Protein AF-A0A367XX81-F1 (afdb_monomer_lite)

Radius of gyration: 29.44 Å; chains: 1; bounding box: 67×64×71 Å

pLDDT: mean 82.38, std 16.36, range [27.97, 98.88]

Sequence (542 aa):
MKGTASSFSMQTILGTKLGDSFDELFPDITSLSINEPLKVTDLKLLPRQLRKLDCRFQLIRELTMLQLPQRLEDLSIAIGRASFEVPTVIISHLSRIRKLDLRTKDHNTCTKWSLPLGTRVLHVAHYDMIGTQKLFIVCPELIELKIHDHKGPFKDFVARALGIPKTLRRLQLPSVMLAFGPKSSRAELKFSYIKLLQVSKLTELSFTSNIYDARRMALAFVPGNFNHLHTLSIVDVKNVVIFGDYPSGLRKLVYRKINIPLPDVSDLQYLTEVELDLLKSIDEYTGRFSRSLRKLTISGCGFKKVNIDAPELDSLTLSGNNFRVLNEETFVIPSSSNSLKELNLSFNRITTIGTLPKNLKVLNIARNQLGRSDQVIHFPTSLTRLDVSWNELTNSWLEKQNLAQYTTLSDLSIAHNKLPTLNLDLLPSSVVLLALSFNETSSFIGTFKRFEKLQSLDLACNRLHGYFLSLGDSCGEFFGSDIAVLDIYLSRLTSDDAEVLSEHLRKLPRFLDLDAGSDVLPNLEDLPVFRPKKAKTATYRR

Foldseek 3Di:
DQDADQEDECVVVPDDLLDQCPCVSDVNHAEYEYPDADELVSQVSDDLNYQYYHHEHEADEEAEERPHRLNHQEYAYEYFHDDPDAHEYEDQSSQNHAYYHYHYPDPPGEHAYQAHQNHAHYHYQELCNPPQDECCVRHQNHAEYAYNDYDDAQPCPQVGYYPDHLNYAYYEDEQNNQFDDPPDDPVNVVSSVVSQQSNVRHAEYEYEYDLPDPTAGEAEDDPSGCLNHQEYYYENAAHYHYHDDDRLNHQEYYYENYADPDDQAANNQNHAYYAAYLYADDQEEEHHHHQNHAYYAHALRAYQAYAYEHLQHQEYHHEHHAHAEADCGRYHYDPSNLNHAYYHHDNYAYQYYDDDRQQHQEYHHAQYAVQVDLDADDDHLNYQEYAHANHQHEQSSLVRNLQQSNQNHAHYHHEHYAYQEEECNSHHLNHQAYHHHNRQHQEYHDAQQSNQNHAEYEHAHHQPECHQVVCCVPPVAHHHLNHAYYEHANRNYDLSSLQSVQVRLVPRPRHAAYEYEPRNCPRNVPPPRYDYDDPDPDPPPD

Organism: NCBI:txid5486

InterPro domains:
  IPR001611 Leucine-rich repeat [PF13516] (337-354)
  IPR001611 Leucine-rich repeat [PF13516] (381-395)
  IPR001611 Leucine-rich repeat [PS51450] (339-360)
  IPR032675 Leucine-rich repeat domain superfamily [G3DSA:3.80.10.10] (16-331)
  IPR032675 Leucine-rich repeat domain superfamily [G3DSA:3.80.10.10] (332-535)
  IPR046956 Receptor-like protein 23-like [PTHR48063] (196-514)

Structure (mmCIF, N/CA/C/O backbone):
data_AF-A0A367XX81-F1
#
_entry.id   AF-A0A367XX81-F1
#
loop_
_atom_site.group_PDB
_atom_site.id
_atom_site.type_symbol
_atom_site.label_atom_id
_atom_site.label_alt_id
_atom_site.label_comp_id
_atom_site.label_asym_id
_atom_site.label_entity_id
_atom_site.label_seq_id
_atom_site.pdbx_PDB_ins_code
_atom_site.Cartn_x
_atom_site.Cartn_y
_atom_site.Cartn_z
_atom_site.occupancy
_atom_site.B_iso_or_equiv
_atom_site.auth_seq_id
_atom_site.auth_comp_id
_atom_site.auth_asym_id
_atom_site.auth_atom_id
_atom_site.pdbx_PDB_model_num
ATOM 1 N N . MET A 1 1 ? -13.254 -38.898 -15.744 1.00 36.75 1 MET A N 1
ATOM 2 C CA . MET A 1 1 ? -13.264 -37.508 -15.240 1.00 36.75 1 MET A CA 1
ATOM 3 C C . MET A 1 1 ? -13.197 -36.571 -16.442 1.00 36.75 1 MET A C 1
ATOM 5 O O . MET A 1 1 ? -12.119 -36.412 -16.988 1.00 36.75 1 MET A O 1
ATOM 9 N N . LYS A 1 2 ? -14.329 -36.027 -16.912 1.00 41.25 2 LYS A N 1
ATOM 10 C CA . LYS A 1 2 ? -14.333 -34.914 -17.879 1.00 41.25 2 LYS A CA 1
ATOM 11 C C . LYS A 1 2 ? -14.270 -33.627 -17.064 1.00 41.25 2 LYS A C 1
ATOM 13 O O . LYS A 1 2 ? -15.219 -33.330 -16.343 1.00 41.25 2 LYS A O 1
ATOM 18 N N . GLY A 1 3 ? -13.134 -32.938 -17.080 1.00 46.62 3 GLY A N 1
ATOM 19 C CA . GLY A 1 3 ? -12.975 -31.687 -16.342 1.00 46.62 3 GLY A CA 1
ATOM 20 C C . GLY A 1 3 ? -13.491 -30.519 -17.175 1.00 46.62 3 GLY A C 1
ATOM 21 O O . GLY A 1 3 ? -12.990 -30.288 -18.267 1.00 46.62 3 GLY A O 1
ATOM 22 N N . THR A 1 4 ? -14.463 -29.768 -16.660 1.00 49.22 4 THR A N 1
ATOM 23 C CA . THR A 1 4 ? -15.053 -28.583 -17.316 1.00 49.22 4 THR A CA 1
ATOM 24 C C . THR A 1 4 ? -14.271 -27.287 -17.064 1.00 49.22 4 THR A C 1
ATOM 26 O O . THR A 1 4 ? -14.729 -26.205 -17.426 1.00 49.22 4 THR A O 1
ATOM 29 N N . ALA A 1 5 ? -13.106 -27.349 -16.409 1.00 54.16 5 ALA A N 1
ATOM 30 C CA . ALA A 1 5 ? -12.365 -26.140 -16.061 1.00 54.16 5 ALA A CA 1
ATOM 31 C C . ALA A 1 5 ? -11.594 -25.579 -17.269 1.00 54.16 5 ALA A C 1
ATOM 33 O O . ALA A 1 5 ? -10.936 -26.298 -18.014 1.00 54.16 5 ALA A O 1
ATOM 34 N N . SER A 1 6 ? -11.630 -24.260 -17.439 1.00 57.19 6 SER A N 1
ATOM 35 C CA . SER A 1 6 ? -10.971 -23.554 -18.547 1.00 57.19 6 SER A CA 1
ATOM 36 C C . SER A 1 6 ? -9.469 -23.303 -18.324 1.00 57.19 6 SER A C 1
ATOM 38 O O . SER A 1 6 ? -8.773 -22.856 -19.244 1.00 57.19 6 SER A O 1
ATOM 40 N N . SER A 1 7 ? -8.959 -23.602 -17.120 1.00 52.34 7 SER A N 1
ATOM 41 C CA . SER A 1 7 ? -7.571 -23.397 -16.690 1.00 52.34 7 SER A CA 1
ATOM 42 C C . SER A 1 7 ? -7.107 -24.507 -15.742 1.00 52.34 7 SER A C 1
ATOM 44 O O . SER A 1 7 ? -7.792 -24.793 -14.762 1.00 52.34 7 SER A O 1
ATOM 46 N N . PHE A 1 8 ? -5.914 -25.069 -15.974 1.00 62.25 8 PHE A N 1
ATOM 47 C CA . PHE A 1 8 ? -5.318 -26.119 -15.132 1.00 62.25 8 PHE A CA 1
ATOM 48 C C . PHE A 1 8 ? -3.819 -25.887 -14.847 1.00 62.25 8 PHE A C 1
ATOM 50 O O . PHE A 1 8 ? -3.078 -25.383 -15.694 1.00 62.25 8 PHE A O 1
ATOM 57 N N . SER A 1 9 ? -3.364 -26.304 -13.658 1.00 50.47 9 SER A N 1
ATOM 58 C CA . SER A 1 9 ? -1.946 -26.417 -13.272 1.00 50.47 9 SER A CA 1
ATOM 59 C C . SER A 1 9 ? -1.586 -27.896 -13.127 1.00 50.47 9 SER A C 1
ATOM 61 O O . SER A 1 9 ? -2.276 -28.633 -12.422 1.00 50.47 9 SER A O 1
ATOM 63 N N . MET A 1 10 ? -0.511 -28.355 -13.776 1.00 51.97 10 MET A N 1
ATOM 64 C CA . MET A 1 10 ? -0.168 -29.787 -13.837 1.00 51.97 10 MET A CA 1
ATOM 65 C C . MET A 1 10 ? 0.223 -30.419 -12.486 1.00 51.97 10 MET A C 1
ATOM 67 O O . MET A 1 10 ? 0.314 -31.637 -12.400 1.00 51.97 10 MET A O 1
ATOM 71 N N . GLN A 1 11 ? 0.380 -29.639 -11.405 1.00 47.88 11 GLN A N 1
ATOM 72 C CA . GLN A 1 11 ? 0.535 -30.197 -10.048 1.00 47.88 11 GLN A CA 1
ATOM 73 C C . GLN A 1 11 ? -0.683 -31.023 -9.597 1.00 47.88 11 GLN A C 1
ATOM 75 O O . GLN A 1 11 ? -0.550 -31.879 -8.729 1.00 47.88 11 GLN A O 1
ATOM 80 N N . THR A 1 12 ? -1.857 -30.799 -10.193 1.00 43.03 12 THR A N 1
ATOM 81 C CA . THR A 1 12 ? -3.099 -31.524 -9.874 1.00 43.03 12 THR A CA 1
ATOM 82 C C . THR A 1 12 ? -3.270 -32.809 -10.700 1.00 43.03 12 THR A C 1
ATOM 84 O O . THR A 1 12 ? -4.138 -33.618 -10.393 1.00 43.03 12 THR A O 1
ATOM 87 N N . ILE A 1 13 ? -2.432 -33.033 -11.720 1.00 47.47 13 ILE A N 1
ATOM 88 C CA . ILE A 1 13 ? -2.474 -34.202 -12.617 1.00 47.47 13 ILE A CA 1
ATOM 89 C C . ILE A 1 13 ? -1.127 -34.938 -12.520 1.00 47.47 13 ILE A C 1
ATOM 91 O O . ILE A 1 13 ? -0.406 -35.129 -13.495 1.00 47.47 13 ILE A O 1
ATOM 95 N N . LEU A 1 14 ? -0.727 -35.308 -11.303 1.00 34.94 14 LEU A N 1
ATOM 96 C CA . LEU A 1 14 ? 0.449 -36.152 -11.097 1.00 34.94 14 LEU A CA 1
ATOM 97 C C . LEU A 1 14 ? 0.097 -37.600 -11.459 1.00 34.94 14 LEU A C 1
ATOM 99 O O . LEU A 1 14 ? -0.580 -38.286 -10.700 1.00 34.94 14 LEU A O 1
ATOM 103 N N . GLY A 1 15 ? 0.568 -38.064 -12.617 1.00 41.69 15 GLY A N 1
ATOM 104 C CA . GLY A 1 15 ? 0.631 -39.497 -12.929 1.00 41.69 15 GLY A CA 1
ATOM 105 C C . GLY A 1 15 ? 0.485 -39.861 -14.402 1.00 41.69 15 GLY A C 1
ATOM 106 O O . GLY A 1 15 ? 1.058 -40.853 -14.844 1.00 41.69 15 GLY A O 1
ATOM 107 N N . THR A 1 16 ? -0.212 -39.058 -15.201 1.00 44.38 16 THR A N 1
ATOM 108 C CA . THR A 1 16 ? -0.330 -39.322 -16.637 1.00 44.38 16 THR A CA 1
ATOM 109 C C . THR A 1 16 ? 0.747 -38.538 -17.367 1.00 44.38 16 THR A C 1
ATOM 111 O O . THR A 1 16 ? 0.655 -37.317 -17.481 1.00 44.38 16 THR A O 1
ATOM 114 N N . LYS A 1 17 ? 1.769 -39.232 -17.890 1.00 49.16 17 LYS A N 1
ATOM 115 C CA . LYS A 1 17 ? 2.517 -38.729 -19.056 1.00 49.16 17 LYS A CA 1
ATOM 116 C C . LYS A 1 17 ? 1.478 -38.147 -20.018 1.00 49.16 17 LYS A C 1
ATOM 118 O O . LYS A 1 17 ? 0.479 -38.831 -20.233 1.00 49.16 17 LYS A O 1
ATOM 123 N N . LEU A 1 18 ? 1.672 -36.915 -20.505 1.00 52.50 18 LEU A N 1
ATOM 124 C CA . LEU A 1 18 ? 0.848 -36.321 -21.567 1.00 52.50 18 LEU A CA 1
ATOM 125 C C . LEU A 1 18 ? 0.571 -37.437 -22.587 1.00 52.50 18 LEU A C 1
ATOM 127 O O . LEU A 1 18 ? 1.496 -37.959 -23.199 1.00 52.50 18 LEU A O 1
ATOM 131 N N . GLY A 1 19 ? -0.652 -37.947 -22.597 1.00 53.72 19 GLY A N 1
ATOM 132 C CA . GLY A 1 19 ? -1.042 -39.102 -23.394 1.00 53.72 19 GLY A CA 1
ATOM 133 C C . GLY A 1 19 ? -1.935 -38.631 -24.523 1.00 53.72 19 GLY A C 1
ATOM 134 O O . GLY A 1 19 ? -2.485 -37.530 -24.452 1.00 53.72 19 GLY A O 1
ATOM 135 N N . ASP A 1 20 ? -2.124 -39.479 -25.528 1.00 54.75 20 ASP A N 1
ATOM 136 C CA . ASP A 1 20 ? -2.898 -39.154 -26.732 1.00 54.75 20 ASP A CA 1
ATOM 137 C C . ASP A 1 20 ? -4.370 -38.769 -26.439 1.00 54.75 20 ASP A C 1
ATOM 139 O O . ASP A 1 20 ? -5.027 -38.158 -27.274 1.00 54.75 20 ASP A O 1
ATOM 143 N N . SER A 1 21 ? -4.879 -39.052 -25.232 1.00 55.75 21 SER A N 1
ATOM 144 C CA . SER A 1 21 ? -6.266 -38.789 -24.808 1.00 55.75 21 SER A CA 1
ATOM 145 C C . SER A 1 21 ? -6.479 -37.482 -24.021 1.00 55.75 21 SER A C 1
ATOM 147 O O . SER A 1 21 ? -7.564 -37.268 -23.479 1.00 55.75 21 SER A O 1
ATOM 149 N N . PHE A 1 22 ? -5.478 -36.599 -23.893 1.00 63.38 22 PHE A N 1
ATOM 150 C CA . PHE A 1 22 ? -5.622 -35.370 -23.087 1.00 63.38 22 PHE A CA 1
ATOM 151 C C . PHE A 1 22 ? -6.703 -34.419 -23.640 1.00 63.38 22 PHE A C 1
ATOM 153 O O . PHE A 1 22 ? -7.473 -33.844 -22.868 1.00 63.38 22 PHE A O 1
ATOM 160 N N . ASP A 1 23 ? -6.813 -34.318 -24.967 1.00 60.91 23 ASP A N 1
ATOM 161 C CA . ASP A 1 23 ? -7.827 -33.501 -25.650 1.00 60.91 23 ASP A CA 1
ATOM 162 C C . ASP A 1 23 ? -9.260 -34.010 -25.402 1.00 60.91 23 ASP A C 1
ATOM 164 O O . ASP A 1 23 ? -10.201 -33.218 -25.355 1.00 60.91 23 ASP A O 1
ATOM 168 N N . GLU A 1 24 ? -9.435 -35.319 -25.184 1.00 64.62 24 GLU A N 1
ATOM 169 C CA . GLU A 1 24 ? -10.738 -35.931 -24.883 1.00 64.62 24 GLU A CA 1
ATOM 170 C C . GLU A 1 24 ? -11.178 -35.694 -23.431 1.00 64.62 24 GLU A C 1
ATOM 172 O O . GLU A 1 24 ? -12.374 -35.605 -23.134 1.00 64.62 24 GLU A O 1
ATOM 177 N N . LEU A 1 25 ? -10.211 -35.594 -22.513 1.00 63.19 25 LEU A N 1
ATOM 178 C CA . LEU A 1 25 ? -10.456 -35.383 -21.085 1.00 63.19 25 LEU A CA 1
ATOM 179 C C . LEU A 1 25 ? -10.758 -33.915 -20.752 1.00 63.19 25 LEU A C 1
ATOM 181 O O . LEU A 1 25 ? -11.520 -33.651 -19.814 1.00 63.19 25 LEU A O 1
ATOM 185 N N . PHE A 1 26 ? -10.191 -32.980 -21.524 1.00 68.38 26 PHE A N 1
ATOM 186 C CA . PHE A 1 26 ? -10.291 -31.535 -21.296 1.00 68.38 26 PHE A CA 1
ATOM 187 C C . PHE A 1 26 ? -10.525 -30.753 -22.606 1.00 68.38 26 PHE A C 1
ATOM 189 O O . PHE A 1 26 ? -9.670 -29.964 -23.020 1.00 68.38 26 PHE A O 1
ATOM 196 N N . PRO A 1 27 ? -11.687 -30.919 -23.264 1.00 68.75 27 PRO A N 1
ATOM 197 C CA . PRO A 1 27 ? -11.961 -30.302 -24.567 1.00 68.75 27 PRO A CA 1
ATOM 198 C C . PRO A 1 27 ? -11.925 -28.763 -24.530 1.00 68.75 27 PRO A C 1
ATOM 200 O O . PRO A 1 27 ? -11.485 -28.133 -25.492 1.00 68.75 27 PRO A O 1
ATOM 203 N N . ASP A 1 28 ? -12.289 -28.157 -23.397 1.00 78.19 28 ASP A N 1
ATOM 204 C CA . ASP A 1 28 ? -12.431 -26.702 -23.239 1.00 78.19 28 ASP A CA 1
ATOM 205 C C . ASP A 1 28 ? -11.197 -26.010 -22.631 1.00 78.19 28 ASP A C 1
ATOM 207 O O . ASP A 1 28 ? -11.255 -24.839 -22.238 1.00 78.19 28 ASP A O 1
ATOM 211 N N . ILE A 1 29 ? -10.058 -26.705 -22.523 1.00 82.31 29 ILE A N 1
ATOM 212 C CA . ILE A 1 29 ? -8.862 -26.123 -21.906 1.00 82.31 29 ILE A CA 1
ATOM 213 C C . ILE A 1 29 ? -8.294 -24.981 -22.758 1.00 82.31 29 ILE A C 1
ATOM 215 O O . ILE A 1 29 ? -7.938 -25.147 -23.921 1.00 82.31 29 ILE A O 1
ATOM 219 N N . THR A 1 30 ? -8.161 -23.793 -22.166 1.00 85.69 30 THR A N 1
ATOM 220 C CA . THR A 1 30 ? -7.606 -22.616 -22.864 1.00 85.69 30 THR A CA 1
ATOM 221 C C . THR A 1 30 ? -6.318 -22.101 -22.237 1.00 85.69 30 THR A C 1
ATOM 223 O O . THR A 1 30 ? -5.557 -21.397 -22.903 1.00 85.69 30 THR A O 1
ATOM 226 N N . SER A 1 31 ? -6.047 -22.468 -20.985 1.00 87.31 31 SER A N 1
ATOM 227 C CA . SER A 1 31 ? -4.864 -22.063 -20.232 1.00 87.31 31 SER A CA 1
ATOM 228 C C . SER A 1 31 ? -4.241 -23.266 -19.534 1.00 87.31 31 SER A C 1
ATOM 230 O O . SER A 1 31 ? -4.925 -23.984 -18.804 1.00 87.31 31 SER A O 1
ATOM 232 N N . LEU A 1 32 ? -2.940 -23.465 -19.735 1.00 86.06 32 LEU A N 1
ATOM 233 C CA . LEU A 1 32 ? -2.198 -24.583 -19.161 1.00 86.06 32 LEU A CA 1
ATOM 234 C C . LEU A 1 32 ? -0.867 -24.107 -18.572 1.00 86.06 32 LEU A C 1
ATOM 236 O O . LEU A 1 32 ? -0.114 -23.390 -19.229 1.00 86.06 32 LEU A O 1
ATOM 240 N N . SER A 1 33 ? -0.574 -24.520 -17.337 1.00 85.12 33 SER A N 1
ATOM 241 C CA . SER A 1 33 ? 0.719 -24.293 -16.683 1.00 85.12 33 SER A CA 1
ATOM 242 C C . SER A 1 33 ? 1.392 -25.621 -16.347 1.00 85.12 33 SER A C 1
ATOM 244 O O . SER A 1 33 ? 0.815 -26.480 -15.673 1.00 85.12 33 SER A O 1
ATOM 246 N N . ILE A 1 34 ? 2.619 -25.787 -16.836 1.00 82.81 34 ILE A N 1
ATOM 247 C CA . ILE A 1 34 ? 3.431 -26.992 -16.718 1.00 82.81 34 ILE A CA 1
ATOM 248 C C . ILE A 1 34 ? 4.754 -26.637 -16.042 1.00 82.81 34 ILE A C 1
ATOM 250 O O . ILE A 1 34 ? 5.619 -25.978 -16.618 1.00 82.81 34 ILE A O 1
ATOM 254 N N . ASN A 1 35 ? 4.928 -27.121 -14.815 1.00 78.19 35 ASN A N 1
ATOM 255 C CA . ASN A 1 35 ? 6.158 -26.903 -14.054 1.00 78.19 35 ASN A CA 1
ATOM 256 C C . ASN A 1 35 ? 7.265 -2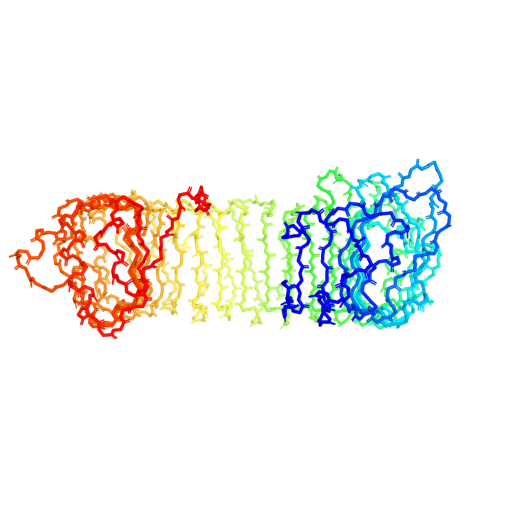7.911 -14.393 1.00 78.19 35 ASN A C 1
ATOM 258 O O . ASN A 1 35 ? 8.444 -27.594 -14.213 1.00 78.19 35 ASN A O 1
ATOM 262 N N . GLU A 1 36 ? 6.895 -29.095 -14.884 1.00 79.44 36 GLU A N 1
ATOM 263 C CA . GLU A 1 36 ? 7.845 -30.142 -15.255 1.00 79.44 36 GLU A CA 1
ATOM 264 C C . GLU A 1 36 ? 8.578 -29.811 -16.569 1.00 79.44 36 GLU A C 1
ATOM 266 O O . GLU A 1 36 ? 7.962 -29.282 -17.497 1.00 79.44 36 GLU A O 1
ATOM 271 N N . PRO A 1 37 ? 9.887 -30.108 -16.692 1.00 80.56 37 PRO A N 1
ATOM 272 C CA . PRO A 1 37 ? 10.646 -29.800 -17.901 1.00 80.56 37 PRO A CA 1
ATOM 273 C C . PRO A 1 37 ? 10.226 -30.669 -19.098 1.00 80.56 37 PRO A C 1
ATOM 275 O O . PRO A 1 37 ? 10.555 -31.857 -19.159 1.00 80.56 37 PRO A O 1
ATOM 278 N N . LEU A 1 38 ? 9.584 -30.049 -20.087 1.00 83.06 38 LEU A N 1
ATOM 279 C CA . LEU A 1 38 ? 9.160 -30.675 -21.339 1.00 83.06 38 LEU A CA 1
ATOM 280 C C . LEU A 1 38 ? 10.332 -30.937 -22.290 1.00 83.06 38 LEU A C 1
ATOM 282 O O . LEU A 1 38 ? 11.269 -30.136 -22.400 1.00 83.06 38 LEU A O 1
ATOM 286 N N . LYS A 1 39 ? 10.251 -32.040 -23.035 1.00 82.56 39 LYS A N 1
ATOM 287 C CA . LYS A 1 39 ? 11.060 -32.282 -24.234 1.00 82.56 39 LYS A CA 1
ATOM 288 C C . LYS A 1 39 ? 10.364 -31.690 -25.456 1.00 82.56 39 LYS A C 1
ATOM 290 O O . LYS A 1 39 ? 9.149 -31.530 -25.492 1.00 82.56 39 LYS A O 1
ATOM 295 N N . VAL A 1 40 ? 11.132 -31.431 -26.513 1.00 80.38 40 VAL A N 1
ATOM 296 C CA . VAL A 1 40 ? 10.588 -30.947 -27.798 1.00 80.38 40 VAL A CA 1
ATOM 297 C C . VAL A 1 40 ? 9.581 -31.941 -28.397 1.00 80.38 40 VAL A C 1
ATOM 299 O O . VAL A 1 40 ? 8.604 -31.531 -29.018 1.00 80.38 40 VAL A O 1
ATOM 302 N N . THR A 1 41 ? 9.779 -33.242 -28.170 1.00 78.75 41 THR A N 1
ATOM 303 C CA . THR A 1 41 ? 8.846 -34.302 -28.587 1.00 78.75 41 THR A CA 1
ATOM 304 C C . THR A 1 41 ? 7.477 -34.183 -27.931 1.00 78.75 41 THR A C 1
ATOM 306 O O . THR A 1 41 ? 6.478 -34.535 -28.554 1.00 78.75 41 THR A O 1
ATOM 309 N N . ASP A 1 42 ? 7.423 -33.644 -26.713 1.00 80.19 42 ASP A N 1
ATOM 310 C CA . ASP A 1 42 ? 6.208 -33.607 -25.901 1.00 80.19 42 ASP A CA 1
ATOM 311 C C . ASP A 1 42 ? 5.244 -32.509 -26.378 1.00 80.19 42 ASP A C 1
ATOM 313 O O . ASP A 1 42 ? 4.066 -32.514 -26.035 1.00 80.19 42 ASP A O 1
ATOM 317 N N . LEU A 1 43 ? 5.708 -31.583 -27.228 1.00 79.25 43 LEU A N 1
ATOM 318 C CA . LEU A 1 43 ? 4.889 -30.481 -27.748 1.00 79.25 43 LEU A CA 1
ATOM 319 C C . LEU A 1 43 ? 3.769 -30.927 -28.671 1.00 79.25 43 LEU A C 1
ATOM 321 O O . LEU A 1 43 ? 2.753 -30.243 -28.768 1.00 79.25 43 LEU A O 1
ATOM 325 N N . LYS A 1 44 ? 3.927 -32.088 -29.311 1.00 77.69 44 LYS A N 1
ATOM 326 C CA . LYS A 1 44 ? 2.879 -32.684 -30.146 1.00 77.69 44 LYS A CA 1
ATOM 327 C C . LYS A 1 44 ? 1.642 -33.078 -29.337 1.00 77.69 44 LYS A C 1
ATOM 329 O O . LYS A 1 44 ? 0.571 -33.196 -29.917 1.00 77.69 44 LYS A O 1
ATOM 334 N N . LEU A 1 45 ? 1.812 -33.263 -28.029 1.00 77.31 45 LEU A N 1
ATOM 335 C CA . LEU A 1 45 ? 0.776 -33.683 -27.091 1.00 77.31 45 LEU A CA 1
ATOM 336 C C . LEU A 1 45 ? 0.056 -32.484 -26.455 1.00 77.31 45 LEU A C 1
ATOM 338 O O . LEU A 1 45 ? -0.838 -32.667 -25.634 1.00 77.31 45 LEU A O 1
ATOM 342 N N . LEU A 1 46 ? 0.467 -31.251 -26.779 1.00 80.38 46 LEU A N 1
ATOM 343 C CA . LEU A 1 46 ? -0.183 -30.055 -26.258 1.00 80.38 46 LEU A CA 1
ATOM 344 C C . LEU A 1 46 ? -1.523 -29.814 -26.971 1.00 80.38 46 LEU A C 1
ATOM 346 O O . LEU A 1 46 ? -1.557 -29.823 -28.208 1.00 80.38 46 LEU A O 1
ATOM 350 N N . PRO A 1 47 ? -2.593 -29.483 -26.225 1.00 82.00 47 PRO A N 1
ATOM 351 C CA . PRO A 1 47 ? -3.896 -29.206 -26.815 1.00 82.00 47 PRO A CA 1
ATOM 352 C C . PRO A 1 47 ? -3.845 -28.051 -27.814 1.00 82.00 47 PRO A C 1
ATOM 354 O O . PRO A 1 47 ? -3.351 -26.953 -27.529 1.00 82.00 47 PRO A O 1
ATOM 357 N N . ARG A 1 48 ? -4.386 -28.279 -29.013 1.00 83.50 48 ARG A N 1
ATOM 358 C CA . ARG A 1 48 ? -4.316 -27.315 -30.128 1.00 83.50 48 ARG A CA 1
ATOM 359 C C . ARG A 1 48 ? -5.161 -26.057 -29.893 1.00 83.50 48 ARG A C 1
ATOM 361 O O . ARG A 1 48 ? -4.944 -25.034 -30.547 1.00 83.50 48 ARG A O 1
ATOM 368 N N . GLN A 1 49 ? -6.128 -26.132 -28.981 1.00 83.50 49 GLN A N 1
ATOM 369 C CA . GLN A 1 49 ? -7.045 -25.062 -28.595 1.00 83.50 49 GLN A CA 1
ATOM 370 C C . GLN A 1 49 ? -6.466 -24.081 -27.561 1.00 83.50 49 GLN A C 1
ATOM 372 O O . GLN A 1 49 ? -7.101 -23.056 -27.299 1.00 83.50 49 GLN A O 1
ATOM 377 N N . LEU A 1 50 ? -5.271 -24.347 -27.012 1.00 88.00 50 LEU A N 1
ATOM 378 C CA . LEU A 1 50 ? -4.648 -23.487 -26.004 1.00 88.00 50 LEU A CA 1
ATOM 379 C C . LEU A 1 50 ? -4.457 -22.048 -26.493 1.00 88.00 50 LEU A C 1
ATOM 381 O O . LEU A 1 50 ? -3.983 -21.790 -27.602 1.00 88.00 50 LEU A O 1
ATOM 385 N N . ARG A 1 51 ? -4.773 -21.109 -25.598 1.00 92.12 51 ARG A N 1
ATOM 386 C CA . ARG A 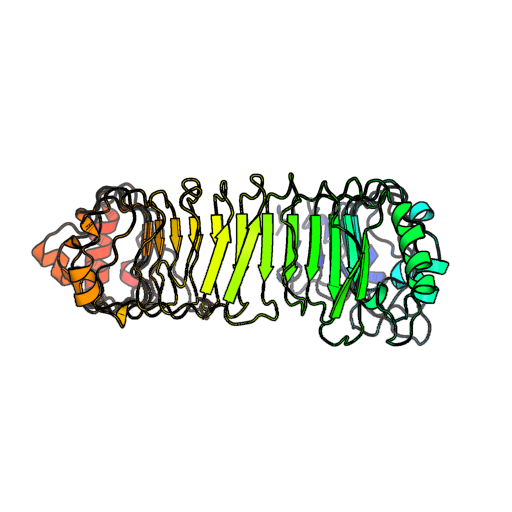1 51 ? -4.530 -19.668 -25.744 1.00 92.12 51 ARG A CA 1
ATOM 387 C C . ARG A 1 51 ? -3.425 -19.173 -24.819 1.00 92.12 51 ARG A C 1
ATOM 389 O O . ARG A 1 51 ? -2.748 -18.208 -25.162 1.00 92.12 51 ARG A O 1
ATOM 396 N N . LYS A 1 52 ? -3.236 -19.815 -23.664 1.00 92.81 52 LYS A N 1
ATOM 397 C CA . LYS A 1 52 ? -2.182 -19.482 -22.704 1.00 92.81 52 LYS A CA 1
ATOM 398 C C . LYS A 1 52 ? -1.375 -20.717 -22.337 1.00 92.81 52 LYS A C 1
ATOM 400 O O . LYS A 1 52 ? -1.954 -21.756 -22.020 1.00 92.81 52 LYS A O 1
ATOM 405 N N . LEU A 1 53 ? -0.056 -20.580 -22.348 1.00 91.38 53 LEU A N 1
ATOM 406 C CA . LEU A 1 53 ? 0.861 -21.641 -21.952 1.00 91.38 53 LEU A CA 1
ATOM 407 C C . LEU A 1 53 ? 1.978 -21.076 -21.076 1.00 91.38 53 LEU A C 1
ATOM 409 O O . LEU A 1 53 ? 2.712 -20.190 -21.503 1.00 91.38 53 LEU A O 1
ATOM 413 N N . ASP A 1 54 ? 2.130 -21.623 -19.875 1.00 90.56 54 ASP A N 1
ATOM 414 C CA . ASP A 1 54 ? 3.326 -21.465 -19.046 1.00 90.56 54 ASP A CA 1
ATOM 415 C C . ASP A 1 54 ? 4.039 -22.813 -18.992 1.00 90.56 54 ASP A C 1
ATOM 417 O O . ASP A 1 54 ? 3.439 -23.817 -18.611 1.00 90.56 54 ASP A O 1
ATOM 421 N N . CYS A 1 55 ? 5.294 -22.869 -19.424 1.00 87.44 55 CYS A N 1
ATOM 422 C CA . CYS A 1 55 ? 6.037 -24.118 -19.471 1.00 87.44 55 CYS A CA 1
ATOM 423 C C . CYS A 1 55 ? 7.533 -23.940 -19.211 1.00 87.44 55 CYS A C 1
ATOM 425 O O . CYS A 1 55 ? 8.118 -22.862 -19.370 1.00 87.44 55 CYS A O 1
ATOM 427 N N . ARG A 1 56 ? 8.176 -25.048 -18.841 1.00 85.19 56 ARG A N 1
ATOM 428 C CA . ARG A 1 56 ? 9.632 -25.169 -18.752 1.00 85.19 56 ARG A CA 1
ATOM 429 C C . ARG A 1 56 ? 10.107 -26.228 -19.730 1.00 85.19 56 ARG A C 1
ATOM 431 O O . ARG A 1 56 ? 9.457 -27.254 -19.885 1.00 85.19 56 ARG A O 1
ATOM 438 N N . PHE A 1 57 ? 11.252 -26.001 -20.354 1.00 83.00 57 PHE A N 1
ATOM 439 C CA . PHE A 1 57 ? 11.865 -26.949 -21.276 1.00 83.00 57 PHE A CA 1
ATOM 440 C C . PHE A 1 57 ? 13.176 -27.499 -20.743 1.00 83.00 57 PHE A C 1
ATOM 442 O O . PHE A 1 57 ? 13.934 -26.832 -20.030 1.00 83.00 57 PHE A O 1
ATOM 449 N N . GLN A 1 58 ? 13.463 -28.727 -21.162 1.00 80.19 58 GLN A N 1
ATOM 450 C CA . GLN A 1 58 ? 14.796 -29.298 -21.070 1.00 80.19 58 GLN A CA 1
ATOM 451 C C . GLN A 1 58 ? 15.788 -28.516 -21.938 1.00 80.19 58 GLN A C 1
ATOM 453 O O . GLN A 1 58 ? 15.418 -27.730 -22.812 1.00 80.19 58 GLN A O 1
ATOM 458 N N . LEU A 1 59 ? 17.074 -28.707 -21.652 1.00 76.31 59 LEU A N 1
ATOM 459 C CA . LEU A 1 59 ? 18.142 -27.936 -22.273 1.00 76.31 59 LEU A CA 1
ATOM 460 C C . LEU A 1 59 ? 18.155 -28.141 -23.793 1.00 76.31 59 LEU A C 1
ATOM 462 O O . LEU A 1 59 ? 18.217 -29.275 -24.267 1.00 76.31 59 LEU A O 1
ATOM 466 N N . ILE A 1 60 ? 18.164 -27.041 -24.544 1.00 74.19 60 ILE A N 1
ATOM 467 C CA . ILE A 1 60 ? 18.287 -27.073 -26.005 1.00 74.19 60 ILE A CA 1
ATOM 468 C C . ILE A 1 60 ? 19.771 -26.951 -26.378 1.00 74.19 60 ILE A C 1
ATOM 470 O O . ILE A 1 60 ? 20.500 -26.135 -25.806 1.00 74.19 60 ILE A O 1
ATOM 474 N N . ARG A 1 61 ? 20.228 -27.803 -27.305 1.00 70.25 61 ARG A N 1
ATOM 475 C CA . ARG A 1 61 ? 21.630 -27.868 -27.764 1.00 70.25 61 ARG A CA 1
ATOM 476 C C . ARG A 1 61 ? 21.861 -27.186 -29.112 1.00 70.25 61 ARG A C 1
ATOM 478 O O . ARG A 1 61 ? 22.938 -26.641 -29.317 1.00 70.25 61 ARG A O 1
ATOM 485 N N . GLU A 1 62 ? 20.852 -27.180 -29.979 1.00 76.25 62 GLU A N 1
ATOM 486 C CA . GLU A 1 62 ? 20.945 -26.769 -31.386 1.00 76.25 62 GLU A CA 1
ATOM 487 C C . GLU A 1 62 ? 19.793 -25.830 -31.778 1.00 76.25 62 GLU A C 1
ATOM 489 O O . GLU A 1 62 ? 18.863 -25.594 -31.000 1.00 76.25 62 GLU A O 1
ATOM 494 N N . LEU A 1 63 ? 19.844 -25.285 -32.996 1.00 79.06 63 LEU A N 1
ATOM 495 C CA . LEU A 1 63 ? 18.748 -24.499 -33.559 1.00 79.06 63 LEU A CA 1
ATOM 496 C C . LEU A 1 63 ? 17.463 -25.335 -33.589 1.00 79.06 63 LEU A C 1
ATOM 498 O O . LEU A 1 63 ? 17.427 -26.402 -34.191 1.00 79.06 63 LEU A O 1
ATOM 502 N N . THR A 1 64 ? 16.405 -24.850 -32.937 1.00 82.69 64 THR A N 1
ATOM 503 C CA . THR A 1 64 ? 15.168 -25.624 -32.752 1.00 82.69 64 THR A CA 1
ATOM 504 C C . THR A 1 64 ? 13.939 -24.769 -33.034 1.00 82.69 64 THR A C 1
ATOM 506 O O . THR A 1 64 ? 13.742 -23.727 -32.409 1.00 82.69 64 THR A O 1
ATOM 509 N N . MET A 1 65 ? 13.072 -25.227 -33.938 1.00 86.31 65 MET A N 1
ATOM 510 C CA . MET A 1 65 ? 11.730 -24.668 -34.113 1.00 86.31 65 MET A CA 1
ATOM 511 C C . MET A 1 65 ? 10.752 -25.384 -33.179 1.00 86.31 65 MET A C 1
ATOM 513 O O . MET A 1 65 ? 10.583 -26.598 -33.274 1.00 86.31 65 MET A O 1
ATOM 517 N N . LEU A 1 66 ? 10.110 -24.646 -32.270 1.00 85.50 66 LEU A N 1
ATOM 518 C CA . LEU A 1 66 ? 9.158 -25.234 -31.323 1.00 85.50 66 LEU A CA 1
ATOM 519 C C . LEU A 1 66 ? 7.773 -25.320 -31.962 1.00 85.50 66 LEU A C 1
ATOM 521 O O . LEU A 1 66 ? 7.162 -24.294 -32.239 1.00 85.50 66 LEU A O 1
ATOM 525 N N . GLN A 1 67 ? 7.265 -26.533 -32.173 1.00 86.56 67 GLN A N 1
ATOM 526 C CA . GLN A 1 67 ? 5.929 -26.766 -32.730 1.00 86.56 67 GLN A CA 1
ATOM 527 C C . GLN A 1 67 ? 4.847 -26.565 -31.657 1.00 86.56 67 GLN A C 1
ATOM 529 O O . GLN A 1 67 ? 4.296 -27.526 -31.129 1.00 86.56 67 GLN A O 1
ATOM 534 N N . LEU A 1 68 ? 4.585 -25.307 -31.302 1.00 88.62 68 LEU A N 1
ATOM 535 C CA . LEU A 1 68 ? 3.581 -24.927 -30.305 1.00 88.62 68 LEU A CA 1
ATOM 536 C C . LEU A 1 68 ? 2.192 -24.698 -30.943 1.00 88.62 68 LEU A C 1
ATOM 538 O O . LEU A 1 68 ? 2.098 -24.440 -32.148 1.00 88.62 68 LEU A O 1
ATOM 542 N N . PRO A 1 69 ? 1.097 -24.753 -30.157 1.00 88.62 69 PRO A N 1
ATOM 543 C CA . PRO A 1 69 ? -0.247 -24.474 -30.659 1.00 88.62 69 PRO A CA 1
ATOM 544 C C . PRO A 1 69 ? -0.381 -23.079 -31.297 1.00 88.62 69 PRO A C 1
ATOM 546 O O . PRO A 1 69 ? -0.070 -22.056 -30.690 1.00 88.62 69 PRO A O 1
ATOM 549 N N . GLN A 1 70 ? -0.925 -23.020 -32.517 1.00 89.50 70 GLN A N 1
ATOM 550 C CA . GLN A 1 70 ? -1.040 -21.784 -33.316 1.00 89.50 70 GLN A CA 1
ATOM 551 C C . GLN A 1 70 ? -2.026 -20.750 -32.743 1.00 89.50 70 GLN A C 1
ATOM 553 O O . GLN A 1 70 ? -2.038 -19.592 -33.161 1.00 89.50 70 GLN A O 1
ATOM 558 N N . ARG A 1 71 ? -2.895 -21.166 -31.813 1.00 92.19 71 ARG A N 1
ATOM 559 C CA . ARG A 1 71 ? -3.897 -20.303 -31.169 1.00 92.19 71 ARG A CA 1
ATOM 560 C C . ARG A 1 71 ? -3.370 -19.560 -29.940 1.00 92.19 71 ARG A C 1
ATOM 562 O O . ARG A 1 71 ? -4.126 -18.768 -29.382 1.00 92.19 71 ARG A O 1
ATOM 569 N N . LEU A 1 72 ? -2.111 -19.776 -29.551 1.00 93.75 72 LEU A N 1
ATOM 570 C CA . LEU A 1 72 ? -1.522 -19.120 -28.388 1.00 93.75 72 LEU A CA 1
ATOM 571 C C . LEU A 1 72 ? -1.481 -17.595 -28.549 1.00 93.75 72 LEU A C 1
ATOM 573 O O . LEU A 1 72 ? -1.054 -17.059 -29.571 1.00 93.75 72 LEU A O 1
ATOM 577 N N . GLU A 1 73 ? -1.897 -16.916 -27.487 1.00 95.94 73 GLU A N 1
ATOM 578 C CA . GLU A 1 73 ? -1.916 -15.462 -27.328 1.00 95.94 73 GLU A CA 1
ATOM 579 C C . GLU A 1 73 ? -0.956 -15.012 -26.208 1.00 95.94 73 GLU A C 1
ATOM 581 O O . GLU A 1 73 ? -0.370 -13.930 -26.302 1.00 95.94 73 GLU A O 1
ATOM 586 N N . ASP A 1 74 ? -0.769 -15.845 -25.174 1.00 96.19 74 ASP A N 1
ATOM 587 C CA . ASP A 1 74 ? 0.153 -15.637 -24.046 1.00 96.19 74 ASP A CA 1
ATOM 588 C C . ASP A 1 74 ? 1.067 -16.863 -23.892 1.00 96.19 74 ASP A C 1
ATOM 590 O O . ASP A 1 74 ? 0.589 -17.992 -23.750 1.00 96.19 74 ASP A O 1
ATOM 594 N N . LEU A 1 75 ? 2.379 -16.649 -23.928 1.00 95.06 75 LEU A N 1
ATOM 595 C CA . LEU A 1 75 ? 3.377 -17.701 -23.758 1.00 95.06 75 LEU A CA 1
ATOM 596 C C . LEU A 1 75 ? 4.414 -17.267 -22.723 1.00 95.06 75 LEU A C 1
ATOM 598 O O . LEU A 1 75 ? 5.130 -16.293 -22.940 1.00 95.06 75 LEU A O 1
ATOM 602 N N . SER A 1 76 ? 4.547 -18.031 -21.640 1.00 93.88 76 SER A N 1
ATOM 603 C CA . SER A 1 76 ? 5.702 -17.971 -20.743 1.00 93.88 76 SER A CA 1
ATOM 604 C C . SER A 1 76 ? 6.506 -19.255 -20.869 1.00 93.88 76 SER A C 1
ATOM 606 O O . SER A 1 76 ? 5.988 -20.359 -20.701 1.00 93.88 76 SER A O 1
ATOM 608 N N . ILE A 1 77 ? 7.790 -19.130 -21.179 1.00 90.50 77 ILE A N 1
ATOM 609 C CA . ILE A 1 77 ? 8.640 -20.275 -21.489 1.00 90.50 77 ILE A CA 1
ATOM 610 C C . ILE A 1 77 ? 10.008 -20.111 -20.840 1.00 90.50 77 ILE A C 1
ATOM 612 O O . ILE A 1 77 ? 10.703 -19.121 -21.058 1.00 90.50 77 ILE A O 1
ATOM 616 N N . ALA A 1 78 ? 10.392 -21.085 -20.017 1.00 87.38 78 ALA A N 1
ATOM 617 C CA . ALA A 1 78 ? 11.719 -21.141 -19.415 1.00 87.38 78 ALA A CA 1
ATOM 618 C C . ALA A 1 78 ? 12.581 -22.180 -20.129 1.00 87.38 78 ALA A C 1
ATOM 620 O O . ALA A 1 78 ? 12.241 -23.363 -20.132 1.00 87.38 78 ALA A O 1
ATOM 621 N N . ILE A 1 79 ? 13.707 -21.754 -20.704 1.00 82.12 79 ILE A N 1
ATOM 622 C CA . ILE A 1 79 ? 14.645 -22.650 -21.395 1.00 82.12 79 ILE A CA 1
ATOM 623 C C . ILE A 1 79 ? 16.040 -22.503 -20.789 1.00 82.12 79 ILE A C 1
ATOM 625 O O . ILE A 1 79 ? 16.511 -21.394 -20.545 1.00 82.12 79 ILE A O 1
ATOM 629 N N . GLY A 1 80 ? 16.712 -23.630 -20.554 1.00 68.81 80 GLY A N 1
ATOM 630 C CA . GLY A 1 80 ? 18.139 -23.657 -20.231 1.00 68.81 80 GLY A CA 1
ATOM 631 C C . GLY A 1 80 ? 18.996 -24.074 -21.431 1.00 68.81 80 GLY A C 1
ATOM 632 O O . GLY A 1 80 ? 18.503 -24.589 -22.435 1.00 68.81 80 GLY A O 1
ATOM 633 N N . ARG A 1 81 ? 20.308 -23.882 -21.317 1.00 69.06 81 ARG A N 1
ATOM 634 C CA . ARG A 1 81 ? 21.294 -24.203 -22.358 1.00 69.06 81 ARG A CA 1
ATOM 635 C C . ARG A 1 81 ? 22.168 -25.391 -21.947 1.00 69.06 81 ARG A C 1
ATOM 637 O O . ARG A 1 81 ? 22.550 -25.480 -20.787 1.00 69.06 81 ARG A O 1
ATOM 644 N N . ALA A 1 82 ? 22.509 -26.268 -22.896 1.00 55.97 82 ALA A N 1
ATOM 645 C CA . ALA A 1 82 ? 23.371 -27.437 -22.651 1.00 55.97 82 ALA A CA 1
ATOM 646 C C . ALA A 1 82 ? 24.795 -27.353 -23.243 1.00 55.97 82 ALA A C 1
ATOM 648 O O . ALA A 1 82 ? 25.651 -28.118 -22.812 1.00 55.97 82 ALA A O 1
ATOM 649 N N . SER A 1 83 ? 25.062 -26.484 -24.225 1.00 60.19 83 SER A N 1
ATOM 650 C CA . SER A 1 83 ? 26.330 -26.442 -24.990 1.00 60.19 83 SER A CA 1
ATOM 651 C C . SER A 1 83 ? 27.159 -25.170 -24.729 1.00 60.19 83 SER A C 1
ATOM 653 O O . SER A 1 83 ? 26.725 -24.299 -23.980 1.00 60.19 83 SER A O 1
ATOM 655 N N . PHE A 1 84 ? 28.355 -25.028 -25.328 1.00 61.56 84 PHE A N 1
ATOM 656 C CA . PHE A 1 84 ? 29.167 -23.790 -25.301 1.00 61.56 84 PHE A CA 1
ATOM 657 C C . PHE A 1 84 ? 28.700 -22.705 -26.301 1.00 61.56 84 PHE A C 1
ATOM 659 O O . PHE A 1 84 ? 29.028 -21.527 -26.127 1.00 61.56 84 PHE A O 1
ATOM 666 N N . GLU A 1 85 ? 27.840 -23.055 -27.254 1.00 67.31 85 GLU A N 1
ATOM 667 C CA . GLU A 1 85 ? 27.232 -22.118 -28.203 1.00 67.31 85 GLU A CA 1
ATOM 668 C C . GLU A 1 85 ? 25.825 -21.694 -27.762 1.00 67.31 85 GLU A C 1
ATOM 670 O O . GLU A 1 85 ? 25.137 -22.420 -27.048 1.00 67.31 85 GLU A O 1
ATOM 675 N N . VAL A 1 86 ? 25.392 -20.490 -28.150 1.00 72.25 86 VAL A N 1
ATOM 676 C CA . VAL A 1 86 ? 24.056 -19.972 -27.809 1.00 72.25 86 VAL A CA 1
ATOM 677 C C . VAL A 1 86 ? 23.043 -20.497 -28.835 1.00 72.25 86 VAL A C 1
ATOM 679 O O . VAL A 1 86 ? 23.058 -20.013 -29.971 1.00 72.25 86 VAL A O 1
ATOM 682 N N . PRO A 1 87 ? 22.151 -21.442 -28.476 1.00 80.38 87 PRO A N 1
ATOM 683 C CA . PRO A 1 87 ? 21.195 -21.998 -29.425 1.00 80.38 87 PRO A CA 1
ATOM 684 C C . PRO A 1 87 ? 20.142 -20.953 -29.807 1.00 80.38 87 PRO A C 1
ATOM 686 O O . PRO A 1 87 ? 19.813 -20.062 -29.015 1.00 80.38 87 PRO A O 1
ATOM 689 N N . THR A 1 88 ? 19.601 -21.083 -31.020 1.00 83.94 88 THR A N 1
ATOM 690 C CA . THR A 1 88 ? 18.514 -20.229 -31.520 1.00 83.94 88 THR A CA 1
ATOM 691 C C . THR A 1 88 ? 17.196 -20.998 -31.526 1.00 83.94 88 THR A C 1
ATOM 693 O O . THR A 1 88 ? 17.082 -22.046 -32.156 1.00 83.94 88 THR A O 1
ATOM 696 N N . VAL A 1 89 ? 16.192 -20.468 -30.838 1.00 87.06 89 VAL A N 1
ATOM 697 C CA . VAL A 1 89 ? 14.851 -21.037 -30.717 1.00 87.06 89 VAL A CA 1
ATOM 698 C C . VAL A 1 89 ? 13.890 -20.248 -31.600 1.00 87.06 89 VAL A C 1
ATOM 700 O O . VAL A 1 89 ? 13.811 -19.022 -31.519 1.00 87.06 89 VAL A O 1
ATOM 703 N N . ILE A 1 90 ? 13.163 -20.938 -32.475 1.00 87.56 90 ILE A N 1
ATOM 704 C CA . ILE A 1 90 ? 12.296 -20.306 -33.471 1.00 87.56 90 ILE A CA 1
ATOM 705 C C . ILE A 1 90 ? 10.831 -20.470 -33.072 1.00 87.56 90 ILE A C 1
ATOM 707 O O . ILE A 1 90 ? 10.311 -21.587 -33.057 1.00 87.56 90 ILE A O 1
ATOM 711 N N . ILE A 1 91 ? 10.165 -19.342 -32.806 1.00 90.75 91 ILE A N 1
ATOM 712 C CA . ILE A 1 91 ? 8.723 -19.255 -32.508 1.00 90.75 91 ILE A CA 1
ATOM 713 C C . ILE A 1 91 ? 8.002 -18.197 -33.359 1.00 90.75 91 ILE A C 1
ATOM 715 O O . ILE A 1 91 ? 6.826 -17.923 -33.145 1.00 90.75 91 ILE A O 1
ATOM 719 N N . SER A 1 92 ? 8.680 -17.609 -34.345 1.00 89.62 92 SER A N 1
ATOM 720 C CA . SER A 1 92 ? 8.168 -16.515 -35.184 1.00 89.62 92 SER A CA 1
ATOM 721 C C . SER A 1 92 ? 6.909 -16.858 -35.983 1.00 89.62 92 SER A C 1
ATOM 723 O O . SER A 1 92 ? 6.165 -15.959 -36.366 1.00 89.62 92 SER A O 1
ATOM 725 N N . HIS A 1 93 ? 6.631 -18.148 -36.185 1.00 89.75 93 HIS A N 1
ATOM 726 C CA . HIS A 1 93 ? 5.418 -18.642 -36.837 1.00 89.75 93 HIS A CA 1
ATOM 727 C C . HIS A 1 93 ? 4.137 -18.437 -36.002 1.00 89.75 93 HIS A C 1
ATOM 729 O O . HIS A 1 93 ? 3.042 -18.474 -36.561 1.00 89.75 93 HIS A O 1
ATOM 735 N N . LEU A 1 94 ? 4.242 -18.202 -34.687 1.00 91.56 94 LEU A N 1
ATOM 736 C CA . LEU A 1 94 ? 3.096 -18.042 -33.782 1.00 91.56 94 LEU A CA 1
ATOM 737 C C . LEU A 1 94 ? 2.460 -16.647 -33.903 1.00 91.56 94 LEU A C 1
ATOM 739 O O . LEU A 1 94 ? 2.612 -15.781 -33.042 1.00 91.56 94 LEU A O 1
ATOM 743 N N . SER A 1 95 ? 1.720 -16.428 -34.987 1.00 90.69 95 SER A N 1
ATOM 744 C CA . SER A 1 95 ? 1.185 -15.114 -35.384 1.00 90.69 95 SER A CA 1
ATOM 745 C C . SER A 1 95 ? 0.199 -14.463 -34.400 1.00 90.69 95 SER A C 1
ATOM 747 O O . SER A 1 95 ? -0.000 -13.249 -34.453 1.00 90.69 95 SER A O 1
ATOM 749 N N . ARG A 1 96 ? -0.420 -15.238 -33.500 1.00 94.56 96 ARG A N 1
ATOM 750 C CA . ARG A 1 96 ? -1.417 -14.745 -32.530 1.00 94.56 96 ARG A CA 1
ATOM 751 C C . ARG A 1 96 ? -0.834 -14.308 -31.189 1.00 94.56 96 ARG A C 1
ATOM 753 O O . ARG A 1 96 ? -1.554 -13.686 -30.408 1.00 94.56 96 ARG A O 1
ATOM 760 N N . ILE A 1 97 ? 0.449 -14.569 -30.940 1.00 95.12 97 ILE A N 1
ATOM 761 C CA . ILE A 1 97 ? 1.108 -14.193 -29.688 1.00 95.12 97 ILE A CA 1
ATOM 762 C C . ILE A 1 97 ? 1.074 -12.675 -29.517 1.00 95.12 97 ILE A C 1
ATOM 764 O O . ILE A 1 97 ? 1.548 -11.914 -30.361 1.00 95.12 97 ILE A O 1
ATOM 768 N N . ARG A 1 98 ? 0.520 -12.235 -28.386 1.00 96.06 98 ARG A N 1
ATOM 769 C CA . ARG A 1 98 ? 0.488 -10.832 -27.956 1.00 96.06 98 ARG A CA 1
ATOM 770 C C . ARG A 1 98 ? 1.368 -10.594 -26.743 1.00 96.06 98 ARG A C 1
ATOM 772 O O . ARG A 1 98 ? 1.931 -9.504 -26.630 1.00 96.06 98 ARG A O 1
ATOM 779 N N . LYS A 1 99 ? 1.502 -11.589 -25.867 1.00 97.00 99 LYS A N 1
ATOM 780 C CA . LYS A 1 99 ? 2.346 -11.531 -24.678 1.00 97.00 99 LYS A CA 1
ATOM 781 C C . LYS A 1 99 ? 3.326 -12.695 -24.668 1.00 97.00 99 LYS A C 1
ATOM 783 O O . LYS A 1 99 ? 2.939 -13.842 -24.877 1.00 97.00 99 LYS A O 1
ATOM 788 N N . LEU A 1 100 ? 4.588 -12.368 -24.435 1.00 95.94 100 LEU A N 1
ATOM 789 C CA . LEU A 1 100 ? 5.682 -13.319 -24.429 1.00 95.94 100 LEU A CA 1
ATOM 790 C C . LEU A 1 100 ? 6.596 -13.049 -23.237 1.00 95.94 100 LEU A C 1
ATOM 792 O O . LEU A 1 100 ? 7.081 -11.932 -23.068 1.00 95.94 100 LEU A O 1
ATOM 796 N N . ASP A 1 101 ? 6.834 -14.078 -22.437 1.00 94.19 101 ASP A N 1
ATOM 797 C CA . ASP A 1 101 ? 7.740 -14.066 -21.295 1.00 94.19 101 ASP A CA 1
ATOM 798 C C . ASP A 1 101 ? 8.803 -15.156 -21.474 1.00 94.19 101 ASP A C 1
ATOM 800 O O . ASP A 1 101 ? 8.527 -16.357 -21.417 1.00 94.19 101 ASP A O 1
ATOM 804 N N . LEU A 1 102 ? 10.029 -14.724 -21.757 1.00 91.75 102 LEU A N 1
ATOM 805 C CA . LEU A 1 102 ? 11.167 -15.592 -22.015 1.00 91.75 102 LEU A CA 1
ATOM 806 C C . LEU A 1 102 ? 12.058 -15.650 -20.778 1.00 91.75 102 LEU A C 1
ATOM 808 O O . LEU A 1 102 ? 12.802 -14.715 -20.472 1.00 91.75 102 LEU A O 1
ATOM 812 N N . ARG A 1 103 ? 12.013 -16.786 -20.089 1.00 89.12 103 ARG A N 1
ATOM 813 C CA . ARG A 1 103 ? 12.741 -17.033 -18.844 1.00 89.12 103 ARG A CA 1
ATOM 814 C C . ARG A 1 103 ? 13.938 -17.944 -19.078 1.00 89.12 103 ARG A C 1
ATOM 816 O O . ARG A 1 103 ? 14.005 -18.696 -20.053 1.00 89.12 103 ARG A O 1
ATOM 823 N N . THR A 1 104 ? 14.876 -17.910 -18.143 1.00 80.75 104 THR A N 1
ATOM 824 C CA . THR A 1 104 ? 16.041 -18.801 -18.139 1.00 80.75 104 THR A CA 1
ATOM 825 C C . THR A 1 104 ? 15.922 -19.779 -16.978 1.00 80.75 104 THR A C 1
ATOM 827 O O . THR A 1 104 ? 15.297 -19.473 -15.961 1.00 80.75 104 THR A O 1
ATOM 830 N N . LYS A 1 105 ? 16.469 -20.990 -17.140 1.00 72.62 105 LYS A N 1
ATOM 831 C CA . LYS A 1 105 ? 16.503 -21.978 -16.050 1.00 72.62 105 LYS A CA 1
ATOM 832 C C . LYS A 1 105 ? 17.519 -21.578 -14.975 1.00 72.62 105 LYS A C 1
ATOM 834 O O . LYS A 1 105 ? 17.209 -21.652 -13.794 1.00 72.62 105 LYS A O 1
ATOM 839 N N . ASP A 1 106 ? 18.689 -21.111 -15.415 1.00 67.19 106 ASP A N 1
ATOM 840 C CA . ASP A 1 106 ? 19.801 -20.694 -14.562 1.00 67.19 106 ASP A CA 1
ATOM 841 C C . ASP A 1 106 ? 20.322 -19.317 -15.003 1.00 67.19 106 ASP A C 1
ATOM 843 O O . ASP A 1 106 ? 20.369 -19.027 -16.205 1.00 67.19 106 ASP A O 1
ATOM 847 N N . HIS A 1 107 ? 20.823 -18.511 -14.056 1.00 61.06 107 HIS A N 1
ATOM 848 C CA . HIS A 1 107 ? 21.388 -17.165 -14.286 1.00 61.06 107 HIS A CA 1
ATOM 849 C C . HIS A 1 107 ? 22.554 -17.118 -15.295 1.00 61.06 107 HIS A C 1
ATOM 851 O O . HIS A 1 107 ? 22.983 -16.044 -15.716 1.00 61.06 107 HIS A O 1
ATOM 857 N N . ASN A 1 108 ? 23.118 -18.272 -15.667 1.00 59.25 108 ASN A N 1
ATOM 858 C CA . ASN A 1 108 ? 24.238 -18.382 -16.603 1.00 59.25 108 ASN A CA 1
ATOM 859 C C . ASN A 1 108 ? 23.850 -18.855 -18.004 1.00 59.25 108 ASN A C 1
ATOM 861 O O . ASN A 1 108 ? 24.701 -18.862 -18.892 1.00 59.25 108 ASN A O 1
ATOM 865 N N . THR A 1 109 ? 22.587 -19.212 -18.222 1.00 65.19 109 THR A N 1
ATOM 866 C CA . THR A 1 109 ? 22.118 -19.745 -19.502 1.00 65.19 109 THR A CA 1
ATOM 867 C C .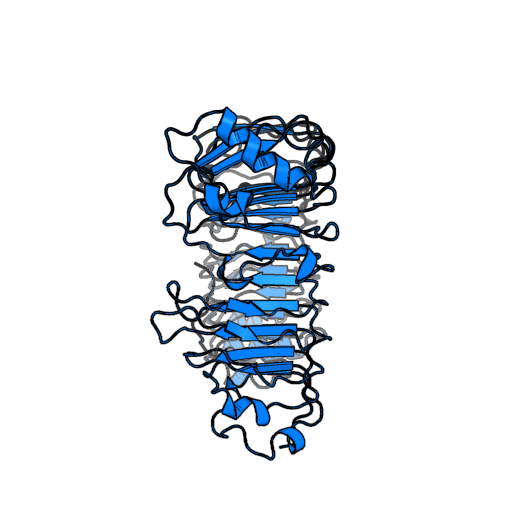 THR A 1 109 ? 21.379 -18.674 -20.294 1.00 65.19 109 THR A C 1
ATOM 869 O O . THR A 1 109 ? 20.545 -17.960 -19.753 1.00 65.19 109 THR A O 1
ATOM 872 N N . CYS A 1 110 ? 21.684 -18.553 -21.585 1.00 71.44 110 CYS A N 1
ATOM 873 C CA . CYS A 1 110 ? 20.975 -17.668 -22.503 1.00 71.44 110 CYS A CA 1
ATOM 874 C C . CYS A 1 110 ? 20.728 -18.404 -23.825 1.00 71.44 110 CYS A C 1
ATOM 876 O O . CYS A 1 110 ? 21.580 -19.179 -24.272 1.00 71.44 110 CYS A O 1
ATOM 878 N N . THR A 1 111 ? 19.564 -18.169 -24.423 1.00 79.12 111 THR A N 1
ATOM 879 C CA . THR A 1 111 ? 19.115 -18.706 -25.713 1.00 79.12 111 THR A CA 1
ATOM 880 C C . THR A 1 111 ? 18.654 -17.541 -26.582 1.00 79.12 111 THR A C 1
ATOM 882 O O . THR A 1 111 ? 18.058 -16.606 -26.061 1.00 79.12 111 THR A O 1
ATOM 885 N N . LYS A 1 112 ? 18.933 -17.564 -27.888 1.00 84.94 112 LYS A N 1
ATOM 886 C CA . LYS A 1 112 ? 18.454 -16.547 -28.842 1.00 84.94 112 LYS A CA 1
ATOM 887 C C . LYS A 1 112 ? 17.080 -16.933 -29.369 1.00 84.94 112 LYS A C 1
ATOM 889 O O . LYS A 1 112 ? 16.828 -18.118 -29.551 1.00 84.94 112 LYS A O 1
ATOM 894 N N . TRP A 1 113 ? 16.226 -15.960 -29.672 1.00 86.75 113 TRP A N 1
ATOM 895 C CA . TRP A 1 113 ? 14.855 -16.221 -30.110 1.00 86.75 113 TRP A CA 1
ATOM 896 C C . TRP A 1 113 ? 14.497 -15.506 -31.407 1.00 86.75 113 TRP A C 1
ATOM 898 O O . TRP A 1 113 ? 14.743 -14.313 -31.568 1.00 86.75 113 TRP A O 1
ATOM 908 N N . SER A 1 114 ? 13.851 -16.233 -32.318 1.00 89.94 114 SER A N 1
ATOM 909 C CA . SER A 1 114 ? 13.118 -15.640 -33.439 1.00 89.94 114 SER A CA 1
ATOM 910 C C . SER A 1 114 ? 11.681 -15.389 -32.985 1.00 89.94 114 SER A C 1
ATOM 912 O O . SER A 1 114 ? 10.908 -16.339 -32.837 1.00 89.94 114 SER A O 1
ATOM 914 N N . LEU A 1 115 ? 11.362 -14.125 -32.689 1.00 90.50 115 LEU A N 1
ATOM 915 C CA . LEU A 1 115 ? 10.110 -13.722 -32.041 1.00 90.50 115 LEU A CA 1
ATOM 916 C C . LEU A 1 115 ? 8.964 -13.510 -33.051 1.00 90.50 115 LEU A C 1
ATOM 918 O O . LEU A 1 115 ? 9.224 -13.226 -34.223 1.00 90.50 115 LEU A O 1
ATOM 922 N N . PRO A 1 116 ? 7.694 -13.600 -32.614 1.00 91.38 116 PRO A N 1
ATOM 923 C CA . PRO A 1 116 ? 6.539 -13.276 -33.450 1.00 91.38 116 PRO A CA 1
ATOM 924 C C . PRO A 1 116 ? 6.355 -11.762 -33.641 1.00 91.38 116 PRO A C 1
ATOM 926 O O . PRO A 1 116 ? 6.355 -11.004 -32.668 1.00 91.38 116 PRO A O 1
ATOM 929 N N . LEU A 1 117 ? 6.073 -11.334 -34.877 1.00 90.06 117 LEU A N 1
ATOM 930 C CA . LEU A 1 117 ? 5.891 -9.917 -35.246 1.00 90.06 117 LEU A CA 1
ATOM 931 C C . LEU A 1 117 ? 4.751 -9.215 -34.479 1.00 90.06 117 LEU A C 1
ATOM 933 O O . LEU A 1 117 ? 4.840 -8.023 -34.190 1.00 90.06 117 LEU A O 1
ATOM 937 N N . GLY A 1 118 ? 3.686 -9.951 -34.139 1.00 90.69 118 GLY A N 1
ATOM 938 C CA . GLY A 1 118 ? 2.485 -9.430 -33.467 1.00 90.69 118 GLY A CA 1
ATOM 939 C C . GLY A 1 118 ? 2.623 -9.189 -31.956 1.00 90.69 118 GLY A C 1
ATOM 940 O O . GLY A 1 118 ? 1.639 -8.795 -31.316 1.00 90.69 118 GLY A O 1
ATOM 941 N N . THR A 1 119 ? 3.813 -9.423 -31.388 1.00 94.00 119 THR A N 1
ATOM 942 C CA . THR A 1 119 ? 4.081 -9.318 -29.946 1.00 94.00 119 THR A CA 1
ATOM 943 C C . THR A 1 119 ? 3.938 -7.873 -29.458 1.00 94.00 119 THR A C 1
ATOM 945 O O . THR A 1 119 ? 4.606 -6.965 -29.950 1.00 94.00 119 THR A O 1
ATOM 948 N N . ARG A 1 120 ? 3.093 -7.661 -28.441 1.00 95.62 120 ARG A N 1
ATOM 949 C CA . ARG A 1 120 ? 2.826 -6.351 -27.816 1.00 95.62 120 ARG A CA 1
ATOM 950 C C . ARG A 1 120 ? 3.464 -6.199 -26.440 1.00 95.62 120 ARG A C 1
ATOM 952 O O . ARG A 1 120 ? 3.811 -5.085 -26.053 1.00 95.62 120 ARG A O 1
ATOM 959 N N . VAL A 1 121 ? 3.619 -7.299 -25.710 1.00 96.94 121 VAL A N 1
ATOM 960 C CA . VAL A 1 121 ? 4.276 -7.348 -24.402 1.00 96.94 121 VAL A CA 1
ATOM 961 C C . VAL A 1 121 ? 5.391 -8.378 -24.474 1.00 96.94 121 VAL A C 1
ATOM 963 O O . VAL A 1 121 ? 5.124 -9.544 -24.757 1.00 96.94 121 VAL A O 1
ATOM 966 N N . LEU A 1 122 ? 6.622 -7.942 -24.225 1.00 94.69 122 LEU A N 1
ATOM 967 C CA . LEU A 1 122 ? 7.801 -8.798 -24.248 1.00 94.69 122 LEU A CA 1
ATOM 968 C C . LEU A 1 122 ? 8.570 -8.655 -22.940 1.00 94.69 122 LEU A C 1
ATOM 970 O O . LEU A 1 122 ? 9.093 -7.582 -22.633 1.00 94.69 122 LEU A O 1
ATOM 974 N N . HIS A 1 123 ? 8.658 -9.741 -22.184 1.00 94.38 123 HIS A N 1
ATOM 975 C CA . HIS A 1 123 ? 9.501 -9.856 -21.001 1.00 94.38 123 HIS A CA 1
ATOM 976 C C . HIS A 1 123 ? 10.626 -10.835 -21.311 1.00 94.38 123 HIS A C 1
ATOM 978 O O . HIS A 1 123 ? 10.388 -11.909 -21.860 1.00 94.38 123 HIS A O 1
ATOM 984 N N . VAL A 1 124 ? 11.862 -10.447 -21.015 1.00 89.38 124 VAL A N 1
ATOM 985 C CA . VAL A 1 124 ? 13.035 -11.293 -21.238 1.00 89.38 124 VAL A CA 1
ATOM 986 C C . VAL A 1 124 ? 13.926 -11.296 -20.007 1.00 89.38 124 VAL A C 1
ATOM 988 O O . VAL A 1 124 ? 14.237 -10.249 -19.431 1.00 89.38 124 VAL A O 1
ATOM 991 N N . ALA A 1 125 ? 14.372 -12.486 -19.612 1.00 84.62 125 ALA A N 1
ATOM 992 C CA . ALA A 1 125 ? 15.340 -12.646 -18.537 1.00 84.62 125 ALA A CA 1
ATOM 993 C C . ALA A 1 125 ? 16.675 -11.976 -18.892 1.00 84.62 125 ALA A C 1
ATOM 995 O O . ALA A 1 125 ? 17.223 -11.235 -18.081 1.00 84.62 125 ALA A O 1
ATOM 996 N N . HIS A 1 126 ? 17.149 -12.169 -20.128 1.00 80.38 126 HIS A N 1
ATOM 997 C CA . HIS A 1 126 ? 18.354 -11.529 -20.645 1.00 80.38 126 HIS A CA 1
ATOM 998 C C . HIS A 1 126 ? 18.091 -10.817 -21.967 1.00 80.38 126 HIS A C 1
ATOM 1000 O O . HIS A 1 126 ? 17.400 -11.341 -22.838 1.00 80.38 126 HIS A O 1
ATOM 1006 N N . TYR A 1 127 ? 18.696 -9.644 -22.151 1.00 76.69 127 TYR A N 1
ATOM 1007 C CA . TYR A 1 127 ? 18.594 -8.907 -23.414 1.00 76.69 127 TYR A CA 1
ATOM 1008 C C . TYR A 1 127 ? 19.062 -9.727 -24.629 1.00 76.69 127 TYR A C 1
ATOM 1010 O O . TYR A 1 127 ? 18.430 -9.690 -25.683 1.00 76.69 127 TYR A O 1
ATOM 1018 N N . ASP A 1 128 ? 20.124 -10.519 -24.461 1.00 77.94 128 ASP A N 1
ATOM 1019 C CA . ASP A 1 128 ? 20.735 -11.327 -25.524 1.00 77.94 128 ASP A CA 1
ATOM 1020 C C . ASP A 1 128 ? 19.765 -12.361 -26.137 1.00 77.94 128 ASP A C 1
ATOM 1022 O O . ASP A 1 128 ? 20.015 -12.893 -27.222 1.00 77.94 128 ASP A O 1
ATOM 1026 N N . MET A 1 129 ? 18.616 -12.591 -25.486 1.00 82.06 129 MET A N 1
ATOM 1027 C CA . MET A 1 129 ? 17.542 -13.447 -25.985 1.00 82.06 129 MET A CA 1
ATOM 1028 C C . MET A 1 129 ? 16.816 -12.871 -27.203 1.00 82.06 129 MET A C 1
ATOM 1030 O O . MET A 1 129 ? 16.301 -13.634 -28.015 1.00 82.06 129 MET A O 1
ATOM 1034 N N . ILE A 1 130 ? 16.818 -11.548 -27.377 1.00 78.62 130 ILE A N 1
ATOM 1035 C CA . ILE A 1 130 ? 16.151 -10.848 -28.491 1.00 78.62 130 ILE A CA 1
ATOM 1036 C C . ILE A 1 130 ? 16.944 -11.003 -29.811 1.00 78.62 130 ILE A C 1
ATOM 1038 O O . ILE A 1 130 ? 16.451 -10.687 -30.894 1.00 78.62 130 ILE A O 1
ATOM 1042 N N . GLY A 1 131 ? 18.161 -11.558 -29.751 1.00 74.00 131 GLY A N 1
ATOM 1043 C CA . GLY A 1 131 ? 19.042 -11.701 -30.906 1.00 74.00 131 GLY A CA 1
ATOM 1044 C C . GLY A 1 131 ? 19.715 -10.381 -31.296 1.00 74.00 131 GLY A C 1
ATOM 1045 O O . GLY A 1 131 ? 19.749 -9.425 -30.529 1.00 74.00 131 GLY A O 1
ATOM 1046 N N . THR A 1 132 ? 20.306 -10.336 -32.491 1.00 69.88 132 THR A N 1
ATOM 1047 C CA . THR A 1 132 ? 21.085 -9.179 -32.980 1.00 69.88 132 THR A CA 1
ATOM 1048 C C . THR A 1 132 ? 20.273 -8.207 -33.840 1.00 69.88 132 THR A C 1
ATOM 1050 O O . THR A 1 132 ? 20.796 -7.178 -34.269 1.00 69.88 132 THR A O 1
ATOM 1053 N N . GLN A 1 133 ? 19.009 -8.526 -34.128 1.00 74.19 133 GLN A N 1
ATOM 1054 C CA . GLN A 1 133 ? 18.132 -7.694 -34.948 1.00 74.19 133 GLN A CA 1
ATOM 1055 C C . GLN A 1 133 ? 17.491 -6.568 -34.127 1.00 74.19 133 GLN A C 1
ATOM 1057 O O . GLN A 1 133 ? 17.313 -6.660 -32.915 1.00 74.19 133 GLN A O 1
ATOM 1062 N N . LYS A 1 134 ? 17.112 -5.481 -34.805 1.00 78.81 134 LYS A N 1
ATOM 1063 C CA . LYS A 1 134 ? 16.476 -4.322 -34.166 1.00 78.81 134 LYS A CA 1
ATOM 1064 C C . LYS A 1 134 ? 15.024 -4.642 -33.791 1.00 78.81 134 LYS A C 1
ATOM 1066 O O . LYS A 1 134 ? 14.277 -5.157 -34.617 1.00 78.81 134 LYS A O 1
ATOM 1071 N N . LEU A 1 135 ? 14.593 -4.254 -32.590 1.00 80.62 135 LEU A N 1
ATOM 1072 C CA . LEU A 1 135 ? 13.238 -4.538 -32.090 1.00 80.62 135 LEU A CA 1
ATOM 1073 C C . LEU A 1 135 ? 12.102 -4.004 -32.972 1.00 80.62 135 LEU A C 1
ATOM 1075 O O . LEU A 1 135 ? 11.078 -4.661 -33.072 1.00 80.62 135 LEU A O 1
ATOM 1079 N N . PHE A 1 136 ? 12.264 -2.865 -33.646 1.00 80.56 136 PHE A N 1
ATOM 1080 C CA . PHE A 1 136 ? 11.242 -2.337 -34.554 1.00 80.56 136 PHE A CA 1
ATOM 1081 C C . PHE A 1 136 ? 11.036 -3.221 -35.789 1.00 80.56 136 PHE A C 1
ATOM 1083 O O . PHE A 1 136 ? 10.022 -3.077 -36.459 1.00 80.56 136 PHE A O 1
ATOM 1090 N N . ILE A 1 137 ? 11.996 -4.100 -36.103 1.00 82.69 137 ILE A N 1
ATOM 1091 C CA . ILE A 1 137 ? 11.890 -5.097 -37.175 1.00 82.69 137 ILE A CA 1
ATOM 1092 C C . ILE A 1 137 ? 11.210 -6.352 -36.629 1.00 82.69 137 ILE A C 1
ATOM 1094 O O . ILE A 1 137 ? 10.298 -6.880 -37.250 1.00 8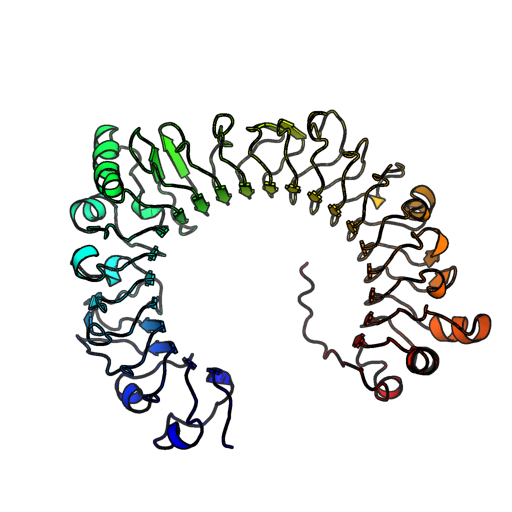2.69 137 ILE A O 1
ATOM 1098 N N . VAL A 1 138 ? 11.656 -6.814 -35.458 1.00 83.75 138 VAL A N 1
ATOM 1099 C CA . VAL A 1 138 ? 11.254 -8.108 -34.889 1.00 83.75 138 VAL A CA 1
ATOM 1100 C C . VAL A 1 138 ? 9.881 -8.054 -34.204 1.00 83.75 138 VAL A C 1
ATOM 1102 O O . VAL A 1 138 ? 9.113 -9.002 -34.301 1.00 83.75 138 VAL A O 1
ATOM 1105 N N . CYS A 1 139 ? 9.558 -6.948 -33.531 1.00 87.75 139 CYS A N 1
ATOM 1106 C CA . CYS A 1 139 ? 8.301 -6.719 -32.810 1.00 87.75 139 CYS A CA 1
ATOM 1107 C C . CYS A 1 139 ? 7.819 -5.265 -33.031 1.00 87.75 139 CYS A C 1
ATOM 1109 O O . CYS A 1 139 ? 7.899 -4.441 -32.115 1.00 87.75 139 CYS A O 1
ATOM 1111 N N . PRO A 1 140 ? 7.337 -4.899 -34.234 1.00 89.25 140 PRO A N 1
ATOM 1112 C CA . PRO A 1 140 ? 6.933 -3.525 -34.553 1.00 89.25 140 PRO A CA 1
ATOM 1113 C C . PRO A 1 140 ? 5.742 -3.002 -33.731 1.00 89.25 140 PRO A C 1
ATOM 1115 O O . PRO A 1 140 ? 5.627 -1.792 -33.552 1.00 89.25 140 PRO A O 1
ATOM 1118 N N . GLU A 1 141 ? 4.871 -3.884 -33.221 1.00 91.62 141 GLU A N 1
ATOM 1119 C CA . GLU A 1 141 ? 3.696 -3.526 -32.405 1.00 91.62 141 GLU A CA 1
ATOM 1120 C C . GLU A 1 141 ? 3.986 -3.442 -30.892 1.00 91.62 141 GLU A C 1
ATOM 1122 O O . GLU A 1 141 ? 3.055 -3.326 -30.092 1.00 91.62 141 GLU A O 1
ATOM 1127 N N . LEU A 1 142 ? 5.251 -3.511 -30.464 1.00 91.81 142 LEU A N 1
ATOM 1128 C CA . LEU A 1 142 ? 5.591 -3.618 -29.044 1.00 91.81 142 LEU A CA 1
ATOM 1129 C C . LEU A 1 142 ? 5.150 -2.379 -28.249 1.00 91.81 142 LEU A C 1
ATOM 1131 O O . LEU A 1 142 ? 5.490 -1.249 -28.596 1.00 91.81 142 LEU A O 1
ATOM 1135 N N . ILE A 1 143 ? 4.415 -2.597 -27.160 1.00 93.94 143 ILE A N 1
ATOM 1136 C CA . ILE A 1 143 ? 3.907 -1.568 -26.240 1.00 93.94 143 ILE A CA 1
ATOM 1137 C C . ILE A 1 143 ? 4.690 -1.599 -24.925 1.00 93.94 143 ILE A C 1
ATOM 1139 O O . ILE A 1 143 ? 4.977 -0.543 -24.355 1.00 93.94 143 ILE A O 1
ATOM 1143 N N . GLU A 1 144 ? 5.064 -2.792 -24.461 1.00 94.88 144 GLU A N 1
ATOM 1144 C CA . GLU A 1 144 ? 5.804 -3.003 -23.219 1.00 94.88 144 GLU A CA 1
ATOM 1145 C C . GLU A 1 144 ? 7.013 -3.910 -23.437 1.00 94.88 144 GLU A C 1
ATOM 1147 O O . GLU A 1 144 ? 6.887 -5.003 -23.991 1.00 94.88 144 GLU A O 1
ATOM 1152 N N . LEU A 1 145 ? 8.166 -3.464 -22.941 1.00 91.94 145 LEU A N 1
ATOM 1153 C CA . LEU A 1 145 ? 9.401 -4.235 -22.898 1.00 91.94 145 LEU A CA 1
ATOM 1154 C C . LEU A 1 145 ? 9.930 -4.272 -21.466 1.00 91.94 145 LEU A C 1
ATOM 1156 O O . LEU A 1 145 ? 10.172 -3.217 -20.875 1.00 91.94 145 LEU A O 1
ATOM 1160 N N . LYS A 1 146 ? 10.163 -5.475 -20.936 1.00 91.69 146 LYS A N 1
ATOM 1161 C CA . LYS A 1 146 ? 10.880 -5.671 -19.673 1.00 91.69 146 LYS A CA 1
ATOM 1162 C C . LYS A 1 146 ? 12.099 -6.545 -19.882 1.00 91.69 146 LYS A C 1
ATOM 1164 O O . LYS A 1 146 ? 12.000 -7.632 -20.443 1.00 91.69 146 LYS A O 1
ATOM 1169 N N . ILE A 1 147 ? 13.236 -6.061 -19.407 1.00 87.12 147 ILE A N 1
ATOM 1170 C CA . ILE A 1 147 ? 14.495 -6.796 -19.394 1.00 87.12 147 ILE A CA 1
ATOM 1171 C C . ILE A 1 147 ? 14.908 -6.936 -17.929 1.00 87.12 147 ILE A C 1
ATOM 1173 O O . ILE A 1 147 ? 14.995 -5.934 -17.219 1.00 87.12 147 ILE A O 1
ATOM 1177 N N . HIS A 1 148 ? 15.132 -8.165 -17.465 1.00 80.94 148 HIS A N 1
ATOM 1178 C CA . HIS A 1 148 ? 15.447 -8.417 -16.056 1.00 80.94 148 HIS A CA 1
ATOM 1179 C C . HIS A 1 148 ? 16.943 -8.334 -15.743 1.00 80.94 148 HIS A C 1
ATOM 1181 O O . HIS A 1 148 ? 17.309 -7.807 -14.696 1.00 80.94 148 HIS A O 1
ATOM 1187 N N . ASP A 1 149 ? 17.808 -8.827 -16.631 1.00 72.06 149 ASP A N 1
ATOM 1188 C CA . ASP A 1 149 ? 19.252 -8.883 -16.399 1.00 72.06 149 ASP A CA 1
ATOM 1189 C C . ASP A 1 149 ? 20.054 -8.762 -17.713 1.00 72.06 149 ASP A C 1
ATOM 1191 O O . ASP A 1 149 ? 19.536 -8.979 -18.812 1.00 72.06 149 ASP A O 1
ATOM 1195 N N . HIS A 1 150 ? 21.338 -8.409 -17.627 1.00 67.62 150 HIS A N 1
ATOM 1196 C CA . HIS A 1 150 ? 22.246 -8.341 -18.774 1.00 67.62 150 HIS A CA 1
ATOM 1197 C C . HIS A 1 150 ? 23.709 -8.570 -18.371 1.00 67.62 150 HIS A C 1
ATOM 1199 O O . HIS A 1 150 ? 24.233 -7.934 -17.455 1.00 67.62 150 HIS A O 1
ATOM 1205 N N . LYS A 1 151 ? 24.402 -9.435 -19.122 1.00 56.91 151 LYS A N 1
ATOM 1206 C CA . LYS A 1 151 ? 25.828 -9.733 -18.944 1.00 56.91 151 LYS A CA 1
ATOM 1207 C C . LYS A 1 151 ? 26.671 -8.997 -19.986 1.00 56.91 151 LYS A C 1
ATOM 1209 O O . LYS A 1 151 ? 27.120 -9.592 -20.956 1.00 56.91 151 LYS A O 1
ATOM 1214 N N . GLY A 1 152 ? 26.894 -7.699 -19.793 1.00 52.97 152 GLY A N 1
ATOM 1215 C CA . GLY A 1 152 ? 27.763 -6.909 -20.674 1.00 52.97 152 GLY A CA 1
ATOM 1216 C C . GLY A 1 152 ? 27.765 -5.407 -20.356 1.00 52.97 152 GLY A C 1
ATOM 1217 O O . GLY A 1 152 ? 26.874 -4.931 -19.648 1.00 52.97 152 GLY A O 1
ATOM 1218 N N . PRO A 1 153 ? 28.786 -4.644 -20.796 1.00 48.91 153 PRO A N 1
ATOM 1219 C CA . PRO A 1 153 ? 28.809 -3.186 -20.682 1.00 48.91 153 PRO A CA 1
ATOM 1220 C C . PRO A 1 153 ? 27.948 -2.494 -21.758 1.00 48.91 153 PRO A C 1
ATOM 1222 O O . PRO A 1 153 ? 27.891 -2.911 -22.913 1.00 48.91 153 PRO A O 1
ATOM 1225 N N . PHE A 1 154 ? 27.346 -1.355 -21.403 1.00 45.56 154 PHE A N 1
ATOM 1226 C CA . PHE A 1 154 ? 26.417 -0.581 -22.244 1.00 45.56 154 PHE A CA 1
ATOM 1227 C C . PHE A 1 154 ? 26.953 -0.054 -23.580 1.00 45.56 154 PHE A C 1
ATOM 1229 O O . PHE A 1 154 ? 26.174 0.212 -24.499 1.00 45.56 154 PHE A O 1
ATOM 1236 N N . LYS A 1 155 ? 28.269 0.179 -23.688 1.00 47.62 155 LYS A N 1
ATOM 1237 C CA . LYS A 1 155 ? 28.860 0.864 -24.854 1.00 47.62 155 LYS A CA 1
ATOM 1238 C C . LYS A 1 155 ? 28.610 0.096 -26.158 1.00 47.62 155 LYS A C 1
ATOM 1240 O O . LYS A 1 155 ? 28.343 0.716 -27.185 1.00 47.62 155 LYS A O 1
ATOM 1245 N N . ASP A 1 156 ? 28.566 -1.233 -26.092 1.00 47.12 156 ASP A N 1
ATOM 1246 C CA . ASP A 1 156 ? 28.217 -2.090 -27.229 1.00 47.12 156 ASP A CA 1
ATOM 1247 C C . ASP A 1 156 ? 26.700 -2.203 -27.464 1.00 47.12 156 ASP A C 1
ATOM 1249 O O . ASP A 1 156 ? 26.260 -2.445 -28.589 1.00 47.12 156 ASP A O 1
ATOM 1253 N N . PHE A 1 157 ? 25.902 -1.957 -26.423 1.00 50.38 157 PHE A N 1
ATOM 1254 C CA . PHE A 1 157 ? 24.447 -2.093 -26.379 1.00 50.38 157 PHE A CA 1
ATOM 1255 C C . PHE A 1 157 ? 23.699 -0.927 -27.050 1.00 50.38 157 PHE A C 1
ATOM 1257 O O . PHE A 1 157 ? 22.845 -1.148 -27.908 1.00 50.38 157 PHE A O 1
ATOM 1264 N N . VAL A 1 158 ? 24.033 0.336 -26.754 1.00 48.50 158 VAL A N 1
ATOM 1265 C CA . VAL A 1 158 ? 23.376 1.475 -27.436 1.00 48.50 158 VAL A CA 1
ATOM 1266 C C . VAL A 1 158 ? 23.794 1.534 -28.896 1.00 48.50 158 VAL A C 1
ATOM 1268 O O . VAL A 1 158 ? 22.959 1.778 -29.764 1.00 48.50 158 VAL A O 1
ATOM 1271 N N . ALA A 1 159 ? 25.071 1.281 -29.198 1.00 43.41 159 ALA A N 1
ATOM 1272 C CA . ALA A 1 159 ? 25.598 1.316 -30.558 1.00 43.41 159 ALA A CA 1
ATOM 1273 C C . ALA A 1 159 ? 24.895 0.304 -31.483 1.00 43.41 159 ALA A C 1
ATOM 1275 O O . ALA A 1 159 ? 24.550 0.677 -32.606 1.00 43.41 159 ALA A O 1
ATOM 1276 N N . ARG A 1 160 ? 24.598 -0.912 -30.993 1.00 47.50 160 ARG A N 1
ATOM 1277 C CA . ARG A 1 160 ? 24.122 -2.032 -31.823 1.00 47.50 160 ARG A CA 1
ATOM 1278 C C . ARG A 1 160 ? 22.633 -2.400 -31.677 1.00 47.50 160 ARG A C 1
ATOM 1280 O O . ARG A 1 160 ? 22.092 -2.955 -32.626 1.00 47.50 160 ARG A O 1
ATOM 1287 N N . ALA A 1 161 ? 21.948 -2.109 -30.564 1.00 49.25 161 ALA A N 1
ATOM 1288 C CA . ALA A 1 161 ? 20.942 -3.074 -30.091 1.00 49.25 161 ALA A CA 1
ATOM 1289 C C . ALA A 1 161 ? 19.469 -2.593 -29.938 1.00 49.25 161 ALA A C 1
ATOM 1291 O O . ALA A 1 161 ? 18.543 -3.384 -30.114 1.00 49.25 161 ALA A O 1
ATOM 1292 N N . LEU A 1 162 ? 19.169 -1.308 -29.714 1.00 59.66 162 LEU A N 1
ATOM 1293 C CA . LEU A 1 162 ? 17.774 -0.866 -29.513 1.00 59.66 162 LEU A CA 1
ATOM 1294 C C . LEU A 1 162 ? 17.274 0.056 -30.623 1.00 59.66 162 LEU A C 1
ATOM 1296 O O . LEU A 1 162 ? 17.127 1.262 -30.460 1.00 59.66 162 LEU A O 1
ATOM 1300 N N . GLY A 1 163 ? 16.936 -0.538 -31.764 1.00 67.50 163 GLY A N 1
ATOM 1301 C CA . GLY A 1 163 ? 15.910 0.059 -32.611 1.00 67.50 163 GLY A CA 1
ATOM 1302 C C . GLY A 1 163 ? 14.544 -0.155 -31.961 1.00 67.50 163 GLY A C 1
ATOM 1303 O O . GLY A 1 163 ? 13.852 -1.087 -32.344 1.00 67.50 163 GLY A O 1
ATOM 1304 N N . ILE A 1 164 ? 14.181 0.640 -30.954 1.00 76.25 164 ILE A N 1
ATOM 1305 C CA . ILE A 1 164 ? 12.888 0.520 -30.259 1.00 76.25 164 ILE A CA 1
ATOM 1306 C C . ILE A 1 164 ? 11.746 0.981 -31.181 1.00 76.25 164 ILE A C 1
ATOM 1308 O O . ILE A 1 164 ? 11.881 2.013 -31.844 1.00 76.25 164 ILE A O 1
ATOM 1312 N N . PRO A 1 165 ? 10.609 0.265 -31.229 1.00 82.50 165 PRO A N 1
ATOM 1313 C CA . PRO A 1 165 ? 9.451 0.705 -31.999 1.00 82.50 165 PRO A CA 1
ATOM 1314 C C . PRO A 1 165 ? 8.778 1.941 -31.383 1.00 82.50 165 PRO A C 1
ATOM 1316 O O . PRO A 1 165 ? 8.658 2.082 -30.167 1.00 82.50 165 PRO A O 1
ATOM 1319 N N . LYS A 1 166 ? 8.246 2.824 -32.239 1.00 83.94 166 LYS A N 1
ATOM 1320 C CA . LYS A 1 166 ? 7.527 4.054 -31.834 1.00 83.94 166 LYS A CA 1
ATOM 1321 C C . LYS A 1 166 ? 6.230 3.778 -31.051 1.00 83.94 166 LYS A C 1
ATOM 1323 O O . LYS A 1 166 ? 5.639 4.686 -30.458 1.00 83.94 166 LYS A O 1
ATOM 1328 N N . THR A 1 167 ? 5.747 2.539 -31.077 1.00 89.19 167 THR A N 1
ATOM 1329 C CA . THR A 1 167 ? 4.582 2.061 -30.324 1.00 89.19 167 THR A CA 1
ATOM 1330 C C . THR A 1 167 ? 4.879 1.848 -28.843 1.00 89.19 167 THR A C 1
ATOM 1332 O O . THR A 1 167 ? 3.931 1.810 -28.062 1.00 89.19 167 THR A O 1
ATOM 1335 N N . LEU A 1 168 ? 6.156 1.773 -28.443 1.00 90.00 168 LEU A N 1
ATOM 1336 C CA . LEU A 1 168 ? 6.529 1.488 -27.062 1.00 90.00 168 LEU A CA 1
ATOM 1337 C C . LEU A 1 168 ? 6.032 2.593 -26.119 1.00 90.00 168 LEU A C 1
ATOM 1339 O O . LEU A 1 168 ? 6.110 3.786 -26.429 1.00 90.00 168 LEU A O 1
ATOM 1343 N N . ARG A 1 169 ? 5.485 2.180 -24.976 1.00 92.38 169 ARG A N 1
ATOM 1344 C CA . ARG A 1 169 ? 4.960 3.050 -23.912 1.00 92.38 169 ARG A CA 1
ATOM 1345 C C . ARG A 1 169 ? 5.585 2.743 -22.560 1.00 92.38 169 ARG A C 1
ATOM 1347 O O . ARG A 1 169 ? 5.825 3.670 -21.795 1.00 92.38 169 ARG A O 1
ATOM 1354 N N . ARG A 1 170 ? 5.882 1.472 -22.288 1.00 93.81 170 ARG A N 1
ATOM 1355 C CA . ARG A 1 170 ? 6.454 1.022 -21.018 1.00 93.81 170 ARG A CA 1
ATOM 1356 C C . ARG A 1 170 ? 7.786 0.331 -21.252 1.00 93.81 170 ARG A C 1
ATOM 1358 O O . ARG A 1 170 ? 7.875 -0.584 -22.073 1.00 93.81 170 ARG A O 1
ATOM 1365 N N . LEU A 1 171 ? 8.806 0.771 -20.529 1.00 90.06 171 LEU A N 1
ATOM 1366 C CA . LEU A 1 171 ? 10.157 0.246 -20.653 1.00 90.06 171 LEU A CA 1
ATOM 1367 C C . LEU A 1 171 ? 10.758 0.006 -19.272 1.00 90.06 171 LEU A C 1
ATOM 1369 O O . LEU A 1 171 ? 10.906 0.942 -18.491 1.00 90.06 171 LEU A O 1
ATOM 1373 N N . GLN A 1 172 ? 11.142 -1.239 -19.002 1.00 90.88 172 GLN A N 1
ATOM 1374 C CA . GLN A 1 172 ? 11.947 -1.602 -17.842 1.00 90.88 172 GLN A CA 1
ATOM 1375 C C . GLN A 1 172 ? 13.307 -2.121 -18.298 1.00 90.88 172 GLN A C 1
ATOM 1377 O O . GLN A 1 172 ? 13.380 -3.052 -19.105 1.00 90.88 172 GLN A O 1
ATOM 1382 N N . LEU A 1 173 ? 14.371 -1.533 -17.759 1.00 85.38 173 LEU A N 1
ATOM 1383 C CA . LEU A 1 173 ? 15.750 -1.887 -18.075 1.00 85.38 173 LEU A CA 1
ATOM 1384 C C . LEU A 1 173 ? 16.523 -2.249 -16.804 1.00 85.38 173 LEU A C 1
ATOM 1386 O O . LEU A 1 173 ? 16.318 -1.617 -15.764 1.00 85.38 173 LEU A O 1
ATOM 1390 N N . PRO A 1 174 ? 17.467 -3.198 -16.871 1.00 81.88 174 PRO A N 1
ATOM 1391 C CA . PRO A 1 174 ? 18.359 -3.424 -15.764 1.00 81.88 174 PRO A CA 1
ATOM 1392 C C . PRO A 1 174 ? 19.385 -2.284 -15.656 1.00 81.88 174 PRO A C 1
ATOM 1394 O O . PRO A 1 174 ? 19.883 -1.781 -16.664 1.00 81.88 174 PRO A O 1
ATOM 1397 N N . SER A 1 175 ? 19.721 -1.873 -14.433 1.00 77.12 175 SER A N 1
ATOM 1398 C CA . SER A 1 175 ? 20.612 -0.734 -14.139 1.00 77.12 175 SER A CA 1
ATOM 1399 C C . SER A 1 175 ? 22.001 -0.862 -14.778 1.00 77.12 175 SER A C 1
ATOM 1401 O O . SER A 1 175 ? 22.571 0.142 -15.200 1.00 77.12 175 SER A O 1
ATOM 1403 N N . VAL A 1 176 ? 22.510 -2.098 -14.916 1.00 73.56 176 VAL A N 1
ATOM 1404 C CA . VAL A 1 176 ? 23.754 -2.447 -15.632 1.00 73.56 176 VAL A CA 1
ATOM 1405 C C . VAL A 1 176 ? 23.782 -1.887 -17.045 1.00 73.56 176 VAL A C 1
ATOM 1407 O O . VAL A 1 176 ? 24.853 -1.554 -17.550 1.00 73.56 176 VAL A O 1
ATOM 1410 N N . MET A 1 177 ? 22.618 -1.773 -17.686 1.00 71.69 177 MET A N 1
ATOM 1411 C CA . MET A 1 177 ? 22.552 -1.151 -18.991 1.00 71.69 177 MET A CA 1
ATOM 1412 C C . MET A 1 177 ? 23.003 0.287 -18.856 1.00 71.69 177 MET A C 1
ATOM 1414 O O . MET A 1 177 ? 24.005 0.631 -19.420 1.00 71.69 177 MET A O 1
ATOM 1418 N N . LEU A 1 178 ? 22.440 1.122 -18.002 1.00 69.50 178 LEU A N 1
ATOM 1419 C CA . LEU A 1 178 ? 22.925 2.502 -17.878 1.00 69.50 178 LEU A CA 1
ATOM 1420 C C . LEU A 1 178 ? 24.197 2.666 -17.018 1.00 69.50 178 LEU A C 1
ATOM 1422 O O . LEU A 1 178 ? 24.471 3.766 -16.530 1.00 69.50 178 LEU A O 1
ATOM 1426 N N . ALA A 1 179 ? 24.972 1.598 -16.805 1.00 67.38 179 ALA A N 1
ATOM 1427 C CA . ALA A 1 179 ? 26.142 1.626 -15.944 1.00 67.38 179 ALA A CA 1
ATOM 1428 C C . ALA A 1 179 ? 27.391 2.169 -16.651 1.00 67.38 179 ALA A C 1
ATOM 1430 O O . ALA A 1 179 ? 27.760 1.733 -17.744 1.00 67.38 179 ALA A O 1
ATOM 1431 N N . PHE A 1 180 ? 28.108 3.057 -15.964 1.00 64.75 180 PHE A N 1
ATOM 1432 C CA . PHE A 1 180 ? 29.361 3.636 -16.442 1.00 64.75 180 PHE A CA 1
ATOM 1433 C C . PHE A 1 180 ? 30.517 3.342 -15.486 1.00 64.75 180 PHE A C 1
ATOM 1435 O O . PHE A 1 180 ? 30.349 3.218 -14.269 1.00 64.75 180 PHE A O 1
ATOM 1442 N N . GLY A 1 181 ? 31.720 3.244 -16.055 1.00 57.00 181 GLY A N 1
ATOM 1443 C CA . GLY A 1 181 ? 32.948 3.147 -15.275 1.00 57.00 181 GLY A CA 1
ATOM 1444 C C . GLY A 1 181 ? 33.271 4.477 -14.579 1.00 57.00 181 GLY A C 1
ATOM 1445 O O . GLY A 1 181 ? 32.895 5.538 -15.086 1.00 57.00 181 GLY A O 1
ATOM 1446 N N . PRO A 1 182 ? 34.018 4.460 -13.461 1.00 52.44 182 PRO A N 1
ATOM 1447 C CA . PRO A 1 182 ? 34.324 5.655 -12.666 1.00 52.44 182 PRO A CA 1
ATOM 1448 C C . PRO A 1 182 ? 35.117 6.748 -13.410 1.00 52.44 182 PRO A C 1
ATOM 1450 O O . PRO A 1 182 ? 35.155 7.878 -12.938 1.00 52.44 182 PRO A O 1
ATOM 1453 N N . LYS A 1 183 ? 35.727 6.439 -14.566 1.00 53.62 183 LYS A N 1
ATOM 1454 C CA . LYS A 1 183 ? 36.531 7.366 -15.391 1.00 53.62 183 LYS A CA 1
ATOM 1455 C C . LYS A 1 183 ? 35.822 7.865 -16.668 1.00 53.62 183 LYS A C 1
ATOM 1457 O O . LYS A 1 183 ? 36.476 8.421 -17.543 1.00 53.62 183 LYS A O 1
ATOM 1462 N N . SER A 1 184 ? 34.518 7.627 -16.821 1.00 55.56 184 SER A N 1
ATOM 1463 C CA . SER A 1 184 ? 33.786 7.963 -18.060 1.00 55.56 184 SER A CA 1
ATOM 1464 C C . SER A 1 184 ? 33.588 9.483 -18.204 1.00 55.56 184 SER A C 1
ATOM 1466 O O . SER A 1 184 ? 33.244 10.155 -17.232 1.00 55.56 184 SER A O 1
ATOM 1468 N N . SER A 1 185 ? 33.799 10.042 -19.401 1.00 56.91 185 SER A N 1
ATOM 1469 C CA . SER A 1 185 ? 33.739 11.497 -19.638 1.00 56.91 185 SER A CA 1
ATOM 1470 C C . SER A 1 185 ? 32.303 12.018 -19.846 1.00 56.91 185 SER A C 1
ATOM 1472 O O . SER A 1 185 ? 31.410 11.284 -20.274 1.00 56.91 185 SER A O 1
ATOM 1474 N N . ARG A 1 186 ? 32.061 13.323 -19.614 1.00 55.09 186 ARG A N 1
ATOM 1475 C CA . ARG A 1 186 ? 30.757 13.985 -19.878 1.00 55.09 186 ARG A CA 1
ATOM 1476 C C . ARG A 1 186 ? 30.273 13.850 -21.333 1.00 55.09 186 ARG A C 1
ATOM 1478 O O . ARG A 1 186 ? 29.070 13.909 -21.578 1.00 55.09 186 ARG A O 1
ATOM 1485 N N . ALA A 1 187 ? 31.179 13.672 -22.295 1.00 54.44 187 ALA A N 1
ATOM 1486 C CA . ALA A 1 187 ? 30.833 13.480 -23.704 1.00 54.44 187 ALA A CA 1
ATOM 1487 C C . ALA A 1 187 ? 30.284 12.068 -23.986 1.00 54.44 187 ALA A C 1
ATOM 1489 O O . ALA A 1 187 ? 29.347 11.921 -24.769 1.00 54.44 187 ALA A O 1
ATOM 1490 N N . GLU A 1 188 ? 30.797 11.043 -23.296 1.00 53.41 188 GLU A N 1
ATOM 1491 C CA . GLU A 1 188 ? 30.297 9.661 -23.400 1.00 53.41 188 GLU A CA 1
ATOM 1492 C C . GLU A 1 188 ? 28.885 9.510 -22.823 1.00 53.41 188 GLU A C 1
ATOM 1494 O O . GLU A 1 188 ? 28.083 8.718 -23.326 1.00 53.41 188 GLU A O 1
ATOM 1499 N N . LEU A 1 189 ? 28.558 10.325 -21.815 1.00 55.12 189 LEU A N 1
ATOM 1500 C CA . LEU A 1 189 ? 27.206 10.444 -21.281 1.00 55.12 189 LEU A CA 1
ATOM 1501 C C . LEU A 1 189 ? 26.239 10.905 -22.392 1.00 55.12 189 LEU A C 1
ATOM 1503 O O . LEU A 1 189 ? 25.254 10.224 -22.647 1.00 55.12 189 LEU A O 1
ATOM 1507 N N . LYS A 1 190 ? 26.543 11.974 -23.147 1.00 51.12 190 LYS A N 1
ATOM 1508 C CA . LYS A 1 190 ? 25.636 12.530 -24.181 1.00 51.12 190 LYS A CA 1
ATOM 1509 C C . LYS A 1 190 ? 25.198 11.527 -25.267 1.00 51.12 190 LYS A C 1
ATOM 1511 O O . LYS A 1 190 ? 24.027 11.531 -25.638 1.00 51.12 190 LYS A O 1
ATOM 1516 N N . PHE A 1 191 ? 26.086 10.661 -25.764 1.00 49.69 191 PHE A N 1
ATOM 1517 C CA . PHE A 1 191 ? 25.775 9.736 -26.875 1.00 49.69 191 PHE A CA 1
ATOM 1518 C C . PHE A 1 191 ? 24.758 8.645 -26.520 1.00 49.69 191 PHE A C 1
ATOM 1520 O O . PHE A 1 191 ? 23.961 8.223 -27.359 1.00 49.69 191 PHE A O 1
ATOM 1527 N N . SER A 1 192 ? 24.778 8.205 -25.266 1.00 51.47 192 SER A N 1
ATOM 1528 C CA . SER A 1 192 ? 23.916 7.153 -24.732 1.00 51.47 192 SER A CA 1
ATOM 1529 C C . SER A 1 192 ? 22.438 7.549 -24.711 1.00 51.47 192 SER A C 1
ATOM 1531 O O . SER A 1 192 ? 21.561 6.744 -25.026 1.00 51.47 192 SER A O 1
ATOM 1533 N N . TYR A 1 193 ? 22.162 8.813 -24.386 1.00 54.88 193 TYR A N 1
ATOM 1534 C CA . TYR A 1 193 ? 20.800 9.310 -24.217 1.00 54.88 193 TYR A CA 1
ATOM 1535 C C . TYR A 1 193 ? 20.102 9.572 -25.551 1.00 54.88 193 TYR A C 1
ATOM 1537 O O . TYR A 1 193 ? 18.913 9.292 -25.652 1.00 54.88 193 TYR A O 1
ATOM 1545 N N . ILE A 1 194 ? 20.830 10.007 -26.593 1.00 50.66 194 ILE A N 1
ATOM 1546 C CA . ILE A 1 194 ? 20.268 10.417 -27.899 1.00 50.66 194 ILE A CA 1
ATOM 1547 C C . ILE A 1 194 ? 19.391 9.331 -28.546 1.00 50.66 194 ILE A C 1
ATOM 1549 O O . ILE A 1 194 ? 18.375 9.645 -29.167 1.00 50.66 194 ILE A O 1
ATOM 1553 N N . LYS A 1 195 ? 19.723 8.046 -28.367 1.00 52.47 195 LYS A N 1
ATOM 1554 C CA . LYS A 1 195 ? 18.919 6.948 -28.931 1.00 52.47 195 LYS A CA 1
ATOM 1555 C C . LYS A 1 195 ? 17.615 6.684 -28.173 1.00 52.47 195 LYS A C 1
ATOM 1557 O O . LYS A 1 195 ? 16.632 6.308 -28.804 1.00 52.47 195 LYS A O 1
ATOM 1562 N N . LEU A 1 196 ? 17.561 6.927 -26.861 1.00 54.81 196 LEU A N 1
ATOM 1563 C CA . LEU A 1 196 ? 16.312 6.830 -26.090 1.00 54.81 196 LEU A CA 1
ATOM 1564 C C . LEU A 1 196 ? 15.330 7.958 -26.456 1.00 54.81 196 LEU A C 1
ATOM 1566 O O . LEU A 1 196 ? 14.121 7.757 -26.382 1.00 54.81 196 LEU A O 1
ATOM 1570 N N . LEU A 1 197 ? 15.827 9.104 -26.939 1.00 51.25 197 LEU A N 1
ATOM 1571 C CA . LEU A 1 197 ? 15.008 10.275 -27.315 1.00 51.25 197 LEU A CA 1
ATOM 1572 C C . LEU A 1 197 ? 14.129 9.996 -28.533 1.00 51.25 197 LEU A C 1
ATOM 1574 O O . LEU A 1 197 ? 13.084 10.614 -28.712 1.00 51.25 197 LEU A O 1
ATOM 1578 N N . GLN A 1 198 ? 14.523 9.020 -29.357 1.00 57.66 198 GLN A N 1
ATOM 1579 C CA . GLN A 1 198 ? 13.717 8.558 -30.484 1.00 57.66 198 GLN A CA 1
ATOM 1580 C C . GLN A 1 198 ? 12.443 7.817 -30.034 1.00 57.66 198 GLN A C 1
ATOM 1582 O O . GLN A 1 198 ? 11.517 7.659 -30.832 1.00 57.66 198 GLN A O 1
ATOM 1587 N N . VAL A 1 199 ? 12.346 7.403 -28.762 1.00 65.38 199 VAL A N 1
ATOM 1588 C CA . VAL A 1 199 ? 11.149 6.781 -28.171 1.00 65.38 199 VAL A CA 1
ATOM 1589 C C . VAL A 1 199 ? 10.232 7.870 -27.613 1.00 65.38 199 VAL A C 1
ATOM 1591 O O . VAL A 1 199 ? 9.995 7.982 -26.413 1.00 65.38 199 VAL A O 1
ATOM 1594 N N . SER A 1 200 ? 9.714 8.715 -28.503 1.00 65.62 200 SER A N 1
ATOM 1595 C CA . SER A 1 200 ? 9.055 9.968 -28.113 1.00 65.62 200 SER A CA 1
ATOM 1596 C C . SER A 1 200 ? 7.794 9.800 -27.263 1.00 65.62 200 SER A C 1
ATOM 1598 O O . SER A 1 200 ? 7.416 10.736 -26.568 1.00 65.62 200 SER A O 1
ATOM 1600 N N . LYS A 1 201 ? 7.145 8.631 -27.287 1.00 83.25 201 LYS A N 1
ATOM 1601 C CA . LYS A 1 201 ? 5.848 8.377 -26.635 1.00 83.25 201 LYS A CA 1
ATOM 1602 C C . LYS A 1 201 ? 5.937 7.528 -25.359 1.00 83.25 201 LYS A C 1
ATOM 1604 O O . LYS A 1 201 ? 4.918 7.000 -24.920 1.00 83.25 201 LYS A O 1
ATOM 1609 N N . LEU A 1 202 ? 7.129 7.347 -24.789 1.00 87.75 202 LEU A N 1
ATOM 1610 C CA . LEU A 1 202 ? 7.292 6.565 -23.564 1.00 87.75 202 LEU A CA 1
ATOM 1611 C C . LEU A 1 202 ? 6.550 7.230 -22.392 1.00 87.75 202 LEU A C 1
ATOM 1613 O O . LEU A 1 202 ? 6.777 8.404 -22.115 1.00 87.75 202 LEU A O 1
ATOM 1617 N N . THR A 1 203 ? 5.688 6.473 -21.713 1.00 93.00 203 THR A N 1
ATOM 1618 C CA . THR A 1 203 ? 4.893 6.931 -20.564 1.00 93.00 203 THR A CA 1
ATOM 1619 C C . THR A 1 203 ? 5.420 6.415 -19.235 1.00 93.00 203 THR A C 1
ATOM 1621 O O . THR A 1 203 ? 5.250 7.088 -18.221 1.00 93.00 203 THR A O 1
ATOM 1624 N N . GLU A 1 204 ? 6.072 5.252 -19.229 1.00 94.56 204 GLU A N 1
ATOM 1625 C CA . GLU A 1 204 ? 6.641 4.648 -18.024 1.00 94.56 204 GLU A CA 1
ATOM 1626 C C . GLU A 1 204 ? 8.065 4.164 -18.285 1.00 94.56 204 GLU A C 1
ATOM 1628 O O . GLU A 1 204 ? 8.326 3.429 -19.244 1.00 94.56 204 GLU A O 1
ATOM 1633 N N . LEU A 1 205 ? 8.971 4.557 -17.394 1.00 91.25 205 LEU A N 1
ATOM 1634 C CA . LEU A 1 205 ? 10.368 4.159 -17.408 1.00 91.25 205 LEU A CA 1
ATOM 1635 C C . LEU A 1 205 ? 10.737 3.594 -16.041 1.00 91.25 205 LEU A C 1
ATOM 1637 O O . LEU A 1 205 ? 10.590 4.268 -15.020 1.00 91.25 205 LEU A O 1
ATOM 1641 N N . SER A 1 206 ? 11.223 2.357 -16.028 1.00 91.12 206 SER A N 1
ATOM 1642 C CA . SER A 1 206 ? 11.651 1.676 -14.814 1.00 91.12 206 SER A CA 1
ATOM 1643 C C . SER A 1 206 ? 13.075 1.148 -14.941 1.00 91.12 206 SER A C 1
ATOM 1645 O O . SER A 1 206 ? 13.470 0.614 -15.979 1.00 91.12 206 SER A O 1
ATOM 1647 N N . PHE A 1 207 ? 13.836 1.275 -13.861 1.00 87.69 207 PHE A N 1
ATOM 1648 C CA . PHE A 1 207 ? 15.158 0.692 -13.717 1.00 87.69 207 PHE A CA 1
ATOM 1649 C C . PHE A 1 207 ? 15.183 -0.260 -12.532 1.00 87.69 207 PHE A C 1
ATOM 1651 O O . PHE A 1 207 ? 14.795 0.112 -11.426 1.00 87.69 207 PHE A O 1
ATOM 1658 N N . THR A 1 208 ? 15.677 -1.473 -12.760 1.00 83.62 208 THR A N 1
ATOM 1659 C CA . THR A 1 208 ? 15.838 -2.495 -11.719 1.00 83.62 208 THR A CA 1
ATOM 1660 C C . THR A 1 208 ? 17.287 -2.948 -11.663 1.00 83.62 208 THR A C 1
ATOM 1662 O O . THR A 1 208 ? 17.894 -3.160 -12.704 1.00 83.62 208 THR A O 1
ATOM 1665 N N . SER A 1 209 ? 17.887 -3.112 -10.490 1.00 74.12 209 SER A N 1
ATOM 1666 C CA . SER A 1 209 ? 19.237 -3.689 -10.400 1.00 74.12 209 SER A CA 1
ATOM 1667 C C . SER A 1 209 ? 19.209 -5.151 -9.986 1.00 74.12 209 SER A C 1
ATOM 1669 O O . SER A 1 209 ? 18.304 -5.597 -9.286 1.00 74.12 209 SER A O 1
ATOM 1671 N N . ASN A 1 210 ? 20.288 -5.860 -10.311 1.00 63.97 210 ASN A N 1
ATOM 1672 C CA . ASN A 1 210 ? 20.712 -7.002 -9.515 1.00 63.97 210 ASN A CA 1
ATOM 1673 C C . ASN A 1 210 ? 21.470 -6.476 -8.275 1.00 63.97 210 ASN A C 1
ATOM 1675 O O . ASN A 1 210 ? 22.351 -5.620 -8.399 1.00 63.97 210 ASN A O 1
ATOM 1679 N N . ILE A 1 211 ? 21.120 -6.965 -7.082 1.00 52.50 211 ILE A N 1
ATOM 1680 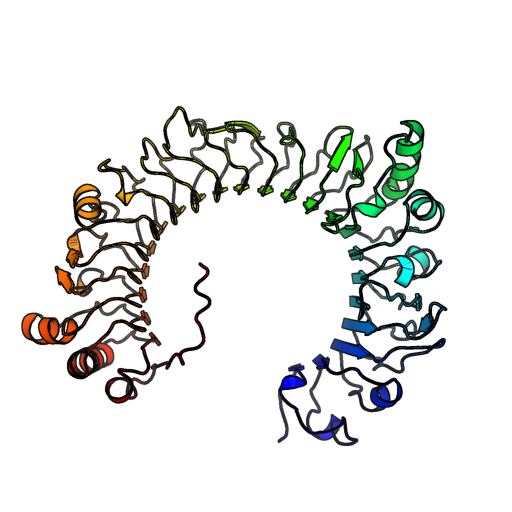C CA . ILE A 1 211 ? 21.632 -6.521 -5.767 1.00 52.50 211 ILE A CA 1
ATOM 1681 C C . ILE A 1 211 ? 23.158 -6.644 -5.601 1.00 52.50 211 ILE A C 1
ATOM 1683 O O . ILE A 1 211 ? 23.745 -6.021 -4.708 1.00 52.50 211 ILE A O 1
ATOM 1687 N N . TYR A 1 212 ? 23.818 -7.422 -6.459 1.00 53.91 212 TYR A N 1
ATOM 1688 C CA . TYR A 1 212 ? 25.267 -7.630 -6.431 1.00 53.91 212 TYR A CA 1
ATOM 1689 C C . TYR A 1 212 ? 26.053 -6.641 -7.302 1.00 53.91 212 TYR A C 1
ATOM 1691 O O . TYR A 1 212 ? 27.277 -6.602 -7.212 1.00 53.91 212 TYR A O 1
ATOM 1699 N N . ASP A 1 213 ? 25.385 -5.807 -8.103 1.00 62.88 213 ASP A N 1
ATOM 1700 C CA . ASP A 1 213 ? 26.068 -4.850 -8.972 1.00 62.88 213 ASP A CA 1
ATOM 1701 C C . ASP A 1 213 ? 26.453 -3.567 -8.214 1.00 62.88 213 ASP A C 1
ATOM 1703 O O . ASP A 1 213 ? 25.613 -2.891 -7.616 1.00 62.88 213 ASP A O 1
ATOM 1707 N N . ALA A 1 214 ? 27.745 -3.237 -8.215 1.00 61.59 214 ALA A N 1
ATOM 1708 C CA . ALA A 1 214 ? 28.297 -2.047 -7.565 1.00 61.59 214 ALA A CA 1
ATOM 1709 C C . ALA A 1 214 ? 28.454 -0.845 -8.517 1.00 61.59 214 ALA A C 1
ATOM 1711 O O . ALA A 1 214 ? 28.860 0.239 -8.081 1.00 61.59 214 ALA A O 1
ATOM 1712 N N . ARG A 1 215 ? 28.175 -1.016 -9.816 1.00 68.75 215 ARG A N 1
ATOM 1713 C CA . ARG A 1 215 ? 28.400 0.025 -10.827 1.00 68.75 215 ARG A CA 1
ATOM 1714 C C . ARG A 1 215 ? 27.462 1.225 -10.646 1.00 68.75 215 ARG A C 1
ATOM 1716 O O . ARG A 1 215 ? 26.390 1.126 -10.054 1.00 68.75 215 ARG A O 1
ATOM 1723 N N . ARG A 1 216 ? 27.895 2.387 -11.152 1.00 71.19 216 ARG A N 1
ATOM 1724 C CA . ARG A 1 216 ? 27.123 3.638 -11.103 1.00 71.19 216 ARG A CA 1
ATOM 1725 C C . ARG A 1 216 ? 26.241 3.771 -12.337 1.00 71.19 216 ARG A C 1
ATOM 1727 O O . ARG A 1 216 ? 26.756 3.714 -13.451 1.00 71.19 216 ARG A O 1
ATOM 1734 N N . MET A 1 217 ? 24.951 4.004 -12.123 1.00 77.44 217 MET A N 1
ATOM 1735 C CA . MET A 1 217 ? 23.977 4.352 -13.151 1.00 77.44 217 MET A CA 1
ATOM 1736 C C . MET A 1 217 ? 23.914 5.872 -13.314 1.00 77.44 217 MET A C 1
ATOM 1738 O O . MET A 1 217 ? 23.781 6.588 -12.323 1.00 77.44 217 MET A O 1
ATOM 1742 N N . ALA A 1 218 ? 23.968 6.363 -14.550 1.00 75.50 218 ALA A N 1
ATOM 1743 C CA . ALA A 1 218 ? 23.718 7.769 -14.858 1.00 75.50 218 ALA A CA 1
ATOM 1744 C C . ALA A 1 218 ? 22.448 7.908 -15.706 1.00 75.50 218 ALA A C 1
ATOM 1746 O O . ALA A 1 218 ? 22.283 7.200 -16.700 1.00 75.50 218 ALA A O 1
ATOM 1747 N N . LEU A 1 219 ? 21.563 8.825 -15.314 1.00 78.00 219 LEU A N 1
ATOM 1748 C CA . LEU A 1 219 ? 20.340 9.154 -16.037 1.00 78.00 219 LEU A CA 1
ATOM 1749 C C . LEU A 1 219 ? 20.287 10.664 -16.256 1.00 78.00 219 LEU A C 1
ATOM 1751 O O . LEU A 1 219 ? 20.326 11.425 -15.297 1.00 78.00 219 LEU A O 1
ATOM 1755 N N . ALA A 1 220 ? 20.214 11.103 -17.508 1.00 75.81 220 ALA A N 1
ATOM 1756 C CA . ALA A 1 220 ? 20.108 12.518 -17.836 1.00 75.81 220 ALA A CA 1
ATOM 1757 C C . ALA A 1 220 ? 18.743 12.833 -18.449 1.00 75.81 220 ALA A C 1
ATOM 1759 O O . ALA A 1 220 ? 18.364 12.251 -19.469 1.00 75.81 220 ALA A O 1
ATOM 1760 N N . PHE A 1 221 ? 18.049 13.796 -17.855 1.00 77.25 221 PHE A N 1
ATOM 1761 C CA . PHE A 1 221 ? 16.889 14.453 -18.430 1.00 77.25 221 PHE A CA 1
ATOM 1762 C C . PHE A 1 221 ? 17.365 15.748 -19.092 1.00 77.25 221 PHE A C 1
ATOM 1764 O O . PHE A 1 221 ? 17.962 16.616 -18.464 1.00 77.25 221 PHE A O 1
ATOM 1771 N N . VAL A 1 222 ? 17.178 15.840 -20.406 1.00 72.88 222 VAL A N 1
ATOM 1772 C CA . VAL A 1 222 ? 17.561 17.010 -21.210 1.00 72.88 222 VAL A CA 1
ATOM 1773 C C . VAL A 1 222 ? 16.283 17.542 -21.861 1.00 72.88 222 VAL A C 1
ATOM 1775 O O . VAL A 1 222 ? 15.438 16.719 -22.230 1.00 72.88 222 VAL A O 1
ATOM 1778 N N . PRO A 1 223 ? 16.114 18.868 -22.019 1.00 70.19 223 PRO A N 1
ATOM 1779 C CA . PRO A 1 223 ? 14.925 19.435 -22.646 1.00 70.19 223 PRO A CA 1
ATOM 1780 C C . PRO A 1 223 ? 14.580 18.766 -23.983 1.00 70.19 223 PRO A C 1
ATOM 1782 O O . PRO A 1 223 ? 15.455 18.532 -24.816 1.00 70.19 223 PRO A O 1
ATOM 1785 N N . GLY A 1 224 ? 13.297 18.447 -24.173 1.00 69.62 224 GLY A N 1
ATOM 1786 C CA . GLY A 1 224 ? 12.782 17.741 -25.352 1.00 69.62 224 GLY A CA 1
ATOM 1787 C C . GLY A 1 224 ? 12.685 16.219 -25.199 1.00 69.62 224 GLY A C 1
ATOM 1788 O O . GLY A 1 224 ? 12.050 15.566 -26.029 1.00 69.62 224 GLY A O 1
ATOM 1789 N N . ASN A 1 225 ? 13.253 15.653 -24.133 1.00 71.94 225 ASN A N 1
ATOM 1790 C CA . ASN A 1 225 ? 13.272 14.214 -23.895 1.00 71.94 225 ASN A CA 1
ATOM 1791 C C . ASN A 1 225 ? 12.230 13.797 -22.877 1.00 71.94 225 ASN A C 1
ATOM 1793 O O . ASN A 1 225 ? 12.027 14.478 -21.879 1.00 71.94 225 ASN A O 1
ATOM 1797 N N . PHE A 1 226 ? 11.624 12.627 -23.097 1.00 77.25 226 PHE A N 1
ATOM 1798 C CA . PHE A 1 226 ? 10.655 12.053 -22.161 1.00 77.25 226 PHE A CA 1
ATOM 1799 C C . PHE A 1 226 ? 9.446 12.971 -21.889 1.00 77.25 226 PHE A C 1
ATOM 1801 O O . PHE A 1 226 ? 8.833 12.886 -20.833 1.00 77.25 226 PHE A O 1
ATOM 1808 N N . ASN A 1 227 ? 9.050 13.804 -22.861 1.00 81.12 227 ASN A N 1
ATOM 1809 C CA . ASN A 1 227 ? 7.936 14.757 -22.717 1.00 81.12 227 ASN A CA 1
ATOM 1810 C C . ASN A 1 227 ? 6.581 14.097 -22.388 1.00 81.12 227 ASN A C 1
ATOM 1812 O O . ASN A 1 227 ? 5.674 14.769 -21.912 1.00 81.12 227 ASN A O 1
ATOM 1816 N N . HIS A 1 228 ? 6.433 12.795 -22.653 1.00 87.56 228 HIS A N 1
ATOM 1817 C CA . HIS A 1 228 ? 5.227 12.015 -22.348 1.00 87.56 228 HIS A CA 1
ATOM 1818 C C . HIS A 1 228 ? 5.393 11.110 -21.118 1.00 87.56 228 HIS A C 1
ATOM 1820 O O . HIS A 1 228 ? 4.519 10.285 -20.850 1.00 87.56 228 HIS A O 1
ATOM 1826 N N . LEU A 1 229 ? 6.518 11.210 -20.402 1.00 90.69 229 LEU A N 1
ATOM 1827 C CA . LEU A 1 229 ? 6.819 10.346 -19.271 1.00 90.69 229 LEU A CA 1
ATOM 1828 C C . LEU A 1 229 ? 5.987 10.762 -18.061 1.00 90.69 229 LEU A C 1
ATOM 1830 O O . LEU A 1 229 ? 6.159 11.843 -17.507 1.00 90.69 229 LEU A O 1
ATOM 1834 N N . HIS A 1 230 ? 5.115 9.858 -17.630 1.00 94.75 230 HIS A N 1
ATOM 1835 C CA . HIS A 1 230 ? 4.245 10.045 -16.477 1.00 94.75 230 HIS A CA 1
ATOM 1836 C C . HIS A 1 230 ? 4.759 9.304 -15.243 1.00 94.75 230 HIS A C 1
ATOM 1838 O O . HIS A 1 230 ? 4.426 9.685 -14.124 1.00 94.75 230 HIS A O 1
ATOM 1844 N N . THR A 1 231 ? 5.543 8.238 -15.415 1.00 96.56 231 THR A N 1
ATOM 1845 C CA . THR A 1 231 ? 6.047 7.433 -14.298 1.00 96.56 231 THR A CA 1
ATOM 1846 C C . THR A 1 231 ? 7.525 7.127 -14.451 1.00 96.56 231 THR A C 1
ATOM 1848 O O . THR A 1 231 ? 7.952 6.573 -15.465 1.00 96.56 231 THR A O 1
ATOM 1851 N N . LEU A 1 232 ? 8.281 7.439 -13.402 1.00 94.25 232 LEU A N 1
ATOM 1852 C CA . LEU A 1 232 ? 9.679 7.065 -13.247 1.00 94.25 232 LEU A CA 1
ATOM 1853 C C . LEU A 1 232 ? 9.820 6.166 -12.021 1.00 94.25 232 LEU A C 1
ATOM 1855 O O . LEU A 1 232 ? 9.407 6.534 -10.922 1.00 94.25 232 LEU A O 1
ATOM 1859 N N . SER A 1 233 ? 10.421 4.995 -12.208 1.00 94.38 233 SER A N 1
ATOM 1860 C CA . SER A 1 233 ? 10.679 4.042 -11.132 1.00 94.38 233 SER A CA 1
ATOM 1861 C C . SER A 1 233 ? 12.138 3.598 -11.133 1.00 94.38 233 SER A C 1
ATOM 1863 O O . SER A 1 233 ? 12.664 3.185 -12.161 1.00 94.38 233 SER A O 1
ATOM 1865 N N . ILE A 1 234 ? 12.806 3.672 -9.986 1.00 90.94 234 ILE A N 1
ATOM 1866 C CA . ILE A 1 234 ? 14.182 3.207 -9.806 1.00 90.94 234 ILE A CA 1
ATOM 1867 C C . ILE A 1 234 ? 14.228 2.339 -8.551 1.00 90.94 234 ILE A C 1
ATOM 1869 O O . ILE A 1 234 ? 13.963 2.813 -7.446 1.00 90.94 234 ILE A O 1
ATOM 1873 N N . VAL A 1 235 ? 14.544 1.058 -8.732 1.00 89.69 235 VAL A N 1
ATOM 1874 C CA . VAL A 1 235 ? 14.436 0.031 -7.692 1.00 89.69 235 VAL A CA 1
ATOM 1875 C C . VAL A 1 235 ? 15.738 -0.759 -7.581 1.00 89.69 235 VAL A C 1
ATOM 1877 O O . VAL A 1 235 ? 16.291 -1.220 -8.581 1.00 89.69 235 VAL A O 1
ATOM 1880 N N . ASP A 1 236 ? 16.215 -0.927 -6.348 1.00 85.38 236 ASP A N 1
ATOM 1881 C CA . ASP A 1 236 ? 17.403 -1.711 -5.986 1.00 85.38 236 ASP A CA 1
ATOM 1882 C C . ASP A 1 236 ? 18.725 -1.193 -6.595 1.00 85.38 236 ASP A C 1
ATOM 1884 O O . ASP A 1 236 ? 19.719 -1.914 -6.650 1.00 85.38 236 ASP A O 1
ATOM 1888 N N . VAL A 1 237 ? 18.788 0.067 -7.045 1.00 79.00 237 VAL A N 1
ATOM 1889 C CA . VAL A 1 237 ? 19.995 0.631 -7.677 1.00 79.00 237 VAL A CA 1
ATOM 1890 C C . VAL A 1 237 ? 20.895 1.330 -6.654 1.00 79.00 237 VAL A C 1
ATOM 1892 O O . VAL A 1 237 ? 20.579 2.406 -6.146 1.00 79.00 237 VAL A O 1
ATOM 1895 N N . LYS A 1 238 ? 22.071 0.746 -6.388 1.00 75.06 238 LYS A N 1
ATOM 1896 C CA . LYS A 1 238 ? 22.998 1.230 -5.347 1.00 75.06 238 LYS A CA 1
ATOM 1897 C C . LYS A 1 238 ? 23.586 2.611 -5.602 1.00 75.06 238 LYS A C 1
ATOM 1899 O O . LYS A 1 238 ? 23.835 3.328 -4.650 1.00 75.06 238 LYS A O 1
ATOM 1904 N N . ASN A 1 239 ? 23.881 2.977 -6.843 1.00 76.25 239 ASN A N 1
ATOM 1905 C CA . ASN A 1 239 ? 24.541 4.246 -7.142 1.00 76.25 239 ASN A CA 1
ATOM 1906 C C . ASN A 1 239 ? 23.884 4.876 -8.363 1.00 76.25 239 ASN A C 1
ATOM 1908 O O . ASN A 1 239 ? 24.143 4.439 -9.482 1.00 76.25 239 ASN A O 1
ATOM 1912 N N . VAL A 1 240 ? 23.053 5.893 -8.149 1.00 80.12 240 VAL A N 1
ATOM 1913 C CA . VAL A 1 240 ? 22.351 6.603 -9.223 1.00 80.12 240 VAL A CA 1
ATOM 1914 C C . VAL A 1 240 ? 22.791 8.056 -9.236 1.00 80.12 240 VAL A C 1
ATOM 1916 O O . VAL A 1 240 ? 22.875 8.695 -8.194 1.00 80.12 240 VAL A O 1
ATOM 1919 N N . VAL A 1 241 ? 23.071 8.578 -10.424 1.00 78.56 241 VAL A N 1
ATOM 1920 C CA . VAL A 1 241 ? 23.309 10.001 -10.647 1.00 78.56 241 VAL A CA 1
ATOM 1921 C C . VAL A 1 241 ? 22.281 10.490 -11.652 1.00 78.56 241 VAL A C 1
ATOM 1923 O O . VAL A 1 241 ? 22.226 9.982 -12.773 1.00 78.56 241 VAL A O 1
ATOM 1926 N N . ILE A 1 242 ? 21.467 11.459 -11.241 1.00 80.50 242 ILE A N 1
ATOM 1927 C CA . ILE A 1 242 ? 20.467 12.100 -12.096 1.00 80.50 242 ILE A CA 1
ATOM 1928 C C . ILE A 1 242 ? 21.008 13.463 -12.525 1.00 80.50 242 ILE A C 1
ATOM 1930 O O . ILE A 1 242 ? 21.515 14.217 -11.697 1.00 80.50 242 ILE A O 1
ATOM 1934 N N . PHE A 1 243 ? 20.941 13.753 -13.821 1.00 77.88 243 PHE A N 1
ATOM 1935 C CA . PHE A 1 243 ? 21.354 15.024 -14.410 1.00 77.88 243 PHE A CA 1
ATOM 1936 C C . PHE A 1 243 ? 20.153 15.741 -15.022 1.00 77.88 243 PHE A C 1
ATOM 1938 O O . PHE A 1 243 ? 19.403 15.122 -15.775 1.00 77.88 243 PHE A O 1
ATOM 1945 N N . GLY A 1 244 ? 20.050 17.048 -14.779 1.00 78.31 244 GLY A N 1
ATOM 1946 C CA . GLY A 1 244 ? 18.959 17.886 -15.281 1.00 78.31 244 GLY A CA 1
ATOM 1947 C C . GLY A 1 244 ? 17.660 17.723 -14.493 1.00 78.31 244 GLY A C 1
ATOM 1948 O O . GLY A 1 244 ? 17.580 16.916 -13.565 1.00 78.31 244 GLY A O 1
ATOM 1949 N N . ASP A 1 245 ? 16.661 18.508 -14.881 1.00 84.00 245 ASP A N 1
ATOM 1950 C CA . ASP A 1 245 ? 15.368 18.558 -14.201 1.00 84.00 245 ASP A CA 1
ATOM 1951 C C . ASP A 1 245 ? 14.480 17.386 -14.612 1.00 84.00 245 ASP A C 1
ATOM 1953 O O . ASP A 1 245 ? 14.515 16.913 -15.754 1.00 84.00 245 ASP A O 1
ATOM 1957 N N . TYR A 1 246 ? 13.651 16.917 -13.683 1.00 89.12 246 TYR A N 1
ATOM 1958 C CA . TYR A 1 246 ? 12.664 15.887 -13.988 1.00 89.12 246 TYR A CA 1
ATOM 1959 C C . TYR A 1 246 ? 11.698 16.355 -15.091 1.00 89.12 246 TYR A C 1
ATOM 1961 O O . TYR A 1 246 ? 11.359 17.538 -15.156 1.00 89.12 246 TYR A O 1
ATOM 1969 N N . PRO A 1 247 ? 11.195 15.439 -15.943 1.00 88.69 247 PRO A N 1
ATOM 1970 C CA . PRO A 1 247 ? 10.194 15.789 -16.944 1.00 88.69 247 PRO A CA 1
ATOM 1971 C C . PRO A 1 247 ? 8.962 16.426 -16.295 1.00 88.69 247 PRO A C 1
ATOM 1973 O O . PRO A 1 247 ? 8.378 15.861 -15.372 1.00 88.69 247 PRO A O 1
ATOM 1976 N N . SER A 1 248 ? 8.531 17.580 -16.804 1.00 89.44 248 SER A N 1
ATOM 1977 C CA . SER A 1 248 ? 7.444 18.361 -16.197 1.00 89.44 248 SER A CA 1
ATOM 1978 C C . SER A 1 248 ? 6.107 17.615 -16.143 1.00 89.44 248 SER A C 1
ATOM 1980 O O . SER A 1 248 ? 5.321 17.846 -15.232 1.00 89.44 248 SER A O 1
ATOM 1982 N N . GLY A 1 249 ? 5.856 16.688 -17.076 1.00 90.81 249 GLY A N 1
ATOM 1983 C CA . GLY A 1 249 ? 4.652 15.847 -17.126 1.00 90.81 249 GLY A CA 1
ATOM 1984 C C . GLY A 1 249 ? 4.628 14.667 -16.144 1.00 90.81 249 GLY A C 1
ATOM 1985 O O . GLY A 1 249 ? 3.697 13.857 -16.200 1.00 90.81 249 GLY A O 1
ATOM 1986 N N . LEU A 1 250 ? 5.632 14.534 -15.269 1.00 94.38 250 LEU A N 1
ATOM 1987 C CA . LEU A 1 250 ? 5.740 13.417 -14.337 1.00 94.38 250 LEU A CA 1
ATOM 1988 C C . LEU A 1 250 ? 4.591 13.432 -13.317 1.00 94.38 250 LEU A C 1
ATOM 1990 O O . LEU A 1 250 ? 4.334 14.434 -12.657 1.00 94.38 250 LEU A O 1
ATOM 1994 N N . ARG A 1 251 ? 3.918 12.286 -13.171 1.00 97.06 251 ARG A N 1
ATOM 1995 C CA . ARG A 1 251 ? 2.779 12.079 -12.260 1.00 97.06 251 ARG A CA 1
ATOM 1996 C C . ARG A 1 251 ? 3.108 11.174 -11.083 1.00 97.06 251 ARG A C 1
ATOM 1998 O O . ARG A 1 251 ? 2.489 11.292 -10.026 1.00 97.06 251 ARG A O 1
ATOM 2005 N N . LYS A 1 252 ? 4.068 10.267 -11.273 1.00 97.69 252 LYS A N 1
ATOM 2006 C CA . LYS A 1 252 ? 4.492 9.296 -10.268 1.00 97.69 252 LYS A CA 1
ATOM 2007 C C . LYS A 1 252 ? 6.006 9.129 -10.243 1.00 97.69 252 LYS 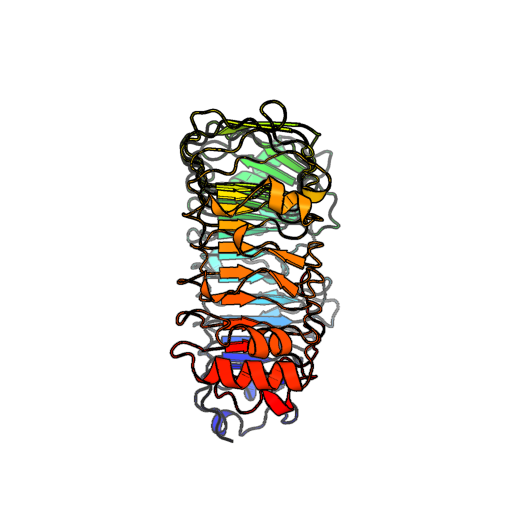A C 1
ATOM 2009 O O . LYS A 1 252 ? 6.618 8.859 -11.279 1.00 97.69 252 LYS A O 1
ATOM 2014 N N . LEU A 1 253 ? 6.579 9.212 -9.046 1.00 95.81 253 LEU A N 1
ATOM 2015 C CA . LEU A 1 253 ? 7.989 8.938 -8.783 1.00 95.81 253 LEU A CA 1
ATOM 2016 C C . LEU A 1 253 ? 8.123 7.815 -7.753 1.00 95.81 253 LEU A C 1
ATOM 2018 O O . LEU A 1 253 ? 7.552 7.907 -6.671 1.00 95.81 253 LEU A O 1
ATOM 2022 N N . VAL A 1 254 ? 8.875 6.764 -8.084 1.00 95.69 254 VAL A N 1
ATOM 2023 C CA . VAL A 1 254 ? 9.106 5.618 -7.191 1.00 95.69 254 VAL A CA 1
ATOM 2024 C C . VAL A 1 254 ? 10.591 5.349 -7.057 1.00 95.69 254 VAL A C 1
ATOM 2026 O O . VAL A 1 254 ? 11.221 4.890 -8.006 1.00 95.69 254 VAL A O 1
ATOM 2029 N N . TYR A 1 255 ? 11.126 5.550 -5.863 1.00 93.06 255 TYR A N 1
ATOM 2030 C CA . TYR A 1 255 ? 12.495 5.243 -5.485 1.00 93.06 255 TYR A CA 1
ATOM 2031 C C . TYR A 1 255 ? 12.503 4.222 -4.360 1.00 93.06 255 TYR A C 1
ATOM 2033 O O . TYR A 1 255 ? 11.995 4.489 -3.276 1.00 93.06 255 TYR A O 1
ATOM 2041 N N . ARG A 1 256 ? 13.098 3.052 -4.610 1.00 91.62 256 ARG A N 1
ATOM 2042 C CA . ARG A 1 256 ? 13.169 1.967 -3.628 1.00 91.62 256 ARG A CA 1
ATOM 2043 C C . ARG A 1 256 ? 14.580 1.420 -3.504 1.00 91.62 256 ARG A C 1
ATOM 2045 O O . ARG A 1 256 ? 15.154 0.986 -4.501 1.00 91.62 256 ARG A O 1
ATOM 2052 N N . LYS A 1 257 ? 15.099 1.365 -2.275 1.00 87.06 257 LYS A N 1
ATOM 2053 C CA . LYS A 1 257 ? 16.422 0.813 -1.941 1.00 87.06 257 LYS A CA 1
ATOM 2054 C C . LYS A 1 257 ? 17.533 1.436 -2.784 1.00 87.06 257 LYS A C 1
ATOM 2056 O O . LYS A 1 257 ? 18.387 0.742 -3.338 1.00 87.06 257 LYS A O 1
ATOM 2061 N N . ILE A 1 258 ? 17.493 2.759 -2.904 1.00 82.56 258 ILE A N 1
ATOM 2062 C CA . ILE A 1 258 ? 18.512 3.528 -3.611 1.00 82.56 258 ILE A CA 1
ATOM 2063 C C . ILE A 1 258 ? 19.284 4.407 -2.632 1.00 82.56 258 ILE A C 1
ATOM 2065 O O . ILE A 1 258 ? 18.755 4.900 -1.637 1.00 82.56 258 ILE A O 1
ATOM 2069 N N . ASN A 1 259 ? 20.563 4.605 -2.925 1.00 79.06 259 ASN A N 1
ATOM 2070 C CA . ASN A 1 259 ? 21.454 5.432 -2.120 1.00 79.06 259 ASN A CA 1
ATOM 2071 C C . ASN A 1 259 ? 21.704 6.761 -2.842 1.00 79.06 259 ASN A C 1
ATOM 2073 O O . ASN A 1 259 ? 22.786 7.017 -3.371 1.00 79.06 259 ASN A O 1
ATOM 2077 N N . ILE A 1 260 ? 20.655 7.578 -2.894 1.00 74.62 260 ILE A N 1
ATOM 2078 C CA . ILE A 1 260 ? 20.712 8.972 -3.334 1.00 74.62 260 ILE A CA 1
ATOM 2079 C C . ILE A 1 260 ? 20.029 9.857 -2.291 1.00 74.62 260 ILE A C 1
ATOM 2081 O O . ILE A 1 260 ? 19.146 9.369 -1.578 1.00 74.62 260 ILE A O 1
ATOM 2085 N N . PRO A 1 261 ? 20.414 11.142 -2.193 1.00 71.31 261 PRO A N 1
ATOM 2086 C CA . PRO A 1 261 ? 19.627 12.106 -1.440 1.00 71.31 261 PRO A CA 1
ATOM 2087 C C . PRO A 1 261 ? 18.199 12.187 -1.991 1.00 71.31 261 PRO A C 1
ATOM 2089 O O . PRO A 1 261 ? 17.925 11.825 -3.139 1.00 71.31 261 PRO A O 1
ATOM 2092 N N . LEU A 1 262 ? 17.289 12.667 -1.149 1.00 74.81 262 LEU A N 1
ATOM 2093 C CA . LEU A 1 262 ? 15.885 12.832 -1.510 1.00 74.81 262 LEU A CA 1
ATOM 2094 C C . LEU A 1 262 ? 15.759 13.800 -2.696 1.00 74.81 262 LEU A C 1
ATOM 2096 O O . LEU A 1 262 ? 16.474 14.803 -2.736 1.00 74.81 262 LEU A O 1
ATOM 2100 N N . PRO A 1 263 ? 14.891 13.497 -3.673 1.00 79.75 263 PRO A N 1
ATOM 2101 C CA . PRO A 1 263 ? 14.778 14.311 -4.871 1.00 79.75 263 PRO A CA 1
ATOM 2102 C C . PRO A 1 263 ? 14.064 15.631 -4.575 1.00 79.75 263 PRO A C 1
ATOM 2104 O O . PRO A 1 263 ? 13.047 15.638 -3.880 1.00 79.75 263 PRO A O 1
ATOM 2107 N N . ASP A 1 264 ? 14.562 16.725 -5.154 1.00 83.25 264 ASP A N 1
ATOM 2108 C CA . ASP A 1 264 ? 13.787 17.960 -5.234 1.00 83.25 264 ASP A CA 1
ATOM 2109 C C . ASP A 1 264 ? 12.762 17.811 -6.361 1.00 83.25 264 ASP A C 1
ATOM 2111 O O . ASP A 1 264 ? 13.111 17.574 -7.519 1.00 83.25 264 ASP A O 1
ATOM 2115 N N . VAL A 1 265 ? 11.489 17.853 -5.984 1.00 89.44 265 VAL A N 1
ATOM 2116 C CA . VAL A 1 265 ? 10.339 17.666 -6.878 1.00 89.44 265 VAL A CA 1
ATOM 2117 C C . VAL A 1 265 ? 9.292 18.760 -6.674 1.00 89.44 265 VAL A C 1
ATOM 2119 O O . VAL A 1 265 ? 8.130 18.599 -7.053 1.00 89.44 265 VAL A O 1
ATOM 2122 N N . SER A 1 266 ? 9.700 19.866 -6.055 1.00 88.62 266 SER A N 1
ATOM 2123 C CA . SER A 1 266 ? 8.821 20.972 -5.681 1.00 88.62 266 SER A CA 1
ATOM 2124 C C . SER A 1 266 ? 8.146 21.623 -6.896 1.00 88.62 266 SER A C 1
ATOM 2126 O O . SER A 1 266 ? 6.953 21.930 -6.845 1.00 88.62 266 SER A O 1
ATOM 2128 N N . ASP A 1 267 ? 8.859 21.714 -8.021 1.00 88.81 267 ASP A N 1
ATOM 2129 C CA . ASP A 1 267 ? 8.385 22.347 -9.259 1.00 88.81 267 ASP A CA 1
ATOM 2130 C C . ASP A 1 267 ? 7.471 21.460 -10.129 1.00 88.81 267 ASP A C 1
ATOM 2132 O O . ASP A 1 267 ? 6.922 21.911 -11.140 1.00 88.81 267 ASP A O 1
ATOM 2136 N N . LEU A 1 268 ? 7.262 20.188 -9.766 1.00 92.25 268 LEU A N 1
ATOM 2137 C CA . LEU A 1 268 ? 6.486 19.251 -10.585 1.00 92.25 268 LEU A CA 1
ATOM 2138 C C . LEU A 1 268 ? 4.977 19.411 -10.356 1.00 92.25 268 LEU A C 1
ATOM 2140 O O . LEU A 1 268 ? 4.389 18.819 -9.450 1.00 92.25 268 LEU A O 1
ATOM 2144 N N . GLN A 1 269 ? 4.330 20.201 -11.216 1.00 93.88 269 GLN A N 1
ATOM 2145 C CA . GLN A 1 269 ? 2.918 20.601 -11.094 1.00 93.88 269 GLN A CA 1
ATOM 2146 C C . GLN A 1 269 ? 1.886 19.497 -11.376 1.00 93.88 269 GLN A C 1
ATOM 2148 O O . GLN A 1 269 ? 0.703 19.702 -11.115 1.00 93.88 269 GLN A O 1
ATOM 2153 N N . TYR A 1 270 ? 2.302 18.350 -11.919 1.00 95.56 270 TYR A N 1
ATOM 2154 C CA . TYR A 1 270 ? 1.419 17.211 -12.211 1.00 95.56 270 TYR A CA 1
ATOM 2155 C C . TYR A 1 270 ? 1.715 15.979 -11.342 1.00 95.56 270 TYR A C 1
ATOM 2157 O O . TYR A 1 270 ? 1.094 14.931 -11.539 1.00 95.56 270 TYR A O 1
ATOM 2165 N N . LEU A 1 271 ? 2.657 16.087 -10.401 1.00 96.38 271 LEU A N 1
ATOM 2166 C CA . LEU A 1 271 ? 3.121 14.986 -9.567 1.00 96.38 271 LEU A CA 1
ATOM 2167 C C . LEU A 1 271 ? 2.099 14.645 -8.481 1.00 96.38 271 LEU A C 1
ATOM 2169 O O . LEU A 1 271 ? 1.998 15.322 -7.466 1.00 96.38 271 LEU A O 1
ATOM 2173 N N . THR A 1 272 ? 1.376 13.545 -8.674 1.00 97.12 272 THR A N 1
ATOM 2174 C CA . THR A 1 272 ? 0.310 13.097 -7.768 1.00 97.12 272 THR A CA 1
ATOM 2175 C C . THR A 1 272 ? 0.763 12.080 -6.724 1.00 97.12 272 THR A C 1
ATOM 2177 O O . THR A 1 272 ? 0.170 12.017 -5.646 1.00 97.12 272 THR A O 1
ATOM 2180 N N . GLU A 1 273 ? 1.796 11.283 -7.023 1.00 97.81 273 GLU A N 1
ATOM 2181 C CA . GLU A 1 273 ? 2.268 10.209 -6.142 1.00 97.81 273 GLU A CA 1
ATOM 2182 C C . GLU A 1 273 ? 3.799 10.166 -6.061 1.00 97.81 273 GLU A C 1
ATOM 2184 O O . GLU A 1 273 ? 4.495 10.124 -7.079 1.00 97.81 273 GLU A O 1
ATOM 2189 N N . VAL A 1 274 ? 4.317 10.122 -4.836 1.00 96.19 274 VAL A N 1
ATOM 2190 C CA . VAL A 1 274 ? 5.745 9.952 -4.548 1.00 96.19 274 VAL A CA 1
ATOM 2191 C C . VAL A 1 274 ? 5.927 8.799 -3.567 1.00 96.19 274 VAL A C 1
ATOM 2193 O O . VAL A 1 274 ? 5.319 8.780 -2.498 1.00 96.19 274 VAL A O 1
ATOM 2196 N N . GLU A 1 275 ? 6.781 7.844 -3.927 1.00 96.25 275 GLU A N 1
ATOM 2197 C CA . GLU A 1 275 ? 7.155 6.704 -3.095 1.00 96.25 275 GLU A CA 1
ATOM 2198 C C . GLU A 1 275 ? 8.673 6.656 -2.919 1.00 96.25 275 GLU A C 1
ATOM 2200 O O . GLU A 1 275 ? 9.418 6.523 -3.888 1.00 96.25 275 GLU A O 1
ATOM 2205 N N . LEU A 1 276 ? 9.114 6.762 -1.671 1.00 93.12 276 LEU A N 1
ATOM 2206 C CA . LEU A 1 276 ? 10.501 6.810 -1.234 1.00 93.12 276 LEU A CA 1
ATOM 2207 C C . LEU A 1 276 ? 10.674 5.719 -0.171 1.00 93.12 276 LEU A C 1
ATOM 2209 O O . LEU A 1 276 ? 10.238 5.873 0.965 1.00 93.12 276 LEU A O 1
ATOM 2213 N N . ASP A 1 277 ? 11.259 4.589 -0.547 1.00 93.19 277 ASP A N 1
ATOM 2214 C CA . ASP A 1 277 ? 11.329 3.392 0.294 1.00 93.19 277 ASP A CA 1
ATOM 2215 C C . ASP A 1 277 ? 12.779 2.944 0.496 1.00 93.19 277 ASP A C 1
ATOM 2217 O O . ASP A 1 277 ? 13.529 2.784 -0.470 1.00 93.19 277 ASP A O 1
ATOM 2221 N N . LEU A 1 278 ? 13.182 2.721 1.748 1.00 89.25 278 LEU A N 1
ATOM 2222 C CA . LEU A 1 278 ? 14.519 2.263 2.140 1.00 89.25 278 LEU A CA 1
ATOM 2223 C C . LEU A 1 278 ? 15.641 3.122 1.532 1.00 89.25 278 LEU A C 1
ATOM 2225 O O . LEU A 1 278 ? 16.647 2.606 1.033 1.00 89.25 278 LEU A O 1
ATOM 2229 N N . LEU A 1 279 ? 15.451 4.443 1.528 1.00 84.62 279 LEU A N 1
ATOM 2230 C CA . LEU A 1 279 ? 16.474 5.376 1.069 1.00 84.62 279 LEU A CA 1
ATOM 2231 C C . LEU A 1 279 ? 17.538 5.555 2.143 1.00 84.62 279 LEU A C 1
ATOM 2233 O O . LEU A 1 279 ? 17.232 5.595 3.336 1.00 84.62 279 LEU A O 1
ATOM 2237 N N . LYS A 1 280 ? 18.798 5.716 1.726 1.00 76.88 280 LYS A N 1
ATOM 2238 C CA . LYS A 1 280 ? 19.841 6.128 2.668 1.00 76.88 280 LYS A CA 1
ATOM 2239 C C . LYS A 1 280 ? 19.528 7.549 3.121 1.00 76.88 280 LYS A C 1
ATOM 2241 O O . LYS A 1 280 ? 19.664 8.486 2.337 1.00 76.88 280 LYS A O 1
ATOM 2246 N N . SER A 1 281 ? 19.129 7.706 4.376 1.00 71.00 281 SER A N 1
ATOM 2247 C CA . SER A 1 281 ? 18.834 9.020 4.923 1.00 71.00 281 SER A CA 1
ATOM 2248 C C . SER A 1 281 ? 19.431 9.261 6.299 1.00 71.00 281 SER A C 1
ATOM 2250 O O . SER A 1 281 ? 20.013 8.371 6.920 1.00 71.00 281 SER A O 1
ATOM 2252 N N . ILE A 1 282 ? 19.330 10.523 6.696 1.00 73.88 282 ILE A N 1
ATOM 2253 C CA . ILE A 1 282 ? 19.700 11.059 8.001 1.00 73.88 282 ILE A CA 1
ATOM 2254 C C . ILE A 1 282 ? 18.448 11.170 8.879 1.00 73.88 282 ILE A C 1
ATOM 2256 O O . ILE A 1 282 ? 17.331 10.934 8.427 1.00 73.88 282 ILE A O 1
ATOM 2260 N N . ASP A 1 283 ? 18.635 11.539 10.142 1.00 86.81 283 ASP A N 1
ATOM 2261 C CA . ASP A 1 283 ? 17.570 11.572 11.148 1.00 86.81 283 ASP A CA 1
ATOM 2262 C C . ASP A 1 283 ? 16.402 12.528 10.821 1.00 86.81 283 ASP A C 1
ATOM 2264 O O . ASP A 1 283 ? 15.314 12.351 11.371 1.00 86.81 283 ASP A O 1
ATOM 2268 N N . GLU A 1 284 ? 16.579 13.509 9.929 1.00 90.12 284 GLU A N 1
ATOM 2269 C CA . GLU A 1 284 ? 15.576 14.545 9.650 1.00 90.12 284 GLU A CA 1
ATOM 2270 C C . GLU A 1 284 ? 15.312 14.743 8.152 1.00 90.12 284 GLU A C 1
ATOM 2272 O O . GLU A 1 284 ? 16.227 14.681 7.328 1.00 90.12 284 GLU A O 1
ATOM 2277 N N . TYR A 1 285 ? 14.059 15.045 7.806 1.00 88.38 285 TYR A N 1
ATOM 2278 C CA . TYR A 1 285 ? 13.650 15.408 6.451 1.00 88.38 285 TYR A CA 1
ATOM 2279 C C . TYR A 1 285 ? 12.863 16.713 6.423 1.00 88.38 285 TYR A C 1
ATOM 2281 O O . TYR A 1 285 ? 11.967 16.924 7.233 1.00 88.38 285 TYR A O 1
ATOM 2289 N N . THR A 1 286 ? 13.154 17.565 5.442 1.00 89.06 286 THR A N 1
ATOM 2290 C CA . THR A 1 286 ? 12.302 18.697 5.069 1.00 89.06 286 THR A CA 1
ATOM 2291 C C . THR A 1 286 ? 12.048 18.643 3.567 1.00 89.06 286 THR A C 1
ATOM 2293 O O . THR A 1 286 ? 13.000 18.594 2.790 1.00 89.06 286 THR A O 1
ATOM 2296 N N . GLY A 1 287 ? 10.780 18.637 3.160 1.00 87.12 287 GLY A N 1
ATOM 2297 C CA . GLY A 1 287 ? 10.371 18.542 1.761 1.00 87.12 287 GLY A CA 1
ATOM 2298 C C . GLY A 1 287 ? 9.222 19.487 1.443 1.00 87.12 287 GLY A C 1
ATOM 2299 O O . GLY A 1 287 ? 8.286 19.608 2.231 1.00 87.12 287 GLY A O 1
ATOM 2300 N N . ARG A 1 288 ? 9.294 20.140 0.280 1.00 90.69 288 ARG A N 1
ATOM 2301 C CA . ARG A 1 288 ? 8.197 20.937 -0.280 1.00 90.69 288 ARG A CA 1
ATOM 2302 C C . ARG A 1 288 ? 7.683 20.272 -1.542 1.00 90.69 288 ARG A C 1
ATOM 2304 O O . ARG A 1 288 ? 8.472 19.845 -2.383 1.00 90.69 288 ARG A O 1
ATOM 2311 N N . PHE A 1 289 ? 6.368 20.213 -1.675 1.00 91.00 289 PHE A N 1
ATOM 2312 C CA . PHE A 1 289 ? 5.692 19.553 -2.776 1.00 91.00 289 PHE A CA 1
ATOM 2313 C C . PHE A 1 289 ? 4.630 20.461 -3.385 1.00 91.00 289 PHE A C 1
ATOM 2315 O O . PHE A 1 289 ? 4.004 21.279 -2.708 1.00 91.00 289 PHE A O 1
ATOM 2322 N N . SER A 1 290 ? 4.408 20.300 -4.688 1.00 89.94 290 SER A N 1
ATOM 2323 C CA . SER A 1 290 ? 3.376 21.050 -5.394 1.00 89.94 290 SER A CA 1
ATOM 2324 C C . SER A 1 290 ? 1.969 20.668 -4.910 1.00 89.94 290 SER A C 1
ATOM 2326 O O . SER A 1 290 ? 1.731 19.582 -4.377 1.00 89.94 290 SER A O 1
ATOM 2328 N N . ARG A 1 291 ? 0.986 21.537 -5.182 1.00 91.81 291 ARG A N 1
ATOM 2329 C CA . ARG A 1 291 ? -0.440 21.304 -4.867 1.00 91.81 291 ARG A CA 1
ATOM 2330 C C . ARG A 1 291 ? -1.049 20.090 -5.573 1.00 91.81 291 ARG A C 1
ATOM 2332 O O . ARG A 1 291 ? -2.195 19.746 -5.308 1.00 91.81 291 ARG A O 1
ATOM 2339 N N . SER A 1 292 ? -0.343 19.470 -6.513 1.00 94.62 292 SER A N 1
ATOM 2340 C CA . SER A 1 292 ? -0.833 18.281 -7.214 1.00 94.62 292 SER A CA 1
ATOM 2341 C C . SER A 1 292 ? -0.601 16.985 -6.440 1.00 94.62 292 SER A C 1
ATOM 2343 O O . SER A 1 292 ? -1.295 16.002 -6.702 1.00 94.62 292 SER A O 1
ATOM 2345 N N . LEU A 1 293 ? 0.298 16.988 -5.448 1.00 94.75 293 LEU A N 1
ATOM 2346 C CA . LEU A 1 293 ? 0.608 15.790 -4.678 1.00 94.75 293 LEU A CA 1
ATOM 2347 C C . LEU A 1 293 ? -0.601 15.364 -3.845 1.00 94.75 293 LEU A C 1
ATOM 2349 O O . LEU A 1 293 ? -1.162 16.162 -3.101 1.00 94.75 293 LEU A O 1
ATOM 2353 N N . ARG A 1 294 ? -1.002 14.099 -3.989 1.00 95.50 294 ARG A N 1
ATOM 2354 C CA . ARG A 1 294 ? -2.107 13.481 -3.240 1.00 95.50 294 ARG A CA 1
ATOM 2355 C C . ARG A 1 294 ? -1.629 12.379 -2.315 1.00 95.50 294 ARG A C 1
ATOM 2357 O O . ARG A 1 294 ? -2.193 12.202 -1.241 1.00 95.50 294 ARG A O 1
ATOM 2364 N N . LYS A 1 295 ? -0.581 11.655 -2.713 1.00 96.94 295 LYS A N 1
ATOM 2365 C CA . LYS A 1 295 ? -0.054 10.527 -1.951 1.00 96.94 295 LYS A CA 1
ATOM 2366 C C . LYS A 1 295 ? 1.457 10.602 -1.807 1.00 96.94 295 LYS A C 1
ATOM 2368 O O . LYS A 1 295 ? 2.182 10.670 -2.799 1.00 96.94 295 LYS A O 1
ATOM 2373 N N . LEU A 1 296 ? 1.917 10.517 -0.565 1.00 95.88 296 LEU A N 1
ATOM 2374 C CA . LEU A 1 296 ? 3.328 10.508 -0.212 1.00 95.88 296 LEU A CA 1
ATOM 2375 C C . LEU A 1 296 ? 3.632 9.291 0.655 1.00 95.88 296 LEU A C 1
ATOM 2377 O O . LEU A 1 296 ? 3.011 9.068 1.690 1.00 95.88 296 LEU A O 1
ATOM 2381 N N . THR A 1 297 ? 4.598 8.490 0.229 1.00 96.31 297 THR A N 1
ATOM 2382 C CA . THR A 1 297 ? 5.112 7.351 0.989 1.00 96.31 297 THR A CA 1
ATOM 2383 C C . THR A 1 297 ? 6.598 7.549 1.222 1.00 96.31 297 THR A C 1
ATOM 2385 O O . THR A 1 297 ? 7.357 7.659 0.267 1.00 96.31 297 THR A O 1
ATOM 2388 N N . ILE A 1 298 ? 7.009 7.586 2.486 1.00 93.81 298 ILE A N 1
ATOM 2389 C CA . ILE A 1 298 ? 8.401 7.662 2.923 1.00 93.81 298 ILE A CA 1
ATOM 2390 C C . ILE A 1 298 ? 8.619 6.564 3.964 1.00 93.81 298 ILE A C 1
ATOM 2392 O O . ILE A 1 298 ? 8.343 6.759 5.145 1.00 93.81 298 ILE A O 1
ATOM 2396 N N . SER A 1 299 ? 9.069 5.388 3.532 1.00 94.75 299 SER A N 1
ATOM 2397 C CA . SER A 1 299 ? 9.139 4.199 4.389 1.00 94.75 299 SER A CA 1
ATOM 2398 C C . SER A 1 299 ? 10.555 3.666 4.545 1.00 94.75 299 SER A C 1
ATOM 2400 O O . SER A 1 299 ? 11.355 3.746 3.621 1.00 94.75 299 SER A O 1
ATOM 2402 N N . GLY A 1 300 ? 10.893 3.123 5.715 1.00 92.56 300 GLY A N 1
ATOM 2403 C CA . GLY A 1 300 ? 12.183 2.446 5.896 1.00 92.56 300 GLY A CA 1
ATOM 2404 C C . GLY A 1 300 ? 13.419 3.354 5.817 1.00 92.56 300 GLY A C 1
ATOM 2405 O O . GLY A 1 300 ? 14.529 2.850 5.669 1.00 92.56 300 GLY A O 1
ATOM 2406 N N . CYS A 1 301 ? 13.260 4.678 5.878 1.00 91.19 301 CYS A N 1
ATOM 2407 C CA . CYS A 1 301 ? 14.351 5.640 5.669 1.00 91.19 301 CYS A CA 1
ATOM 2408 C C . CYS A 1 301 ? 15.068 6.041 6.969 1.00 91.19 301 CYS A C 1
ATOM 2410 O O . CYS A 1 301 ? 16.087 6.725 6.927 1.00 91.19 301 CYS A O 1
ATOM 2412 N N . GLY A 1 302 ? 14.549 5.614 8.124 1.00 91.56 302 GLY A N 1
ATOM 2413 C CA . GLY A 1 302 ? 15.163 5.840 9.433 1.00 91.56 302 GLY A CA 1
ATOM 2414 C C . GLY A 1 302 ? 14.887 7.210 10.059 1.00 91.56 302 GLY A C 1
ATOM 2415 O O . GLY A 1 302 ? 15.503 7.519 11.080 1.00 91.56 302 GLY A O 1
ATOM 2416 N N . PHE A 1 303 ? 13.958 7.996 9.506 1.00 92.25 303 PHE A N 1
ATOM 2417 C CA . PHE A 1 303 ? 13.653 9.344 9.990 1.00 92.25 303 PHE A CA 1
ATOM 2418 C C . PHE A 1 303 ? 13.152 9.363 11.435 1.00 92.25 303 PHE A C 1
ATOM 2420 O O . PHE A 1 303 ? 12.331 8.544 11.844 1.00 92.25 303 PHE A O 1
ATOM 2427 N N . LYS A 1 304 ? 13.631 10.337 12.199 1.00 94.25 304 LYS A N 1
ATOM 2428 C CA . LYS A 1 304 ? 13.144 10.694 13.536 1.00 94.25 304 LYS A CA 1
ATOM 2429 C C . LYS A 1 304 ? 12.292 11.962 13.501 1.00 94.25 304 LYS A C 1
ATOM 2431 O O . LYS A 1 304 ? 11.477 12.153 14.400 1.00 94.25 304 LYS A O 1
ATOM 2436 N N . LYS A 1 305 ? 12.490 12.804 12.479 1.00 93.31 305 LYS A N 1
ATOM 2437 C CA . LYS A 1 305 ? 11.780 14.066 12.271 1.00 93.31 305 LYS A CA 1
ATOM 2438 C C . LYS A 1 305 ? 11.458 14.313 10.798 1.00 93.31 305 LYS A C 1
ATOM 2440 O O . LYS A 1 305 ? 12.288 14.055 9.928 1.00 93.31 305 LYS A O 1
ATOM 2445 N N . VAL A 1 306 ? 10.273 14.854 10.521 1.00 92.38 306 VAL A N 1
ATOM 2446 C CA . VAL A 1 306 ? 9.843 15.288 9.185 1.00 92.38 306 VAL A CA 1
ATOM 2447 C C . VAL A 1 306 ? 9.167 16.658 9.227 1.00 92.38 306 VAL A C 1
ATOM 2449 O O . VAL A 1 306 ? 8.415 16.969 10.148 1.00 92.38 306 VAL A O 1
ATOM 2452 N N . ASN A 1 307 ? 9.402 17.446 8.181 1.00 92.12 307 ASN A N 1
ATOM 2453 C CA . ASN A 1 307 ? 8.664 18.655 7.843 1.00 92.12 307 ASN A CA 1
ATOM 2454 C C . ASN A 1 307 ? 8.229 18.573 6.373 1.00 92.12 307 ASN A C 1
ATOM 2456 O O . ASN A 1 307 ? 9.065 18.623 5.470 1.00 92.12 307 ASN A O 1
ATOM 2460 N N . ILE A 1 308 ? 6.936 18.369 6.133 1.00 91.25 308 ILE A N 1
ATOM 2461 C CA . ILE A 1 308 ? 6.381 18.077 4.808 1.00 91.25 308 ILE A CA 1
ATOM 2462 C C . ILE A 1 308 ? 5.382 19.164 4.444 1.00 91.25 308 ILE A C 1
ATOM 2464 O O . ILE A 1 308 ? 4.248 19.130 4.907 1.00 91.25 308 ILE A O 1
ATOM 2468 N N . ASP A 1 309 ? 5.775 20.080 3.564 1.00 90.88 309 ASP A N 1
ATOM 2469 C CA . ASP A 1 309 ? 4.867 21.062 2.972 1.00 90.88 309 ASP A CA 1
ATOM 2470 C C . ASP A 1 309 ? 4.198 20.480 1.722 1.00 90.88 309 ASP A C 1
ATOM 2472 O O . ASP A 1 309 ? 4.784 20.450 0.639 1.00 90.88 309 ASP A O 1
ATOM 2476 N N . ALA A 1 310 ? 2.985 19.952 1.901 1.00 90.81 310 ALA A N 1
ATOM 2477 C CA . ALA A 1 310 ? 2.162 19.365 0.848 1.00 90.81 310 ALA A CA 1
ATOM 2478 C C . ALA A 1 310 ? 0.677 19.722 1.094 1.00 90.81 310 ALA A C 1
ATOM 2480 O O . ALA A 1 310 ? -0.018 19.013 1.825 1.00 90.81 310 ALA A O 1
ATOM 2481 N N . PRO A 1 311 ? 0.170 20.828 0.520 1.00 89.44 311 PRO A N 1
ATOM 2482 C CA . PRO A 1 311 ? -1.109 21.426 0.931 1.00 89.44 311 PRO A CA 1
ATOM 2483 C C . PRO A 1 311 ? -2.354 20.586 0.593 1.00 89.44 311 PRO A C 1
ATOM 2485 O O . PRO A 1 311 ? -3.354 20.650 1.299 1.00 89.44 311 PRO A O 1
ATOM 2488 N N . GLU A 1 312 ? -2.308 19.780 -0.468 1.00 92.38 312 GLU A N 1
ATOM 2489 C CA . GLU A 1 312 ? -3.449 18.979 -0.955 1.00 92.38 312 GLU A CA 1
ATOM 2490 C C . GLU A 1 312 ? -3.237 17.469 -0.736 1.00 92.38 312 GLU A C 1
ATOM 2492 O O . GLU A 1 312 ? -3.804 16.640 -1.449 1.00 92.38 312 GLU A O 1
ATOM 2497 N N . LEU A 1 313 ? -2.368 17.099 0.211 1.00 93.94 313 LEU A N 1
ATOM 2498 C CA . LEU A 1 313 ? -2.017 15.708 0.472 1.00 93.94 313 LEU A CA 1
ATOM 2499 C C . LEU A 1 313 ? -3.185 14.959 1.130 1.00 93.94 313 LEU A C 1
ATOM 2501 O O . LEU A 1 313 ? -3.545 15.254 2.261 1.00 93.94 313 LEU A O 1
ATOM 2505 N N . ASP A 1 314 ? -3.726 13.942 0.457 1.00 94.94 314 ASP A N 1
ATOM 2506 C CA . ASP A 1 314 ? -4.802 13.092 0.983 1.00 94.94 314 ASP A CA 1
ATOM 2507 C C . ASP A 1 314 ? -4.270 11.941 1.857 1.00 94.94 314 ASP A C 1
ATOM 2509 O O . ASP A 1 314 ? -4.917 11.562 2.838 1.00 94.94 314 ASP A O 1
ATOM 2513 N N . SER A 1 315 ? -3.108 11.372 1.505 1.00 96.88 315 SER A N 1
ATOM 2514 C CA . SER A 1 315 ? -2.562 10.156 2.126 1.00 96.88 315 SER A CA 1
ATOM 2515 C C . SER A 1 315 ? -1.054 10.254 2.371 1.00 96.88 315 SER A C 1
ATOM 2517 O O . SER A 1 315 ? -0.269 10.500 1.448 1.00 96.88 315 SER A O 1
ATOM 2519 N N . LEU A 1 316 ? -0.645 10.025 3.622 1.00 96.75 316 LEU A N 1
ATOM 2520 C CA . LEU A 1 316 ? 0.748 10.024 4.060 1.00 96.75 316 LEU A CA 1
ATOM 2521 C C . LEU A 1 316 ? 1.115 8.697 4.729 1.00 96.75 316 LEU A C 1
ATOM 2523 O O . LEU A 1 316 ? 0.508 8.283 5.714 1.00 96.75 316 LEU A O 1
ATOM 2527 N N . THR A 1 317 ? 2.174 8.057 4.240 1.00 97.75 317 THR A N 1
ATOM 2528 C CA . THR A 1 317 ? 2.775 6.875 4.869 1.00 97.75 317 THR A CA 1
ATOM 2529 C C . THR A 1 317 ? 4.206 7.172 5.295 1.00 97.75 317 THR A C 1
ATOM 2531 O O . THR A 1 317 ? 5.054 7.450 4.456 1.00 97.75 317 THR A O 1
ATOM 2534 N N . LEU A 1 318 ? 4.478 7.055 6.593 1.00 96.50 318 LEU A N 1
ATOM 2535 C CA . LEU A 1 318 ? 5.790 7.183 7.234 1.00 96.50 318 LEU A CA 1
ATOM 2536 C C . LEU A 1 318 ? 6.201 5.882 7.949 1.00 96.50 318 LEU A C 1
ATOM 2538 O O . LEU A 1 318 ? 6.865 5.900 8.991 1.00 96.50 318 LEU A O 1
ATOM 2542 N N . SER A 1 319 ? 5.774 4.742 7.410 1.00 97.56 319 SER A N 1
ATOM 2543 C CA . SER A 1 319 ? 5.954 3.429 8.028 1.00 97.56 319 SER A CA 1
ATOM 2544 C C . SER A 1 319 ? 7.426 3.009 8.101 1.00 97.56 319 SER A C 1
ATOM 2546 O O . SER A 1 319 ? 8.195 3.247 7.175 1.00 97.56 319 SER A O 1
ATOM 2548 N N . GLY A 1 320 ? 7.840 2.305 9.153 1.00 96.12 320 GLY A N 1
ATOM 2549 C CA . GLY A 1 320 ? 9.194 1.732 9.203 1.00 96.12 320 GLY A CA 1
ATOM 2550 C C . GLY A 1 320 ? 10.312 2.758 9.423 1.00 96.12 320 GLY A C 1
ATOM 2551 O O . GLY A 1 320 ? 11.437 2.526 8.986 1.00 96.12 320 GLY A O 1
ATOM 2552 N N . ASN A 1 321 ? 10.021 3.911 10.025 1.00 95.69 321 ASN A N 1
ATOM 2553 C CA . ASN A 1 321 ? 11.029 4.911 10.389 1.00 95.69 321 ASN A CA 1
ATOM 2554 C C . ASN A 1 321 ? 11.397 4.784 11.888 1.00 95.69 321 ASN A C 1
ATOM 2556 O O . ASN A 1 321 ? 11.242 3.724 12.494 1.00 95.69 321 ASN A O 1
ATOM 2560 N N . ASN A 1 322 ? 11.944 5.841 12.495 1.00 95.56 322 ASN A N 1
ATOM 2561 C CA . ASN A 1 322 ? 12.426 5.856 13.879 1.00 95.56 322 ASN A CA 1
ATOM 2562 C C . ASN A 1 322 ? 11.741 6.928 14.748 1.00 95.56 322 ASN A C 1
ATOM 2564 O O . ASN A 1 322 ? 12.333 7.380 15.734 1.00 95.56 322 ASN A O 1
ATOM 2568 N N . PHE A 1 323 ? 10.509 7.336 14.423 1.00 95.75 323 PHE A N 1
ATOM 2569 C CA . PHE A 1 323 ? 9.757 8.293 15.243 1.00 95.75 323 PHE A CA 1
ATOM 2570 C C . PHE A 1 323 ? 9.533 7.739 16.656 1.00 95.75 323 PHE A C 1
ATOM 2572 O O . PHE A 1 323 ? 9.103 6.596 16.807 1.00 95.75 323 PHE A O 1
ATOM 2579 N N . ARG A 1 324 ? 9.829 8.550 17.681 1.00 95.62 324 ARG A N 1
ATOM 2580 C CA . ARG A 1 324 ? 9.576 8.235 19.105 1.00 95.62 324 ARG A CA 1
ATOM 2581 C C . ARG A 1 324 ? 8.488 9.106 19.720 1.00 95.62 324 ARG A C 1
ATOM 2583 O O . ARG A 1 324 ? 7.643 8.619 20.460 1.00 95.62 324 ARG A O 1
ATOM 2590 N N . VAL A 1 325 ? 8.519 10.387 19.388 1.00 94.12 325 VAL A N 1
ATOM 2591 C CA . VAL A 1 325 ? 7.548 11.392 19.815 1.00 94.12 325 VAL A CA 1
ATOM 2592 C C . VAL A 1 325 ? 6.959 11.986 18.548 1.00 94.12 325 VAL A C 1
ATOM 2594 O O . VAL A 1 325 ? 7.720 12.267 17.623 1.00 94.12 325 VAL A O 1
ATOM 2597 N N . LEU A 1 326 ? 5.642 12.163 18.492 1.00 92.88 326 LEU A N 1
ATOM 2598 C CA . LEU A 1 326 ? 4.960 12.870 17.408 1.00 92.88 326 LEU A CA 1
ATOM 2599 C C . LEU A 1 326 ? 4.464 14.223 17.929 1.00 92.88 326 LEU A C 1
ATOM 2601 O O . LEU A 1 326 ? 3.473 14.272 18.649 1.00 92.88 326 LEU A O 1
ATOM 2605 N N . ASN A 1 327 ? 5.157 15.314 17.622 1.00 90.31 327 ASN A N 1
ATOM 2606 C CA . ASN A 1 327 ? 4.773 16.669 18.029 1.00 90.31 327 ASN A CA 1
ATOM 2607 C C . ASN A 1 327 ? 5.171 17.687 16.946 1.00 90.31 327 ASN A C 1
ATOM 2609 O O . ASN A 1 327 ? 5.716 17.314 15.910 1.00 90.31 327 ASN A O 1
ATOM 2613 N N . GLU A 1 328 ? 4.943 18.974 17.200 1.00 87.94 328 GLU A N 1
ATOM 2614 C CA . GLU A 1 328 ? 5.286 20.061 16.269 1.00 87.94 328 GLU A CA 1
ATOM 2615 C C . GLU A 1 328 ? 6.795 20.188 15.992 1.00 87.94 328 GLU A C 1
ATOM 2617 O O . GLU A 1 328 ? 7.197 20.866 15.052 1.00 87.94 328 GLU A O 1
ATOM 2622 N N . GLU A 1 329 ? 7.655 19.523 16.767 1.00 89.00 329 GLU A N 1
ATOM 2623 C CA . GLU A 1 329 ? 9.093 19.497 16.514 1.00 89.00 329 GLU A CA 1
ATOM 2624 C C . GLU A 1 329 ? 9.500 18.330 15.618 1.00 89.00 329 GLU A C 1
ATOM 2626 O O . GLU A 1 329 ? 10.419 18.489 14.820 1.00 89.00 329 GLU A O 1
ATOM 2631 N N . THR A 1 330 ? 8.864 17.163 15.746 1.00 91.69 330 THR A N 1
ATOM 2632 C CA . THR A 1 330 ? 9.237 15.931 15.028 1.00 91.69 330 THR A CA 1
ATOM 2633 C C . THR A 1 330 ? 8.360 15.648 13.813 1.00 91.69 330 THR A C 1
ATOM 2635 O O . THR A 1 330 ? 8.765 14.908 12.919 1.00 91.69 330 THR A O 1
ATOM 2638 N N . PHE A 1 331 ? 7.162 16.216 13.757 1.00 90.81 331 PHE A N 1
ATOM 2639 C CA . PHE A 1 331 ? 6.181 15.941 12.722 1.00 90.81 331 PHE A CA 1
ATOM 2640 C C . PHE A 1 331 ? 5.426 17.217 12.373 1.00 90.81 331 PHE A C 1
ATOM 2642 O O . PHE A 1 331 ? 4.393 17.549 12.950 1.00 90.81 331 PHE A O 1
ATOM 2649 N N . VAL A 1 332 ? 5.968 17.933 11.392 1.00 88.00 332 VAL A N 1
ATOM 2650 C CA . VAL A 1 332 ? 5.353 19.141 10.853 1.00 88.00 332 VAL A CA 1
ATOM 2651 C C . VAL A 1 332 ? 4.708 18.807 9.522 1.00 88.00 332 VAL A C 1
ATOM 2653 O O . VAL A 1 332 ? 5.385 18.490 8.545 1.00 88.00 332 VAL A O 1
ATOM 2656 N N . ILE A 1 333 ? 3.387 18.919 9.482 1.00 82.12 333 ILE A N 1
ATOM 2657 C CA . ILE A 1 333 ? 2.633 19.043 8.240 1.00 82.12 333 ILE A CA 1
ATOM 2658 C C . ILE A 1 333 ? 1.911 20.385 8.355 1.00 82.12 333 ILE A C 1
ATOM 2660 O O . ILE A 1 333 ? 1.118 20.543 9.288 1.00 82.12 333 ILE A O 1
ATOM 2664 N N . PRO A 1 334 ? 2.213 21.383 7.501 1.00 66.69 334 PRO A N 1
ATOM 2665 C CA . PRO A 1 334 ? 1.658 22.710 7.649 1.00 66.69 334 PRO A CA 1
ATOM 2666 C C . PRO A 1 334 ? 0.136 22.644 7.683 1.00 66.69 334 PRO A C 1
ATOM 2668 O O . PRO A 1 334 ? -0.499 21.810 7.034 1.00 66.69 334 PRO A O 1
ATOM 2671 N N . SER A 1 335 ? -0.446 23.564 8.440 1.00 47.62 335 SER A N 1
ATOM 2672 C CA . SER A 1 335 ? -1.879 23.708 8.703 1.00 47.62 335 SER A CA 1
ATOM 2673 C C . SER A 1 335 ? -2.750 23.900 7.448 1.00 47.62 335 SER A C 1
ATOM 2675 O O . SER A 1 335 ? -3.974 23.850 7.544 1.00 47.62 335 SER A O 1
ATOM 2677 N N . SER A 1 336 ? -2.148 24.061 6.264 1.00 46.12 336 SER A N 1
ATOM 2678 C CA . SER A 1 336 ? -2.818 23.976 4.960 1.00 46.12 336 SER A CA 1
ATOM 2679 C C . SER A 1 336 ? -3.260 22.552 4.589 1.00 46.12 336 SER A C 1
ATOM 2681 O O . SER A 1 336 ? -4.188 22.405 3.801 1.00 46.12 336 SER A O 1
ATOM 2683 N N . SER A 1 337 ? -2.678 21.513 5.198 1.00 59.88 337 SER A N 1
ATOM 2684 C CA . SER A 1 337 ? -2.981 20.087 4.975 1.00 59.88 337 SER A CA 1
ATOM 2685 C C . SER A 1 337 ? -4.301 19.603 5.598 1.00 59.88 337 SER A C 1
ATOM 2687 O O . SER A 1 337 ? -4.442 18.443 5.987 1.00 59.88 337 SER A O 1
ATOM 2689 N N . ASN A 1 338 ? -5.327 20.460 5.640 1.00 72.62 338 ASN A N 1
ATOM 2690 C CA . ASN A 1 338 ? -6.696 20.061 5.998 1.00 72.62 338 ASN A CA 1
ATOM 2691 C C . ASN A 1 338 ? -7.255 18.953 5.078 1.00 72.62 338 ASN A C 1
ATOM 2693 O O . ASN A 1 338 ? -8.313 18.393 5.359 1.00 72.62 338 ASN A O 1
ATOM 2697 N N . SER A 1 339 ? -6.561 18.647 3.986 1.00 86.69 339 SER A N 1
ATOM 2698 C CA . SER A 1 339 ? -6.824 17.561 3.048 1.00 86.69 339 SER A CA 1
ATOM 2699 C C . SER A 1 339 ? -6.435 16.169 3.568 1.00 86.69 339 SER A C 1
ATOM 2701 O O . SER A 1 339 ? -7.010 15.192 3.087 1.00 86.69 339 SER A O 1
ATOM 2703 N N . LEU A 1 340 ? -5.532 16.050 4.555 1.00 93.81 340 LEU A N 1
ATOM 2704 C CA . LEU A 1 340 ? -4.989 14.753 4.969 1.00 93.81 340 LEU A CA 1
ATOM 2705 C C . LEU A 1 340 ? -6.049 13.885 5.657 1.00 93.81 340 LEU A C 1
ATOM 2707 O O . LEU A 1 340 ? -6.529 14.194 6.749 1.00 93.81 340 LEU A O 1
ATOM 2711 N N . LYS A 1 341 ? -6.385 12.767 5.008 1.00 95.75 341 LYS A N 1
ATOM 2712 C CA . LYS A 1 341 ? -7.411 11.804 5.437 1.00 95.75 341 LYS A CA 1
ATOM 2713 C C . LYS A 1 341 ? -6.812 10.495 5.921 1.00 95.75 341 LYS A C 1
ATOM 2715 O O . LYS A 1 341 ? -7.419 9.838 6.763 1.00 95.75 341 LYS A O 1
ATOM 2720 N N . GLU A 1 342 ? -5.653 10.107 5.403 1.00 97.88 342 GLU A N 1
ATOM 2721 C CA . GLU A 1 342 ? -5.015 8.836 5.733 1.00 97.88 342 GLU A CA 1
ATOM 2722 C C . GLU A 1 342 ? -3.594 9.057 6.242 1.00 97.88 342 GLU A C 1
ATOM 2724 O O . GLU A 1 342 ? -2.766 9.672 5.568 1.00 97.88 342 GLU A O 1
ATOM 2729 N N . LEU A 1 343 ? -3.304 8.515 7.423 1.00 97.56 343 LEU A N 1
ATOM 2730 C CA . LEU A 1 343 ? -1.978 8.557 8.019 1.00 97.56 343 LEU A CA 1
ATOM 2731 C C . LEU A 1 343 ? -1.552 7.162 8.473 1.00 97.56 343 LEU A C 1
ATOM 2733 O O . LEU A 1 343 ? -2.199 6.535 9.312 1.00 97.56 343 LEU A O 1
ATOM 2737 N N . ASN A 1 344 ? -0.431 6.689 7.935 1.00 98.50 344 ASN A N 1
ATOM 2738 C CA . ASN A 1 344 ? 0.206 5.445 8.349 1.00 98.50 344 ASN A CA 1
ATOM 2739 C C . ASN A 1 344 ? 1.569 5.732 8.993 1.00 98.50 344 ASN A C 1
ATOM 2741 O O . ASN A 1 344 ? 2.518 6.129 8.322 1.00 98.50 344 ASN A O 1
ATOM 2745 N N . LEU A 1 345 ? 1.652 5.484 10.296 1.00 97.88 345 LEU A N 1
ATOM 2746 C CA . LEU A 1 345 ? 2.825 5.601 11.161 1.00 97.88 345 LEU A CA 1
ATOM 2747 C C . LEU A 1 345 ? 3.283 4.230 11.688 1.00 97.88 345 LEU A C 1
ATOM 2749 O O . LEU A 1 345 ? 4.004 4.154 12.686 1.00 97.88 345 LEU A O 1
ATOM 2753 N N . SER A 1 346 ? 2.859 3.137 11.054 1.00 98.62 346 SER A N 1
ATOM 2754 C CA . SER A 1 346 ? 3.152 1.790 11.541 1.00 98.62 346 SER A CA 1
ATOM 2755 C C . SER A 1 346 ? 4.649 1.455 11.528 1.00 98.62 346 SER A C 1
ATOM 2757 O O . SER A 1 346 ? 5.438 2.095 10.831 1.00 98.62 346 SER A O 1
ATOM 2759 N N . PHE A 1 347 ? 5.068 0.463 12.316 1.00 98.19 347 PHE A N 1
ATOM 2760 C CA . PHE A 1 347 ? 6.477 0.044 12.414 1.00 98.19 347 PHE A CA 1
ATOM 2761 C C . PHE A 1 347 ? 7.435 1.197 12.776 1.00 98.19 347 PHE A C 1
ATOM 2763 O O . PHE A 1 347 ? 8.500 1.344 12.178 1.00 98.19 347 PHE A O 1
ATOM 2770 N N . ASN A 1 348 ? 7.064 2.035 13.739 1.00 98.12 348 ASN A N 1
ATOM 2771 C CA . ASN A 1 348 ? 7.948 3.059 14.296 1.00 98.12 348 ASN A CA 1
ATOM 2772 C C . ASN A 1 348 ? 8.303 2.701 15.752 1.00 98.12 348 ASN A C 1
ATOM 2774 O O . ASN A 1 348 ? 8.279 1.536 16.152 1.00 98.12 348 ASN A O 1
ATOM 2778 N N . ARG A 1 349 ? 8.718 3.685 16.551 1.00 97.38 349 ARG A N 1
ATOM 2779 C CA . ARG A 1 349 ? 9.027 3.524 17.979 1.00 97.38 349 ARG A CA 1
ATOM 2780 C C . ARG A 1 349 ? 8.235 4.529 18.815 1.00 97.38 349 ARG A C 1
ATOM 2782 O O . ARG A 1 349 ? 8.742 5.005 19.828 1.00 97.38 349 ARG A O 1
ATOM 2789 N N . ILE A 1 350 ? 7.042 4.899 18.345 1.00 98.00 350 ILE A N 1
ATOM 2790 C CA . ILE A 1 350 ? 6.245 5.989 18.906 1.00 98.00 350 ILE A CA 1
ATOM 2791 C C . ILE A 1 350 ? 5.740 5.578 20.283 1.00 98.00 350 ILE A C 1
ATOM 2793 O O . ILE A 1 350 ? 5.071 4.555 20.424 1.00 98.00 350 ILE A O 1
ATOM 2797 N N . THR A 1 351 ? 6.053 6.396 21.279 1.00 97.06 351 THR A N 1
ATOM 2798 C CA . THR A 1 351 ? 5.550 6.284 22.650 1.00 97.06 351 THR A CA 1
ATOM 2799 C C . THR A 1 351 ? 4.534 7.374 22.963 1.00 97.06 351 THR A C 1
ATOM 2801 O O . THR A 1 351 ? 3.630 7.146 23.752 1.00 97.06 351 THR A O 1
ATOM 2804 N N . THR A 1 352 ? 4.674 8.556 22.356 1.00 95.62 352 THR A N 1
ATOM 2805 C CA . THR A 1 352 ? 3.873 9.747 22.670 1.00 95.62 352 THR A CA 1
ATOM 2806 C C . THR A 1 352 ? 3.394 10.450 21.406 1.00 95.62 352 THR A C 1
ATOM 2808 O O . THR A 1 352 ? 4.118 10.541 20.409 1.00 95.62 352 THR A O 1
ATOM 2811 N N . ILE A 1 353 ? 2.167 10.966 21.459 1.00 94.56 353 ILE A N 1
ATOM 2812 C CA . ILE A 1 353 ? 1.499 11.682 20.373 1.00 94.56 353 ILE A CA 1
ATOM 2813 C C . ILE A 1 353 ? 0.921 12.977 20.943 1.00 94.56 353 ILE A C 1
ATOM 2815 O O . ILE A 1 353 ? 0.033 12.951 21.786 1.00 94.56 353 ILE A O 1
ATOM 2819 N N . GLY A 1 354 ? 1.447 14.111 20.488 1.00 87.06 354 GLY A N 1
ATOM 2820 C CA . GLY A 1 354 ? 0.978 15.447 20.840 1.00 87.06 354 GLY A CA 1
ATOM 2821 C C . GLY A 1 354 ? -0.255 15.842 20.035 1.00 87.06 354 GLY A C 1
ATOM 2822 O O . GLY A 1 354 ? -1.352 15.915 20.579 1.00 87.06 354 GLY A O 1
ATOM 2823 N N . THR A 1 355 ? -0.087 16.092 18.736 1.00 82.81 355 THR A N 1
ATOM 2824 C CA . THR A 1 355 ? -1.173 16.543 17.855 1.00 82.81 355 THR A CA 1
ATOM 2825 C C . THR A 1 355 ? -1.261 15.693 16.592 1.00 82.81 355 THR A C 1
ATOM 2827 O O . THR A 1 355 ? -0.258 15.257 16.028 1.00 82.81 355 THR A O 1
ATOM 2830 N N . LEU A 1 356 ? -2.496 15.442 16.155 1.00 90.56 356 LEU A N 1
ATOM 2831 C CA . LEU A 1 356 ? -2.818 14.738 14.917 1.00 90.56 356 LEU A CA 1
ATOM 2832 C C . LEU A 1 356 ? -3.621 15.663 13.986 1.00 90.56 356 LEU A C 1
ATOM 2834 O O . LEU A 1 356 ? -4.368 16.521 14.467 1.00 90.56 356 LEU A O 1
ATOM 2838 N N . PRO A 1 357 ? -3.517 15.487 12.657 1.00 89.69 357 PRO A N 1
ATOM 2839 C CA . PRO A 1 357 ? -4.346 16.220 11.705 1.00 89.69 357 PRO A CA 1
ATOM 2840 C C . PRO A 1 357 ? -5.847 15.998 11.968 1.00 89.69 357 PRO A C 1
ATOM 2842 O O . PRO A 1 357 ? -6.312 14.869 12.108 1.00 89.69 357 PRO A O 1
ATOM 2845 N N . LYS A 1 358 ? -6.626 17.086 12.021 1.00 88.50 358 LYS A N 1
ATOM 2846 C CA . LYS A 1 358 ? -8.025 17.079 12.506 1.00 88.50 358 LYS A CA 1
ATOM 2847 C C . LYS A 1 358 ? -9.021 16.335 11.599 1.00 88.50 358 LYS A C 1
ATOM 2849 O O . LYS A 1 358 ? -10.065 15.888 12.072 1.00 88.50 358 LYS A O 1
ATOM 2854 N N . ASN A 1 359 ? -8.711 16.203 10.309 1.00 90.75 359 ASN A N 1
ATOM 2855 C CA . ASN A 1 359 ? -9.608 15.624 9.300 1.00 90.75 359 ASN A CA 1
ATOM 2856 C C . ASN A 1 359 ? -9.297 14.155 8.964 1.00 90.75 359 ASN A C 1
ATOM 2858 O O . ASN A 1 359 ? -9.868 13.616 8.011 1.00 90.75 359 ASN A O 1
ATOM 2862 N N . LEU A 1 360 ? -8.417 13.502 9.735 1.00 94.56 360 LEU A N 1
ATOM 2863 C CA . LEU A 1 360 ? -8.072 12.103 9.502 1.00 94.56 360 LEU A CA 1
ATOM 2864 C C . LEU A 1 360 ? -9.301 11.197 9.596 1.00 94.56 360 LEU A C 1
ATOM 2866 O O . LEU A 1 360 ? -10.054 11.215 10.564 1.00 94.56 360 LEU A O 1
ATOM 2870 N N . LYS A 1 361 ? -9.444 10.342 8.589 1.00 97.62 361 LYS A N 1
ATOM 2871 C CA . LYS A 1 361 ? -10.420 9.252 8.519 1.00 97.62 361 LYS A CA 1
ATOM 2872 C C . LYS A 1 361 ? -9.785 7.911 8.852 1.00 97.62 361 LYS A C 1
ATOM 2874 O O . LYS A 1 361 ? -10.421 7.075 9.486 1.00 97.62 361 LYS A O 1
ATOM 2879 N N . VAL A 1 362 ? -8.531 7.721 8.455 1.00 98.56 362 VAL A N 1
ATOM 2880 C CA . VAL A 1 362 ? -7.794 6.475 8.648 1.00 98.56 362 VAL A CA 1
ATOM 2881 C C . VAL A 1 362 ? -6.482 6.766 9.350 1.00 98.56 362 VAL A C 1
ATOM 2883 O O . VAL A 1 362 ? -5.669 7.555 8.864 1.00 98.56 362 VAL A O 1
ATOM 2886 N N . LEU A 1 363 ? -6.261 6.084 10.468 1.00 98.50 363 LEU A N 1
ATOM 2887 C CA . LEU A 1 363 ? -5.030 6.172 11.232 1.00 98.50 363 LEU A CA 1
ATOM 2888 C C . LEU A 1 363 ? -4.504 4.774 11.548 1.00 98.50 363 LEU A C 1
ATOM 2890 O O . LEU A 1 363 ? -5.158 3.985 12.227 1.00 98.50 363 LEU A O 1
ATOM 2894 N N . ASN A 1 364 ? -3.305 4.478 11.057 1.00 98.75 364 ASN A N 1
ATOM 2895 C CA . ASN A 1 364 ? -2.581 3.259 11.389 1.00 98.75 364 ASN A CA 1
ATOM 2896 C C . ASN A 1 364 ? -1.322 3.614 12.185 1.00 98.75 364 ASN A C 1
ATOM 2898 O O . ASN A 1 364 ? -0.403 4.228 11.647 1.00 98.75 364 ASN A O 1
ATOM 2902 N N . ILE A 1 365 ? -1.276 3.209 13.453 1.00 98.00 365 ILE A N 1
ATOM 2903 C CA . ILE A 1 365 ? -0.118 3.339 14.352 1.00 98.00 365 ILE A CA 1
ATOM 2904 C C . ILE A 1 365 ? 0.268 1.953 14.889 1.00 98.00 365 ILE A C 1
ATOM 2906 O O . ILE A 1 365 ? 0.847 1.819 15.966 1.00 98.00 365 ILE A O 1
ATOM 2910 N N . ALA A 1 366 ? -0.029 0.890 14.140 1.00 98.69 366 ALA A N 1
ATOM 2911 C CA . ALA A 1 366 ? 0.327 -0.464 14.528 1.00 98.69 366 ALA A CA 1
ATOM 2912 C C . ALA A 1 366 ? 1.845 -0.628 14.688 1.00 98.69 366 ALA A C 1
ATOM 2914 O O . ALA A 1 366 ? 2.627 0.023 13.992 1.00 98.69 366 ALA A O 1
ATOM 2915 N N . ARG A 1 367 ? 2.285 -1.542 15.555 1.00 98.56 367 ARG A N 1
ATOM 2916 C CA . ARG A 1 367 ? 3.715 -1.854 15.750 1.00 98.56 367 ARG A CA 1
ATOM 2917 C C . ARG A 1 367 ? 4.516 -0.629 16.184 1.00 98.56 367 ARG A C 1
ATOM 2919 O O . ARG A 1 367 ? 5.488 -0.237 15.538 1.00 98.56 367 ARG A O 1
ATOM 2926 N N . ASN A 1 368 ? 4.065 -0.027 17.275 1.00 98.56 368 ASN A N 1
ATOM 2927 C CA . ASN A 1 368 ? 4.722 1.065 17.984 1.00 98.56 368 ASN A CA 1
ATOM 2928 C C . ASN A 1 368 ? 4.839 0.692 19.475 1.00 98.56 368 ASN A C 1
ATOM 2930 O O . ASN A 1 368 ? 4.890 -0.488 19.815 1.00 98.56 368 ASN A O 1
ATOM 2934 N N . GLN A 1 369 ? 4.990 1.672 20.365 1.00 97.81 369 GLN A N 1
ATOM 2935 C CA . GLN A 1 369 ? 5.231 1.463 21.796 1.00 97.81 369 GLN A CA 1
ATOM 2936 C C . GLN A 1 369 ? 4.283 2.324 22.645 1.00 97.81 369 GLN A C 1
ATOM 2938 O O . GLN A 1 369 ? 4.673 2.815 23.705 1.00 97.81 369 GLN A O 1
ATOM 2943 N N . LEU A 1 370 ? 3.047 2.537 22.174 1.00 97.25 370 LEU A N 1
ATOM 2944 C CA . LEU A 1 370 ? 2.083 3.431 22.829 1.00 97.25 370 LEU A CA 1
ATOM 2945 C C . LEU A 1 370 ? 1.752 3.001 24.267 1.00 97.25 370 LEU A C 1
ATOM 2947 O O . LEU A 1 370 ? 1.516 3.856 25.113 1.00 97.25 370 LEU A O 1
ATOM 2951 N N . GLY A 1 371 ? 1.802 1.702 24.574 1.00 96.25 371 GLY A N 1
ATOM 2952 C CA . GLY A 1 371 ? 1.564 1.178 25.921 1.00 96.25 371 GLY A CA 1
ATOM 2953 C C . GLY A 1 371 ? 2.665 1.495 26.938 1.00 96.25 371 GLY A C 1
ATOM 2954 O O . GLY A 1 371 ? 2.478 1.254 28.127 1.00 96.25 371 GLY A O 1
ATOM 2955 N N . ARG A 1 372 ? 3.807 2.053 26.504 1.00 95.62 372 ARG A N 1
ATOM 2956 C CA . ARG A 1 372 ? 4.903 2.488 27.394 1.00 95.62 372 ARG A CA 1
ATOM 2957 C C . ARG A 1 372 ? 4.744 3.917 27.907 1.00 95.62 372 ARG A C 1
ATOM 2959 O O . ARG A 1 372 ? 5.602 4.387 28.651 1.00 95.62 372 ARG A O 1
ATOM 2966 N N . SER A 1 373 ? 3.703 4.620 27.475 1.00 93.94 373 SER A N 1
ATOM 2967 C CA . SER A 1 373 ? 3.399 5.973 27.920 1.00 93.94 373 SER A CA 1
ATOM 2968 C C . SER A 1 373 ? 2.004 6.046 28.522 1.00 93.94 373 SER A C 1
ATOM 2970 O O . SER A 1 373 ? 1.073 5.389 28.065 1.00 93.94 373 SER A O 1
ATOM 2972 N N . ASP A 1 374 ? 1.870 6.918 29.515 1.00 88.50 374 ASP A N 1
ATOM 2973 C CA . ASP A 1 374 ? 0.606 7.249 30.166 1.00 88.50 374 ASP A CA 1
ATOM 2974 C C . ASP A 1 374 ? -0.103 8.457 29.537 1.00 88.50 374 ASP A C 1
ATOM 2976 O O . ASP A 1 374 ? -1.092 8.948 30.083 1.00 88.50 374 ASP A O 1
ATOM 2980 N N . GLN A 1 375 ? 0.404 8.966 28.411 1.00 93.38 375 GLN A N 1
ATOM 2981 C CA . GLN A 1 375 ? -0.165 10.129 27.742 1.00 93.38 375 GLN A CA 1
ATOM 2982 C C . GLN A 1 375 ? -1.568 9.832 27.189 1.00 93.38 375 GLN A C 1
ATOM 2984 O O . GLN A 1 375 ? -1.792 8.826 26.514 1.00 93.38 375 GLN A O 1
ATOM 2989 N N . VAL A 1 376 ? -2.500 10.759 27.414 1.00 94.56 376 VAL A N 1
ATOM 2990 C CA . VAL A 1 376 ? -3.796 10.770 26.725 1.00 94.56 376 VAL A CA 1
ATOM 2991 C C . VAL A 1 376 ? -3.600 11.281 25.299 1.00 94.56 376 VAL A C 1
ATOM 2993 O O . VAL A 1 376 ? -3.052 12.360 25.079 1.00 94.56 376 VAL A O 1
ATOM 2996 N N . ILE A 1 377 ? -4.043 10.490 24.332 1.00 94.75 377 ILE A N 1
ATOM 2997 C CA . ILE A 1 377 ? -3.967 10.765 22.905 1.00 94.75 377 ILE A CA 1
ATOM 2998 C C . ILE A 1 377 ? -5.334 11.267 22.460 1.00 94.75 377 ILE A C 1
ATOM 3000 O O . ILE A 1 377 ? -6.328 10.545 22.478 1.00 94.75 377 ILE A O 1
ATOM 3004 N N . HIS A 1 378 ? -5.379 12.512 22.001 1.00 92.94 378 HIS A N 1
ATOM 3005 C CA . HIS A 1 378 ? -6.589 13.077 21.422 1.00 92.94 378 HIS A CA 1
ATOM 3006 C C . HIS A 1 378 ? -6.686 12.693 19.946 1.00 92.94 378 HIS A C 1
ATOM 3008 O O . HIS A 1 378 ? -6.212 13.411 19.062 1.00 92.94 378 HIS A O 1
ATOM 3014 N N . PHE A 1 379 ? -7.297 11.540 19.671 1.00 95.31 379 PHE A N 1
ATOM 3015 C CA . PHE A 1 379 ? -7.580 11.142 18.299 1.00 95.31 379 PHE A CA 1
ATOM 3016 C C . PHE A 1 379 ? -8.611 12.082 17.643 1.00 95.31 379 PHE A C 1
ATOM 3018 O O . PHE A 1 379 ? -9.481 12.625 18.330 1.00 95.31 379 PHE A O 1
ATOM 3025 N N . PRO A 1 380 ? -8.554 12.289 16.316 1.00 93.19 380 PRO A N 1
ATOM 3026 C CA . PRO A 1 380 ? -9.561 13.073 15.608 1.00 93.19 380 PRO A CA 1
ATOM 3027 C C . PRO A 1 380 ? -10.952 12.423 15.664 1.00 93.19 380 PRO A C 1
ATOM 3029 O O . PRO A 1 380 ? -11.114 11.250 15.336 1.00 93.19 380 PRO A O 1
ATOM 3032 N N . THR A 1 381 ? -11.988 13.200 15.993 1.00 93.81 381 THR A N 1
ATOM 3033 C CA . THR A 1 381 ? -13.393 12.731 16.048 1.00 93.81 381 THR A CA 1
ATOM 3034 C C . THR A 1 381 ? -13.972 12.355 14.683 1.00 93.81 381 THR A C 1
ATOM 3036 O O . THR A 1 381 ? -15.070 11.810 14.589 1.00 93.81 381 THR A O 1
ATOM 3039 N N . SER A 1 382 ? -13.244 12.649 13.607 1.00 94.94 382 SER A N 1
ATOM 3040 C CA . SER A 1 382 ? -13.600 12.306 12.238 1.00 94.94 382 SER A CA 1
ATOM 3041 C C . SER A 1 382 ? -13.162 10.891 11.825 1.00 94.94 382 SER A C 1
ATOM 3043 O O . SER A 1 382 ? -13.591 10.464 10.746 1.00 94.94 382 SER A O 1
ATOM 3045 N N . LEU A 1 383 ? -12.370 10.185 12.651 1.00 97.50 383 LEU A N 1
ATOM 3046 C CA . LEU A 1 383 ? -11.808 8.862 12.360 1.00 97.50 383 LEU A CA 1
ATOM 3047 C C . LEU A 1 383 ? -12.875 7.789 12.155 1.00 97.50 383 LEU A C 1
ATOM 3049 O O . LEU A 1 383 ? -13.707 7.537 13.015 1.00 97.50 383 LEU A O 1
ATOM 3053 N N . THR A 1 384 ? -12.762 7.069 11.046 1.00 98.56 384 THR A N 1
ATOM 3054 C CA . THR A 1 384 ? -13.572 5.884 10.752 1.00 98.56 384 THR A CA 1
ATOM 3055 C C . THR A 1 384 ? -12.789 4.591 10.949 1.00 98.56 384 THR A C 1
ATOM 3057 O O . THR A 1 384 ? -13.403 3.567 11.234 1.00 98.56 384 THR A O 1
ATOM 3060 N N . ARG A 1 385 ? -11.450 4.633 10.843 1.00 98.81 385 ARG A N 1
ATOM 3061 C CA . ARG A 1 385 ? -10.559 3.483 11.047 1.00 98.81 385 ARG A CA 1
ATOM 3062 C C . ARG A 1 385 ? -9.370 3.821 11.940 1.00 98.81 385 ARG A C 1
ATOM 3064 O O . ARG A 1 385 ? -8.635 4.768 11.651 1.00 98.81 385 ARG A O 1
ATOM 3071 N N . LEU A 1 386 ? -9.141 2.982 12.948 1.00 98.81 386 LEU A N 1
ATOM 3072 C CA . LEU A 1 386 ? -8.009 3.062 13.865 1.00 98.81 386 LEU A CA 1
ATOM 3073 C C . LEU A 1 386 ? -7.366 1.683 14.039 1.00 98.81 386 LEU A C 1
ATOM 3075 O O . LEU A 1 386 ? -8.016 0.732 14.468 1.00 98.81 386 LEU A O 1
ATOM 3079 N N . ASP A 1 387 ? -6.071 1.595 13.748 1.00 98.88 387 ASP A N 1
ATOM 3080 C CA . ASP A 1 387 ? -5.254 0.418 14.047 1.00 98.88 387 ASP A CA 1
ATOM 3081 C C . ASP A 1 387 ? -4.133 0.789 15.019 1.00 98.88 387 ASP A C 1
ATOM 3083 O O . ASP A 1 387 ? -3.212 1.538 14.680 1.00 98.88 387 ASP A O 1
ATOM 3087 N N . VAL A 1 388 ? -4.232 0.262 16.238 1.00 98.38 388 VAL A N 1
ATOM 3088 C CA . VAL A 1 388 ? -3.232 0.375 17.309 1.00 98.38 388 VAL A CA 1
ATOM 3089 C C . VAL A 1 388 ? -2.745 -1.012 17.738 1.00 98.38 388 VAL A C 1
ATOM 3091 O O . VAL A 1 388 ? -2.297 -1.210 18.869 1.00 98.38 388 VAL A O 1
ATOM 3094 N N . SER A 1 389 ? -2.802 -1.994 16.836 1.00 98.62 389 SER A N 1
ATOM 3095 C CA . SER A 1 389 ? -2.278 -3.331 17.107 1.00 98.62 389 SER A CA 1
ATOM 3096 C C . SER A 1 389 ? -0.774 -3.321 17.395 1.00 98.62 389 SER A C 1
ATOM 3098 O O . SER A 1 389 ? -0.056 -2.419 16.960 1.00 98.62 389 SER A O 1
ATOM 3100 N N . TRP A 1 390 ? -0.267 -4.319 18.124 1.00 98.38 390 TRP A N 1
ATOM 3101 C CA . TRP A 1 390 ? 1.170 -4.439 18.421 1.00 98.38 390 TRP A CA 1
ATOM 3102 C C . TRP A 1 390 ? 1.774 -3.186 19.083 1.00 98.38 390 TRP A C 1
ATOM 3104 O O . TRP A 1 390 ? 2.780 -2.653 18.621 1.00 98.38 390 TRP A O 1
ATOM 3114 N N . ASN A 1 391 ? 1.155 -2.681 20.146 1.00 98.31 391 ASN A N 1
ATOM 3115 C CA . ASN A 1 391 ? 1.596 -1.469 20.844 1.00 98.31 391 ASN A CA 1
ATOM 3116 C C . ASN A 1 391 ? 1.925 -1.675 22.322 1.00 98.31 391 ASN A C 1
ATOM 3118 O O . ASN A 1 391 ? 2.180 -0.700 23.029 1.00 98.31 391 ASN A O 1
ATOM 3122 N N . GLU A 1 392 ? 1.926 -2.927 22.785 1.00 96.81 392 GLU A N 1
ATOM 3123 C CA . GLU A 1 392 ? 2.089 -3.268 24.202 1.00 96.81 392 GLU A CA 1
ATOM 3124 C C . GLU A 1 392 ? 1.006 -2.604 25.085 1.00 96.81 392 GLU A C 1
ATOM 3126 O O . GLU A 1 392 ? 1.266 -2.300 26.246 1.00 96.81 392 GLU A O 1
ATOM 3131 N N . LEU A 1 393 ? -0.198 -2.352 24.542 1.00 97.00 393 LEU A N 1
ATOM 3132 C CA . LEU A 1 393 ? -1.282 -1.674 25.269 1.00 97.00 393 LEU A CA 1
ATOM 3133 C C . LEU A 1 393 ? -1.738 -2.484 26.490 1.00 97.00 393 LEU A C 1
ATOM 3135 O O . LEU A 1 393 ? -1.751 -3.715 26.452 1.00 97.00 393 LEU A O 1
ATOM 3139 N N . THR A 1 394 ? -2.161 -1.770 27.536 1.00 95.69 394 THR A N 1
ATOM 3140 C CA . THR A 1 394 ? -2.673 -2.314 28.804 1.00 95.69 394 THR A CA 1
ATOM 3141 C C . THR A 1 394 ? -4.092 -1.808 29.086 1.00 95.69 394 THR A C 1
ATOM 3143 O O . THR A 1 394 ? -4.551 -0.842 28.473 1.00 95.69 394 THR A O 1
ATOM 3146 N N . ASN A 1 395 ? -4.784 -2.415 30.054 1.00 94.69 395 ASN A N 1
ATOM 3147 C CA . ASN A 1 395 ? -6.090 -1.943 30.531 1.00 94.69 395 ASN A CA 1
ATOM 3148 C C . ASN A 1 395 ? -6.075 -0.469 30.947 1.00 94.69 395 ASN A C 1
ATOM 3150 O O . ASN A 1 395 ? -6.942 0.293 30.532 1.00 94.69 395 ASN A O 1
ATOM 3154 N N . SER A 1 396 ? -5.054 -0.059 31.706 1.00 95.06 396 SER A N 1
ATOM 3155 C CA . SER A 1 396 ? -4.924 1.327 32.166 1.00 95.06 396 SER A CA 1
ATOM 3156 C C . SER A 1 396 ? -4.778 2.301 30.997 1.00 95.06 396 SER A C 1
ATOM 3158 O O . SER A 1 396 ? -5.331 3.399 31.033 1.00 95.06 396 SER A O 1
ATOM 3160 N N . TRP A 1 397 ? -4.086 1.896 29.925 1.00 95.88 397 TRP A N 1
ATOM 3161 C CA . TRP A 1 397 ? -4.027 2.702 28.710 1.00 95.88 397 TRP A CA 1
ATOM 3162 C C . TRP A 1 397 ? -5.430 2.899 28.122 1.00 95.88 397 TRP A C 1
ATOM 3164 O O . TRP A 1 397 ? -5.812 4.035 27.855 1.00 95.88 397 TRP A O 1
ATOM 3174 N N . LEU A 1 398 ? -6.225 1.832 27.979 1.00 95.12 398 LEU A N 1
ATOM 3175 C CA . LEU A 1 398 ? -7.589 1.927 27.442 1.00 95.12 398 LEU A CA 1
ATOM 3176 C C . LEU A 1 398 ? -8.518 2.773 28.315 1.00 95.12 398 LEU A C 1
ATOM 3178 O O . LEU A 1 398 ? -9.278 3.574 27.775 1.00 95.12 398 LEU A O 1
ATOM 3182 N N . GLU A 1 399 ? -8.442 2.630 29.638 1.00 95.38 399 GLU A N 1
ATOM 3183 C CA . GLU A 1 399 ? -9.217 3.435 30.592 1.00 95.38 399 GLU A CA 1
ATOM 3184 C C . GLU A 1 399 ? -8.920 4.928 30.432 1.00 95.38 399 GLU A C 1
ATOM 3186 O O . GLU A 1 399 ? -9.840 5.743 30.393 1.00 95.38 399 GLU A O 1
ATOM 3191 N N . LYS A 1 400 ? -7.640 5.284 30.266 1.00 95.19 400 LYS A N 1
ATOM 3192 C CA . LYS A 1 400 ? -7.209 6.669 30.038 1.00 95.19 400 LYS A CA 1
ATOM 3193 C C . LYS A 1 400 ? -7.647 7.205 28.680 1.00 95.19 400 LYS A C 1
ATOM 3195 O O . LYS A 1 400 ? -8.061 8.357 28.594 1.00 95.19 400 LYS A O 1
ATOM 3200 N N . GLN A 1 401 ? -7.530 6.399 27.622 1.00 95.25 401 GLN A N 1
ATOM 3201 C CA . GLN A 1 401 ? -7.901 6.848 26.278 1.00 95.25 401 GLN A CA 1
ATOM 3202 C C . GLN A 1 401 ? -9.412 6.961 26.088 1.00 95.25 401 GLN A C 1
ATOM 3204 O O . GLN A 1 401 ? -9.854 7.803 25.309 1.00 95.25 401 GLN A O 1
ATOM 3209 N N . ASN A 1 402 ? -10.184 6.101 26.763 1.00 95.50 402 ASN A N 1
ATOM 3210 C CA . ASN A 1 402 ? -11.635 5.992 26.654 1.00 95.50 402 ASN A CA 1
ATOM 3211 C C . ASN A 1 402 ? -12.126 6.167 25.205 1.00 95.50 402 ASN A C 1
ATOM 3213 O O . ASN A 1 402 ? -12.680 7.202 24.818 1.00 95.50 402 ASN A O 1
ATOM 3217 N N . LEU A 1 403 ? -11.891 5.147 24.376 1.00 97.00 403 LEU A N 1
ATOM 3218 C CA . LEU A 1 403 ? -12.188 5.208 22.944 1.00 97.00 403 LEU A CA 1
ATOM 3219 C C . LEU A 1 403 ? -13.696 5.297 22.643 1.00 97.00 403 LEU A C 1
ATOM 3221 O O . LEU A 1 403 ? -14.071 5.574 21.505 1.00 97.00 403 LEU A O 1
ATOM 3225 N N . ALA A 1 404 ? -14.561 5.117 23.646 1.00 96.69 404 ALA A N 1
ATOM 3226 C CA . ALA A 1 404 ? -16.012 5.209 23.524 1.00 96.69 404 ALA A CA 1
ATOM 3227 C C . ALA A 1 404 ? -16.504 6.548 22.949 1.00 96.69 404 ALA A C 1
ATOM 3229 O O . ALA A 1 404 ? -17.542 6.593 22.291 1.00 96.69 404 ALA A O 1
ATOM 3230 N N . GLN A 1 405 ? -15.740 7.627 23.146 1.00 95.06 405 GLN A N 1
ATOM 3231 C CA . GLN A 1 405 ? -16.066 8.960 22.631 1.00 95.06 405 GLN A CA 1
ATOM 3232 C C . GLN A 1 405 ? -16.000 9.077 21.093 1.00 95.06 405 GLN A C 1
ATOM 3234 O O . GLN A 1 405 ? -16.553 10.018 20.523 1.00 95.06 405 GLN A O 1
ATOM 3239 N N . TYR A 1 406 ? -15.341 8.142 20.398 1.00 96.56 406 TYR A N 1
ATOM 3240 C CA . TYR A 1 406 ? -15.138 8.190 18.945 1.00 96.56 406 TYR A CA 1
ATOM 3241 C C . TYR A 1 406 ? -16.276 7.501 18.183 1.00 96.56 406 TYR A C 1
ATOM 3243 O O . TYR A 1 406 ? -16.109 6.436 17.597 1.00 96.56 406 TYR A O 1
ATOM 3251 N N . THR A 1 407 ? -17.445 8.139 18.167 1.00 95.81 407 THR A N 1
ATOM 3252 C CA . THR A 1 407 ? -18.711 7.591 17.631 1.00 95.81 407 THR A CA 1
ATOM 3253 C C . THR A 1 407 ? -18.777 7.437 16.107 1.00 95.81 407 THR A C 1
ATOM 3255 O O . THR A 1 407 ? -19.763 6.932 15.568 1.00 95.81 407 THR A O 1
ATOM 3258 N N . THR A 1 408 ? -17.751 7.886 15.387 1.00 97.44 408 THR A N 1
ATOM 3259 C CA . THR A 1 408 ? -17.592 7.696 13.938 1.00 97.44 408 THR A CA 1
ATOM 3260 C C . THR A 1 408 ? -16.739 6.471 13.602 1.00 97.44 408 THR A C 1
ATOM 3262 O O . THR A 1 408 ? -16.700 6.053 12.440 1.00 97.44 408 THR A O 1
ATOM 3265 N N . LEU A 1 409 ? -16.081 5.872 14.603 1.00 98.25 409 LEU A N 1
ATOM 3266 C CA . LEU A 1 409 ? -15.153 4.768 14.417 1.00 98.25 409 LEU A CA 1
ATOM 3267 C C . LEU A 1 409 ? -15.916 3.478 14.108 1.00 98.25 409 LEU A C 1
ATOM 3269 O O . LEU A 1 409 ? -16.690 2.993 14.931 1.00 98.25 409 LEU A O 1
ATOM 3273 N N . SER A 1 410 ? -15.691 2.930 12.916 1.00 98.25 410 SER A N 1
ATOM 3274 C CA . SER A 1 410 ? -16.325 1.694 12.433 1.00 98.25 410 SER A CA 1
ATOM 3275 C C . SER A 1 410 ? -15.339 0.530 12.385 1.00 98.25 410 SER A C 1
ATOM 3277 O O . SER A 1 410 ? -15.727 -0.596 12.680 1.00 98.25 410 SER A O 1
ATOM 3279 N N . ASP A 1 411 ? -14.064 0.801 12.115 1.00 98.75 411 ASP A N 1
ATOM 3280 C CA . ASP A 1 411 ? -13.016 -0.213 12.043 1.00 98.75 411 ASP A CA 1
ATOM 3281 C C . ASP A 1 411 ? -12.013 0.017 13.181 1.00 98.75 411 ASP A C 1
ATOM 3283 O O . ASP A 1 411 ? -11.282 1.015 13.178 1.00 98.75 411 ASP A O 1
ATOM 3287 N N . LEU A 1 412 ? -11.952 -0.901 14.147 1.00 98.75 412 LEU A N 1
ATOM 3288 C CA . LEU A 1 412 ? -11.028 -0.826 15.278 1.00 98.75 412 LEU A CA 1
ATOM 3289 C C . LEU A 1 412 ? -10.199 -2.106 15.403 1.00 98.75 412 LEU A C 1
ATOM 3291 O O . LEU A 1 412 ? -10.731 -3.202 15.569 1.00 98.75 412 LEU A O 1
ATOM 3295 N N . SER A 1 413 ? -8.879 -1.943 15.406 1.00 98.69 413 SER A N 1
ATOM 3296 C CA . SER A 1 413 ? -7.923 -3.006 15.711 1.00 98.69 413 SER A CA 1
ATOM 3297 C C . SER A 1 413 ? -7.087 -2.637 16.934 1.00 98.69 413 SER A C 1
ATOM 3299 O O . SER A 1 413 ? -6.313 -1.677 16.911 1.00 98.69 413 SER A O 1
ATOM 3301 N N . ILE A 1 414 ? -7.232 -3.432 17.997 1.00 98.00 414 ILE A N 1
ATOM 3302 C CA . ILE A 1 414 ? -6.386 -3.421 19.205 1.00 98.00 414 ILE A CA 1
ATOM 3303 C C . ILE A 1 414 ? -5.733 -4.799 19.415 1.00 98.00 414 ILE A C 1
ATOM 3305 O O . ILE A 1 414 ? -5.355 -5.155 20.531 1.00 98.00 414 ILE A O 1
ATOM 3309 N N . ALA A 1 415 ? -5.592 -5.579 18.340 1.00 98.31 415 ALA A N 1
ATOM 3310 C CA . ALA A 1 415 ? -4.993 -6.910 18.357 1.00 98.31 415 ALA A CA 1
ATOM 3311 C C . ALA A 1 415 ? -3.507 -6.891 18.767 1.00 98.31 415 ALA A C 1
ATOM 3313 O O . ALA A 1 415 ? -2.817 -5.881 18.623 1.00 98.31 415 ALA A O 1
ATOM 3314 N N . HIS A 1 416 ? -2.979 -8.023 19.227 1.00 98.12 416 HIS A N 1
ATOM 3315 C CA . HIS A 1 416 ? -1.575 -8.174 19.619 1.00 98.12 416 HIS A CA 1
ATOM 3316 C C . HIS A 1 416 ? -1.118 -7.163 20.688 1.00 98.12 416 HIS A C 1
ATOM 3318 O O . HIS A 1 416 ? -0.054 -6.550 20.571 1.00 98.12 416 HIS A O 1
ATOM 3324 N N . ASN A 1 417 ? -1.926 -6.970 21.729 1.00 98.00 417 ASN A N 1
ATOM 3325 C CA . ASN A 1 417 ? -1.572 -6.188 22.914 1.00 98.00 417 ASN A CA 1
ATOM 3326 C C . ASN A 1 417 ? -1.620 -7.069 24.179 1.00 98.00 417 ASN A C 1
ATOM 3328 O O . ASN A 1 417 ? -1.522 -8.290 24.084 1.00 98.00 417 ASN A O 1
ATOM 3332 N N . LYS A 1 418 ? -1.655 -6.470 25.375 1.00 92.81 418 LYS A N 1
ATOM 3333 C CA . LYS A 1 418 ? -1.653 -7.183 26.661 1.00 92.81 418 LYS A CA 1
ATOM 3334 C C . LYS A 1 418 ? -2.870 -6.770 27.484 1.00 92.81 418 LYS A C 1
ATOM 3336 O O . LYS A 1 418 ? -2.761 -5.972 28.415 1.00 92.81 418 LYS A O 1
ATOM 3341 N N . LEU A 1 419 ? -4.028 -7.308 27.114 1.00 96.12 419 LEU A N 1
ATOM 3342 C CA . LEU A 1 419 ? -5.333 -6.943 27.668 1.00 96.12 419 LEU A CA 1
ATOM 3343 C C . LEU A 1 419 ? -5.985 -8.185 28.305 1.00 96.12 419 LEU A C 1
ATOM 3345 O O . LEU A 1 419 ? -6.889 -8.772 27.708 1.00 96.12 419 LEU A O 1
ATOM 3349 N N . PRO A 1 420 ? -5.515 -8.640 29.487 1.00 94.88 420 PRO A N 1
ATOM 3350 C CA . PRO A 1 420 ? -5.991 -9.878 30.118 1.00 94.88 420 PRO A CA 1
ATOM 3351 C C . PRO A 1 420 ? -7.482 -9.830 30.473 1.00 94.88 420 PRO A C 1
ATOM 3353 O O . PRO A 1 420 ? -8.177 -10.839 30.394 1.00 94.88 420 PRO A O 1
ATOM 3356 N N . THR A 1 421 ? -7.986 -8.647 30.805 1.00 95.38 421 THR A N 1
ATOM 3357 C CA . THR A 1 421 ? -9.417 -8.351 30.872 1.00 95.38 421 THR A CA 1
ATOM 3358 C C . THR A 1 421 ? -9.688 -7.140 29.993 1.00 95.38 421 THR A C 1
ATOM 3360 O O . THR A 1 421 ? -8.803 -6.310 29.807 1.00 95.38 421 THR A O 1
ATOM 3363 N N . LEU A 1 422 ? -10.883 -7.007 29.426 1.00 96.00 422 LEU A N 1
ATOM 3364 C CA . LEU A 1 422 ? -11.209 -5.855 28.583 1.00 96.00 422 LEU A CA 1
ATOM 3365 C C . LEU A 1 422 ? -12.608 -5.343 28.908 1.00 96.00 422 LEU A C 1
ATOM 3367 O O . LEU A 1 422 ? -13.586 -6.074 28.768 1.00 96.00 422 LEU A O 1
ATOM 3371 N N . ASN A 1 423 ? -12.708 -4.077 29.313 1.00 96.75 423 ASN A N 1
ATOM 3372 C CA . ASN A 1 423 ? -14.000 -3.425 29.468 1.00 96.75 423 ASN A CA 1
ATOM 3373 C C . ASN A 1 423 ? -14.505 -2.930 28.112 1.00 96.75 423 ASN A C 1
ATOM 3375 O O . ASN A 1 423 ? -13.936 -2.006 27.528 1.00 96.75 423 ASN A O 1
ATOM 3379 N N . LEU A 1 424 ? -15.582 -3.546 27.624 1.00 96.62 424 LEU A N 1
ATOM 3380 C CA . LEU A 1 424 ? -16.166 -3.213 26.330 1.00 96.62 424 LEU A CA 1
ATOM 3381 C C . LEU A 1 424 ? -16.771 -1.807 26.315 1.00 96.62 424 LEU A C 1
ATOM 3383 O O . LEU A 1 424 ? -16.851 -1.214 25.241 1.00 96.62 424 LEU A O 1
ATOM 3387 N N . ASP A 1 425 ? -17.121 -1.238 27.474 1.00 96.50 425 ASP A N 1
ATOM 3388 C CA . ASP A 1 425 ? -17.658 0.122 27.567 1.00 96.50 425 ASP A CA 1
ATOM 3389 C C . ASP A 1 425 ? -16.653 1.210 27.198 1.00 96.50 425 ASP A C 1
ATOM 3391 O O . ASP A 1 425 ? -17.060 2.303 26.812 1.00 96.50 425 ASP A O 1
ATOM 3395 N N . LEU A 1 426 ? -15.356 0.891 27.226 1.00 97.31 426 LEU A N 1
ATOM 3396 C CA . LEU A 1 426 ? -14.278 1.785 26.798 1.00 97.31 426 LEU A CA 1
ATOM 3397 C C . LEU A 1 426 ? -14.097 1.821 25.275 1.00 97.31 426 LEU A C 1
ATOM 3399 O O . LEU A 1 426 ? -13.282 2.598 24.778 1.00 97.31 426 LEU A O 1
ATOM 3403 N N . LEU A 1 427 ? -14.817 0.981 24.529 1.00 97.88 427 LEU A N 1
ATOM 3404 C CA . LEU A 1 427 ? -14.765 0.930 23.070 1.00 97.88 427 LEU A CA 1
ATOM 3405 C C . LEU A 1 427 ? -15.969 1.665 22.451 1.00 97.88 427 LEU A C 1
ATOM 3407 O O . LEU A 1 427 ? -17.058 1.670 23.036 1.00 97.88 427 LEU A O 1
ATOM 3411 N N . PRO A 1 428 ? -15.823 2.257 21.253 1.00 97.00 428 PRO A N 1
ATOM 3412 C CA . PRO A 1 428 ? -16.921 2.958 20.594 1.00 97.00 428 PRO A CA 1
ATOM 3413 C C . PRO A 1 428 ? -18.041 2.006 20.163 1.00 97.00 428 PRO A C 1
ATOM 3415 O O . PRO A 1 428 ? -17.798 0.947 19.593 1.00 97.00 428 PRO A O 1
ATOM 3418 N N . SER A 1 429 ? -19.293 2.390 20.418 1.00 96.25 429 SER A N 1
ATOM 3419 C CA . SER A 1 429 ? -20.476 1.585 20.068 1.00 96.25 429 SER A CA 1
ATOM 3420 C C . SER A 1 429 ? -20.744 1.515 18.559 1.00 96.25 429 SER A C 1
ATOM 3422 O O . SER A 1 429 ? -21.474 0.644 18.097 1.00 96.25 429 SER A O 1
ATOM 3424 N N . SER A 1 430 ? -20.134 2.411 17.778 1.00 97.31 430 SER A N 1
ATOM 3425 C CA . SER A 1 430 ? -20.255 2.498 16.318 1.00 97.31 430 SER A CA 1
ATOM 3426 C C . SER A 1 430 ? -19.469 1.436 15.545 1.00 97.31 430 SER A C 1
ATOM 3428 O O . SER A 1 430 ? -19.569 1.401 14.317 1.00 97.31 430 SER A O 1
ATOM 3430 N N . VAL A 1 431 ? -18.679 0.608 16.233 1.00 98.19 431 VAL A N 1
ATOM 3431 C CA . VAL A 1 431 ? -17.776 -0.358 15.605 1.00 98.19 431 VAL A CA 1
ATOM 3432 C C . VAL A 1 431 ? -18.559 -1.420 14.828 1.00 98.19 431 VAL A C 1
ATOM 3434 O O . VAL A 1 431 ? -19.507 -2.021 15.326 1.00 98.19 431 VAL A O 1
ATOM 3437 N N . VAL A 1 432 ? -18.116 -1.641 13.594 1.00 98.44 432 VAL A N 1
ATOM 3438 C CA . VAL A 1 432 ? -18.609 -2.641 12.641 1.00 98.44 432 VAL A CA 1
ATOM 3439 C C . VAL A 1 432 ? -17.610 -3.791 12.520 1.00 98.44 432 VAL A C 1
ATOM 3441 O O . VAL A 1 432 ? -18.011 -4.952 12.464 1.00 98.44 432 VAL A O 1
ATOM 3444 N N . LEU A 1 433 ? -16.311 -3.475 12.511 1.00 98.62 433 LEU A N 1
ATOM 3445 C CA . LEU A 1 433 ? -15.212 -4.435 12.439 1.00 98.62 433 LEU A CA 1
ATOM 3446 C C . LEU A 1 433 ? -14.321 -4.271 13.673 1.00 98.62 433 LEU A C 1
ATOM 3448 O O . LEU A 1 433 ? -13.678 -3.231 13.839 1.00 98.62 433 LEU A O 1
ATOM 3452 N N . LEU A 1 434 ? -14.274 -5.294 14.528 1.00 98.69 434 LEU A N 1
ATOM 3453 C CA . LEU A 1 434 ? -13.508 -5.276 15.771 1.00 98.69 434 LEU A CA 1
ATOM 3454 C C . LEU A 1 434 ? -12.484 -6.414 15.808 1.00 98.69 434 LEU A C 1
ATOM 3456 O O . LEU A 1 434 ? -12.854 -7.586 15.811 1.00 98.69 434 LEU A O 1
ATOM 3460 N N . ALA A 1 435 ? -11.198 -6.068 15.885 1.00 98.62 435 ALA A N 1
ATOM 3461 C CA . ALA A 1 435 ? -10.110 -7.033 16.026 1.00 98.62 435 ALA A CA 1
ATOM 3462 C C . ALA A 1 435 ? -9.455 -6.949 17.411 1.00 98.62 435 ALA A C 1
ATOM 3464 O O . ALA A 1 435 ? -8.816 -5.949 17.759 1.00 98.62 435 ALA A O 1
ATOM 3465 N N . LEU A 1 436 ? -9.609 -8.028 18.181 1.00 98.19 436 LEU A N 1
ATOM 3466 C CA . LEU A 1 436 ? -9.127 -8.218 19.552 1.00 98.19 436 LEU A CA 1
ATOM 3467 C C . LEU A 1 436 ? -8.192 -9.428 19.676 1.00 98.19 436 LEU A C 1
ATOM 3469 O O . LEU A 1 436 ? -7.877 -9.842 20.796 1.00 98.19 436 LEU A O 1
ATOM 3473 N N . SER A 1 437 ? -7.748 -10.018 18.566 1.00 97.31 437 SER A N 1
ATOM 3474 C CA . SER A 1 437 ? -6.916 -11.214 18.604 1.00 97.31 437 SER A CA 1
ATOM 3475 C C . SER A 1 437 ? -5.579 -10.997 19.307 1.00 97.31 437 SER A C 1
ATOM 3477 O O . SER A 1 437 ? -5.056 -9.885 19.369 1.00 97.31 437 SER A O 1
ATOM 3479 N N . PHE A 1 438 ? -5.010 -12.074 19.851 1.00 97.00 438 PHE A N 1
ATOM 3480 C CA . PHE A 1 438 ? -3.700 -12.074 20.516 1.00 97.00 438 PHE A CA 1
ATOM 3481 C C . PHE A 1 438 ? -3.560 -11.055 21.666 1.00 97.00 438 PHE A C 1
ATOM 3483 O O . PHE A 1 438 ? -2.541 -10.377 21.768 1.00 97.00 438 PHE A O 1
ATOM 3490 N N . ASN A 1 439 ? -4.560 -10.940 22.541 1.00 97.31 439 ASN A N 1
ATOM 3491 C CA . ASN A 1 439 ? -4.508 -10.043 23.703 1.00 97.31 439 ASN A CA 1
ATOM 3492 C C . ASN A 1 439 ? -4.279 -10.751 25.042 1.00 97.31 439 ASN A C 1
ATOM 3494 O O . ASN A 1 439 ? -4.173 -10.095 26.078 1.00 97.31 439 ASN A O 1
ATOM 3498 N N . GLU A 1 440 ? -4.202 -12.084 25.018 1.00 94.81 440 GLU A N 1
ATOM 3499 C CA . GLU A 1 440 ? -4.209 -12.932 26.214 1.00 94.81 440 GLU A CA 1
ATOM 3500 C C . GLU A 1 440 ? -5.472 -12.747 27.076 1.00 94.81 440 GLU A C 1
ATOM 3502 O O . GLU A 1 440 ? -5.457 -13.079 28.260 1.00 94.81 440 GLU A O 1
ATOM 3507 N N . THR A 1 441 ? -6.565 -12.247 26.489 1.00 97.25 441 THR A N 1
ATOM 3508 C CA . THR A 1 441 ? -7.804 -11.938 27.205 1.00 97.25 441 THR A CA 1
ATOM 3509 C C . THR A 1 441 ? -8.469 -13.208 27.718 1.00 97.25 441 THR A C 1
ATOM 3511 O O . THR A 1 441 ? -8.696 -14.137 26.943 1.00 97.25 441 THR A O 1
ATOM 3514 N N . SER A 1 442 ? -8.798 -13.243 29.008 1.00 95.94 442 SER A N 1
ATOM 3515 C CA . SER A 1 442 ? -9.570 -14.325 29.629 1.00 95.94 442 SER A CA 1
ATOM 3516 C C . SER A 1 442 ? -11.039 -13.983 29.834 1.00 95.94 442 SER A C 1
ATOM 3518 O O . SER A 1 442 ? -11.867 -14.883 29.891 1.00 95.94 442 SER A O 1
ATOM 3520 N N . SER A 1 443 ? -11.379 -12.699 29.939 1.00 94.62 443 SER A N 1
ATOM 3521 C CA . SER A 1 443 ? -12.764 -12.258 30.096 1.00 94.62 443 SER A CA 1
ATOM 3522 C C . SER A 1 443 ? -12.977 -10.821 29.625 1.00 94.62 443 SER A C 1
ATOM 3524 O O . SER A 1 443 ? -12.055 -10.001 29.591 1.00 94.62 443 SER A O 1
ATOM 3526 N N . PHE A 1 444 ? -14.227 -10.513 29.288 1.00 95.25 444 PHE A N 1
ATOM 3527 C CA . PHE A 1 444 ? -14.684 -9.166 28.963 1.00 95.25 444 PHE A CA 1
ATOM 3528 C C . PHE A 1 444 ? -15.664 -8.673 30.028 1.00 95.25 444 PHE A C 1
ATOM 3530 O O . PHE A 1 444 ? -16.475 -9.449 30.531 1.00 95.25 444 PHE A O 1
ATOM 3537 N N . ILE A 1 445 ? -15.596 -7.384 30.356 1.00 93.94 445 ILE A N 1
ATOM 3538 C CA . ILE A 1 445 ? -16.611 -6.712 31.172 1.00 93.94 445 ILE A CA 1
ATOM 3539 C C . ILE A 1 445 ? -17.653 -6.133 30.214 1.00 93.94 445 ILE A C 1
ATOM 3541 O O . ILE A 1 445 ? -17.303 -5.408 29.277 1.00 93.94 445 ILE A O 1
ATOM 3545 N N . GLY A 1 446 ? -18.920 -6.470 30.454 1.00 91.62 446 GLY A N 1
ATOM 3546 C CA . GLY A 1 446 ? -20.027 -6.175 29.548 1.00 91.62 446 GLY A CA 1
ATOM 3547 C C . GLY A 1 446 ? -20.211 -7.242 28.462 1.00 91.62 446 GLY A C 1
ATOM 3548 O O . GLY A 1 446 ? -19.608 -8.313 28.497 1.00 91.62 446 GLY A O 1
ATOM 3549 N N . THR A 1 447 ? -21.070 -6.938 27.490 1.00 92.06 447 THR A N 1
ATOM 3550 C CA . THR A 1 447 ? -21.450 -7.841 26.389 1.00 92.06 447 THR A CA 1
ATOM 3551 C C . THR A 1 447 ? -21.221 -7.174 25.032 1.00 92.06 447 THR A C 1
ATOM 3553 O O . THR A 1 447 ? -21.385 -5.958 24.892 1.00 92.06 447 THR A O 1
ATOM 3556 N N . PHE A 1 448 ? -20.874 -7.964 24.009 1.00 94.88 448 PHE A N 1
ATOM 3557 C CA . PHE A 1 448 ? -20.713 -7.469 22.637 1.00 94.88 448 PHE A CA 1
ATOM 3558 C C . PHE A 1 448 ? -22.043 -7.030 22.009 1.00 94.88 448 PHE A C 1
ATOM 3560 O O . PHE A 1 448 ? -22.034 -6.312 21.012 1.00 94.88 448 PHE A O 1
ATOM 3567 N N . LYS A 1 449 ? -23.188 -7.372 22.616 1.00 93.25 449 LYS A N 1
ATOM 3568 C CA . LYS A 1 449 ? -24.514 -6.884 22.212 1.00 93.25 449 LYS A CA 1
ATOM 3569 C C . LYS A 1 449 ? -24.600 -5.353 22.137 1.00 93.25 449 LYS A C 1
ATOM 3571 O O . LYS A 1 449 ? -25.350 -4.835 21.318 1.00 93.25 449 LYS A O 1
ATOM 3576 N N . ARG A 1 450 ? -23.807 -4.624 22.935 1.00 94.00 450 ARG A N 1
ATOM 3577 C CA . ARG A 1 450 ? -23.764 -3.148 22.907 1.00 94.00 450 ARG A CA 1
ATOM 3578 C C . ARG A 1 450 ? -23.340 -2.569 21.550 1.00 94.00 450 ARG A C 1
ATOM 3580 O O . ARG A 1 450 ? -23.619 -1.408 21.265 1.00 94.00 450 ARG A O 1
ATOM 3587 N N . PHE A 1 451 ? -22.631 -3.348 20.735 1.00 96.44 451 PHE A N 1
ATOM 3588 C CA . PHE A 1 451 ? -22.195 -2.944 19.405 1.00 96.44 451 PHE A CA 1
ATOM 3589 C C . PHE A 1 451 ? -23.266 -3.339 18.382 1.00 96.44 451 PHE A C 1
ATOM 3591 O O . PHE A 1 451 ? -23.146 -4.348 17.691 1.00 96.44 451 PHE A O 1
ATOM 3598 N N . GLU A 1 452 ? -24.334 -2.546 18.285 1.00 93.31 452 GLU A N 1
ATOM 3599 C CA . GLU A 1 452 ? -25.508 -2.864 17.451 1.00 93.31 452 GLU A CA 1
ATOM 3600 C C . GLU A 1 452 ? -25.174 -3.079 15.967 1.00 93.31 452 GLU A C 1
ATOM 3602 O O . GLU A 1 452 ? -25.879 -3.809 15.279 1.00 93.31 452 GLU A O 1
ATOM 3607 N N . LYS A 1 453 ? -24.091 -2.457 15.483 1.00 96.38 453 LYS A N 1
ATOM 3608 C CA . LYS A 1 453 ? -23.640 -2.513 14.084 1.00 96.38 453 LYS A CA 1
ATOM 3609 C C . LYS A 1 453 ? -22.496 -3.501 13.845 1.00 96.38 453 LYS A C 1
ATOM 3611 O O . LYS A 1 453 ? -21.953 -3.523 12.740 1.00 96.38 453 LYS A O 1
ATOM 3616 N N . LEU A 1 454 ? -22.082 -4.260 14.862 1.00 97.81 454 LEU A N 1
ATOM 3617 C CA . LEU A 1 454 ? -20.935 -5.160 14.769 1.00 97.81 454 LEU A CA 1
ATOM 3618 C C . LEU A 1 454 ? -21.229 -6.292 13.788 1.00 97.81 454 LEU A C 1
ATOM 3620 O O . LEU A 1 454 ? -22.134 -7.084 14.014 1.00 97.81 454 LEU A O 1
ATOM 3624 N N . GLN A 1 455 ? -20.433 -6.375 12.725 1.00 96.88 455 GLN A N 1
ATOM 3625 C CA . GLN A 1 455 ? -20.551 -7.384 11.672 1.00 96.88 455 GLN A CA 1
ATOM 3626 C C . GLN A 1 455 ? -19.415 -8.402 11.715 1.00 96.88 455 GLN A C 1
ATOM 3628 O O . GLN A 1 455 ? -19.633 -9.567 11.394 1.00 96.88 455 GLN A O 1
ATOM 3633 N N . SER A 1 456 ? -18.211 -7.990 12.119 1.00 97.38 456 SER A N 1
ATOM 3634 C CA . SER A 1 456 ? -17.049 -8.875 12.202 1.00 97.38 456 SER A CA 1
ATOM 3635 C C . SER A 1 456 ? -16.347 -8.714 13.538 1.00 97.38 456 SER A C 1
ATOM 3637 O O . SER A 1 456 ? -15.970 -7.600 13.911 1.00 97.38 456 SER A O 1
ATOM 3639 N N . LEU A 1 457 ? -16.111 -9.836 14.210 1.00 98.00 457 LEU A N 1
ATOM 3640 C CA . LEU A 1 457 ? -15.393 -9.892 15.474 1.00 98.00 457 LEU A CA 1
ATOM 3641 C C . LEU A 1 457 ? -14.267 -10.926 15.403 1.00 98.00 457 LEU A C 1
ATOM 3643 O O . LEU A 1 457 ? -14.514 -12.104 15.172 1.00 98.00 457 LEU A O 1
ATOM 3647 N N . ASP A 1 458 ? -13.033 -10.483 15.627 1.00 97.75 458 ASP A N 1
ATOM 3648 C CA . ASP A 1 458 ? -11.867 -11.361 15.740 1.00 97.75 458 ASP A CA 1
ATOM 3649 C C . ASP A 1 458 ? -11.404 -11.439 17.202 1.00 97.75 458 ASP A C 1
ATOM 3651 O O . ASP A 1 458 ? -10.897 -10.467 17.765 1.00 97.75 458 ASP A O 1
ATOM 3655 N N . LEU A 1 459 ? -11.587 -12.611 17.810 1.00 96.69 459 LEU A N 1
ATOM 3656 C CA . LEU A 1 459 ? -11.166 -12.985 19.160 1.00 96.69 459 LEU A CA 1
ATOM 3657 C C . LEU A 1 459 ? -10.057 -14.045 19.151 1.00 96.69 459 LEU A C 1
ATOM 3659 O O . LEU A 1 459 ? -9.765 -14.598 20.217 1.00 96.69 459 LEU A O 1
ATOM 3663 N N . ALA A 1 460 ? -9.454 -14.350 18.000 1.00 94.62 460 ALA A N 1
ATOM 3664 C CA . ALA A 1 460 ? -8.492 -15.434 17.856 1.00 94.62 460 ALA A CA 1
ATOM 3665 C C . ALA A 1 460 ? -7.301 -15.302 18.819 1.00 94.62 460 ALA A C 1
ATOM 3667 O O . ALA A 1 460 ? -6.856 -14.208 19.175 1.00 94.62 460 ALA A O 1
ATOM 3668 N N . CYS A 1 461 ? -6.725 -16.432 19.214 1.00 94.69 461 CYS A N 1
ATOM 3669 C CA . CYS A 1 461 ? -5.525 -16.501 20.046 1.00 94.69 461 CYS A CA 1
ATOM 3670 C C . CYS A 1 461 ? -5.654 -15.760 21.394 1.00 94.69 461 CYS A C 1
ATOM 3672 O O . CYS A 1 461 ? -4.687 -15.164 21.879 1.00 94.69 461 CYS A O 1
ATOM 3674 N N . ASN A 1 462 ? -6.840 -15.800 22.007 1.00 96.06 462 ASN A N 1
ATOM 3675 C CA . ASN A 1 462 ? -7.078 -15.363 23.387 1.00 96.06 462 ASN A CA 1
ATOM 3676 C C . ASN A 1 462 ? -7.133 -16.561 24.363 1.00 96.06 462 ASN A C 1
ATOM 3678 O O . ASN A 1 462 ? -6.738 -17.676 24.021 1.00 96.06 462 ASN A O 1
ATOM 3682 N N . ARG A 1 463 ? -7.528 -16.330 25.620 1.00 94.88 463 ARG A N 1
ATOM 3683 C CA . ARG A 1 463 ? -7.592 -17.343 26.690 1.00 94.88 463 ARG A CA 1
ATOM 3684 C C . ARG A 1 463 ? -9.000 -17.430 27.288 1.00 94.88 463 ARG A C 1
ATOM 3686 O O . ARG A 1 463 ? -9.149 -17.408 28.503 1.00 94.88 463 ARG A O 1
ATOM 3693 N N . LEU A 1 464 ? -10.017 -17.532 26.438 1.00 94.19 464 LEU A N 1
ATOM 3694 C CA . LEU A 1 464 ? -11.442 -17.395 26.777 1.00 94.19 464 LEU A CA 1
ATOM 3695 C C . LEU A 1 464 ? -12.058 -18.643 27.439 1.00 94.19 464 LEU A C 1
ATOM 3697 O O . LEU A 1 464 ? -13.245 -18.907 27.286 1.00 94.19 464 LEU A O 1
ATOM 3701 N N . HIS A 1 465 ? -11.254 -19.413 28.166 1.00 92.88 465 HIS A N 1
ATOM 3702 C CA . HIS A 1 465 ? -11.684 -20.622 28.860 1.00 92.88 465 HIS A CA 1
ATOM 3703 C C . HIS A 1 465 ? -12.753 -20.306 29.917 1.00 92.88 465 HIS A C 1
ATOM 3705 O O . HIS A 1 465 ? -12.497 -19.524 30.834 1.00 92.88 465 HIS A O 1
ATOM 3711 N N . GLY A 1 466 ? -13.926 -20.927 29.802 1.00 91.25 466 GLY A N 1
ATOM 3712 C CA . GLY A 1 466 ? -15.081 -20.747 30.683 1.00 91.25 466 GLY A CA 1
ATOM 3713 C C . GLY A 1 466 ? -15.801 -19.405 30.521 1.00 91.25 466 GLY A C 1
ATOM 3714 O O . GLY A 1 466 ? -16.756 -19.136 31.253 1.00 91.25 466 GLY A O 1
ATOM 3715 N N . TYR A 1 467 ? -15.356 -18.540 29.602 1.00 92.25 467 TYR A N 1
ATOM 3716 C CA . TYR A 1 467 ? -15.931 -17.208 29.440 1.00 92.25 467 TYR A CA 1
ATOM 3717 C C . TYR A 1 467 ? -17.369 -17.277 28.923 1.00 92.25 467 TYR A C 1
ATOM 3719 O O . TYR A 1 467 ? -18.260 -16.683 29.532 1.00 92.25 467 TYR A O 1
ATOM 3727 N N . PHE A 1 468 ? -17.610 -18.005 27.829 1.00 91.44 468 PHE A N 1
ATOM 3728 C CA . PHE A 1 468 ? -18.939 -18.065 27.219 1.00 91.44 468 PHE A CA 1
ATOM 3729 C C . PHE A 1 468 ? -19.923 -18.839 28.086 1.00 91.44 468 PHE A C 1
ATOM 3731 O O . PHE A 1 468 ? -21.069 -18.410 28.195 1.00 91.44 468 PHE A O 1
ATOM 3738 N N . LEU A 1 469 ? -19.467 -19.896 28.764 1.00 90.88 469 LEU A N 1
ATOM 3739 C CA . LEU A 1 469 ? -20.274 -20.605 29.757 1.00 90.88 469 LEU A CA 1
ATOM 3740 C C . LEU A 1 469 ? -20.756 -19.646 30.858 1.00 90.88 469 LEU A C 1
ATOM 3742 O O . LEU A 1 469 ? -21.957 -19.482 31.059 1.00 90.88 469 LEU A O 1
ATOM 3746 N N . SER A 1 470 ? -19.827 -18.921 31.494 1.00 88.81 470 SER A N 1
ATOM 3747 C CA . SER A 1 470 ? -20.166 -17.976 32.570 1.00 88.81 470 SER A CA 1
ATOM 3748 C C . SER A 1 470 ? -21.087 -16.835 32.112 1.00 88.81 470 SER A C 1
ATOM 3750 O O . SER A 1 470 ? -21.919 -16.330 32.873 1.00 88.81 470 SER A O 1
ATOM 3752 N N . LEU A 1 471 ? -20.954 -16.412 30.852 1.00 86.12 471 LEU A N 1
ATOM 3753 C CA . LEU A 1 471 ? -21.793 -15.375 30.265 1.00 86.12 471 LEU A CA 1
ATOM 3754 C C . LEU A 1 471 ? -23.198 -15.905 29.936 1.00 86.12 471 LEU A C 1
ATOM 3756 O O . LEU A 1 471 ? -24.178 -15.176 30.108 1.00 86.12 471 LEU A O 1
ATOM 3760 N N . GLY A 1 472 ? -23.307 -17.161 29.493 1.00 84.44 472 GLY A N 1
ATOM 3761 C CA . GLY A 1 472 ? -24.578 -17.851 29.261 1.00 84.44 472 GLY A CA 1
ATOM 3762 C C . GLY A 1 472 ? -25.426 -17.924 30.522 1.00 84.44 472 GLY A C 1
ATOM 3763 O O . GLY A 1 472 ? -26.592 -17.532 30.488 1.00 84.44 472 GLY A O 1
ATOM 3764 N N . ASP A 1 473 ? -24.803 -18.291 31.642 1.00 83.69 473 ASP A N 1
ATOM 3765 C CA . ASP A 1 473 ? -25.464 -18.384 32.948 1.00 83.69 473 ASP A CA 1
ATOM 3766 C C . ASP A 1 473 ? -25.981 -17.031 33.466 1.00 83.69 473 ASP A C 1
ATOM 3768 O O . ASP A 1 473 ? -26.935 -16.980 34.242 1.00 83.69 473 ASP A O 1
ATOM 3772 N N . SER A 1 474 ? -25.353 -15.921 33.058 1.00 77.38 474 SER A N 1
ATOM 3773 C CA . SER A 1 474 ? -25.588 -14.595 33.645 1.00 77.38 474 SER A CA 1
ATOM 3774 C C . SER A 1 474 ? -26.398 -13.623 32.782 1.00 77.38 474 SER A C 1
ATOM 3776 O O . SER A 1 474 ? -27.118 -12.796 33.339 1.00 77.38 474 SER A O 1
ATOM 3778 N N . CYS A 1 475 ? -26.288 -13.669 31.449 1.00 69.06 475 CYS A N 1
ATOM 3779 C CA . CYS A 1 475 ? -26.862 -12.641 30.562 1.00 69.06 475 CYS A CA 1
ATOM 3780 C C . CYS A 1 475 ? -27.694 -13.178 29.386 1.00 69.06 475 CYS A C 1
ATOM 3782 O O . CYS A 1 475 ? -28.467 -12.410 28.814 1.00 69.06 475 CYS A O 1
ATOM 3784 N N . GLY A 1 476 ? -27.543 -14.447 28.989 1.00 72.06 476 GLY A N 1
ATOM 3785 C CA . GLY A 1 476 ? -28.304 -15.091 27.905 1.00 72.06 476 GLY A CA 1
ATOM 3786 C C . GLY A 1 476 ? -28.073 -14.573 26.469 1.00 72.06 476 GLY A C 1
ATOM 3787 O O . GLY A 1 476 ? -28.291 -15.330 25.528 1.00 72.06 476 GLY A O 1
ATOM 3788 N N . GLU A 1 477 ? -27.615 -13.328 26.264 1.00 80.31 477 GLU A N 1
ATOM 3789 C CA . GLU A 1 477 ? -27.350 -12.746 24.936 1.00 80.31 477 GLU A CA 1
ATOM 3790 C C . GLU A 1 477 ? -25.954 -12.100 24.815 1.00 80.31 477 GLU A C 1
ATOM 3792 O O . GLU A 1 477 ? -25.614 -11.138 25.515 1.00 80.31 477 GLU A O 1
ATOM 3797 N N . PHE A 1 478 ? -25.148 -12.599 23.869 1.00 85.94 478 PHE A N 1
ATOM 3798 C CA . PHE A 1 478 ? -23.729 -12.224 23.733 1.00 85.94 478 PHE A CA 1
ATOM 3799 C C . PHE A 1 478 ? -23.455 -11.196 22.635 1.00 85.94 478 PHE A C 1
ATOM 3801 O O . PHE A 1 478 ? -22.616 -10.314 22.803 1.00 85.94 478 PHE A O 1
ATOM 3808 N N . PHE A 1 479 ? -24.153 -11.314 21.505 1.00 91.94 479 PHE A N 1
ATOM 3809 C CA . PHE A 1 479 ? -23.908 -10.534 20.289 1.00 91.94 479 PHE A CA 1
ATOM 3810 C C . PHE A 1 479 ? -25.187 -9.858 19.797 1.00 91.94 479 PHE A C 1
ATOM 3812 O O . PHE A 1 479 ? -26.287 -10.358 20.031 1.00 91.94 479 PHE A O 1
ATOM 3819 N N . GLY A 1 480 ? -25.029 -8.739 19.086 1.00 89.69 480 GLY A N 1
ATOM 3820 C CA . GLY A 1 480 ? -26.120 -8.098 18.351 1.00 89.69 480 GLY A CA 1
ATOM 3821 C C . GLY A 1 480 ? -26.541 -8.906 17.117 1.00 89.69 480 GLY A C 1
ATOM 3822 O O . GLY A 1 480 ? -25.813 -9.783 16.656 1.00 89.69 480 GLY A O 1
ATOM 3823 N N . SER A 1 481 ? -27.708 -8.592 16.549 1.00 90.38 481 SER A N 1
ATOM 3824 C CA . SER A 1 481 ? -28.279 -9.328 15.406 1.00 90.38 481 SER A CA 1
ATOM 3825 C C . SER A 1 481 ? -27.523 -9.158 14.083 1.00 90.38 481 SER A C 1
ATOM 3827 O O . SER A 1 481 ? -27.787 -9.905 13.142 1.00 90.38 481 SER A O 1
ATOM 3829 N N . ASP A 1 482 ? -26.617 -8.180 13.998 1.00 93.62 482 ASP A N 1
ATOM 3830 C CA . ASP A 1 482 ? -25.849 -7.853 12.790 1.00 93.62 482 ASP A CA 1
ATOM 3831 C C . ASP A 1 482 ? -24.530 -8.621 12.650 1.00 93.62 482 ASP A C 1
ATOM 3833 O O . ASP A 1 482 ? -23.900 -8.536 11.593 1.00 93.62 482 ASP A O 1
ATOM 3837 N N . ILE A 1 483 ? -24.129 -9.400 13.662 1.00 94.38 483 ILE A N 1
ATOM 3838 C CA . ILE A 1 483 ? -22.885 -10.168 13.597 1.00 94.38 483 ILE A CA 1
ATOM 3839 C C . ILE A 1 483 ? -22.959 -11.209 12.477 1.00 94.38 483 ILE A C 1
ATOM 3841 O O . ILE A 1 483 ? -23.880 -12.024 12.403 1.00 94.38 483 ILE A O 1
ATOM 3845 N N . ALA A 1 484 ? -21.960 -11.169 11.601 1.00 90.94 484 ALA A N 1
ATOM 3846 C CA . ALA A 1 484 ? -21.851 -12.029 10.435 1.00 90.94 484 ALA A CA 1
ATOM 3847 C C . ALA A 1 484 ? -20.629 -12.945 10.506 1.00 90.94 484 ALA A C 1
ATOM 3849 O O . ALA A 1 484 ? -20.710 -14.092 10.082 1.00 90.94 484 ALA A O 1
ATOM 3850 N N . VAL A 1 485 ? -19.511 -12.459 11.045 1.00 91.69 485 VAL A N 1
ATOM 3851 C CA . VAL A 1 485 ? -18.238 -13.185 11.077 1.00 91.69 485 VAL A CA 1
ATOM 3852 C C . VAL A 1 485 ? -17.675 -13.193 12.491 1.00 91.69 485 VAL A C 1
ATOM 3854 O O . VAL A 1 485 ? -17.543 -12.135 13.113 1.00 91.69 485 VAL A O 1
ATOM 3857 N N . LEU A 1 486 ? -17.308 -14.378 12.975 1.00 93.44 486 LEU A N 1
ATOM 3858 C CA . LEU A 1 486 ? -16.619 -14.570 14.248 1.00 93.44 486 LEU A CA 1
ATOM 3859 C C . LEU A 1 486 ? -15.361 -15.425 14.044 1.00 93.44 486 LEU A C 1
ATOM 3861 O O . LEU A 1 486 ? -15.450 -16.546 13.549 1.00 93.44 486 LEU A O 1
ATOM 3865 N N . ASP A 1 487 ? -14.201 -14.918 14.461 1.00 93.00 487 ASP A N 1
ATOM 3866 C CA . ASP A 1 487 ? -12.963 -15.704 14.561 1.00 93.00 487 ASP A CA 1
ATOM 3867 C C . ASP A 1 487 ? -12.633 -15.950 16.041 1.00 93.00 487 ASP A C 1
ATOM 3869 O O . ASP A 1 487 ? -12.460 -15.020 16.825 1.00 93.00 487 ASP A O 1
ATOM 3873 N N . ILE A 1 488 ? -12.581 -17.218 16.435 1.00 91.75 488 ILE A N 1
ATOM 3874 C CA . ILE A 1 488 ? -12.224 -17.711 17.776 1.00 91.75 488 ILE A CA 1
ATOM 3875 C C . ILE A 1 488 ? -11.103 -18.758 17.686 1.00 91.75 488 ILE A C 1
ATOM 3877 O O . ILE A 1 488 ? -10.917 -19.586 18.585 1.00 91.75 488 ILE A O 1
ATOM 3881 N N . TYR A 1 489 ? -10.359 -18.766 16.578 1.00 89.69 489 TYR A N 1
ATOM 3882 C CA . TYR A 1 489 ? -9.290 -19.722 16.342 1.00 89.69 489 TYR A CA 1
ATOM 3883 C C . TYR A 1 489 ? -8.230 -19.650 17.450 1.00 89.69 489 TYR A C 1
ATOM 3885 O O . TYR A 1 489 ? -7.688 -18.587 17.741 1.00 89.69 489 TYR A O 1
ATOM 3893 N N . LEU A 1 490 ? -7.899 -20.797 18.059 1.00 88.50 490 LEU A N 1
ATOM 3894 C CA . LEU A 1 490 ? -6.938 -20.916 19.169 1.00 88.50 490 LEU A CA 1
ATOM 3895 C C . LEU A 1 490 ? -7.275 -20.074 20.418 1.00 88.50 490 LEU A C 1
ATOM 3897 O O . LEU A 1 490 ? -6.367 -19.651 21.136 1.00 88.50 490 LEU A O 1
ATOM 3901 N N . SER A 1 491 ? -8.560 -19.863 20.720 1.00 90.12 491 SER A N 1
ATOM 3902 C CA . SER A 1 491 ? -8.994 -19.080 21.892 1.00 90.12 491 SER A CA 1
ATOM 3903 C C . SER A 1 491 ? -9.160 -19.876 23.195 1.00 90.12 491 SER A C 1
ATOM 3905 O O . SER A 1 491 ? -9.572 -19.300 24.202 1.00 90.12 491 SER A O 1
ATOM 3907 N N . ARG A 1 492 ? -8.783 -21.167 23.207 1.00 89.56 492 ARG A N 1
ATOM 3908 C CA . ARG A 1 492 ? -8.791 -22.071 24.381 1.00 89.56 492 ARG A CA 1
ATOM 3909 C C . ARG A 1 492 ? -10.166 -22.264 25.036 1.00 89.56 492 ARG A C 1
ATOM 3911 O O . ARG A 1 492 ? -10.260 -22.321 26.261 1.00 89.56 492 ARG A O 1
ATOM 3918 N N . LEU A 1 493 ? -11.212 -22.344 24.222 1.00 90.25 493 LEU A N 1
ATOM 3919 C CA . LEU A 1 493 ? -12.570 -22.615 24.692 1.00 90.25 493 LEU A CA 1
ATOM 3920 C C . LEU A 1 493 ? -12.693 -24.040 25.247 1.00 90.25 493 LEU A C 1
ATOM 3922 O O . LEU A 1 493 ? -12.012 -24.952 24.774 1.00 90.25 493 LEU A O 1
ATOM 3926 N N . THR A 1 494 ? -13.553 -24.232 26.246 1.00 89.69 494 THR A N 1
ATOM 3927 C CA . THR A 1 494 ? -13.982 -25.570 26.674 1.00 89.69 494 THR A CA 1
ATOM 3928 C C . THR A 1 494 ? -15.052 -26.134 25.743 1.00 89.69 494 THR A C 1
ATOM 3930 O O . THR A 1 494 ? -15.625 -25.425 24.914 1.00 89.69 494 THR A O 1
ATOM 3933 N N . SER A 1 495 ? -15.356 -27.424 25.903 1.00 86.75 495 SER A N 1
ATOM 3934 C CA . SER A 1 495 ? -16.525 -28.039 25.271 1.00 86.75 495 SER A CA 1
ATOM 3935 C C . SER A 1 495 ? -17.820 -27.308 25.643 1.00 86.75 495 SER A C 1
ATOM 3937 O O . SER A 1 495 ? -18.633 -27.048 24.758 1.00 86.75 495 SER A O 1
ATOM 3939 N N . ASP A 1 496 ? -17.965 -26.917 26.911 1.00 88.88 496 ASP A N 1
ATOM 3940 C CA . ASP A 1 496 ? -19.153 -26.224 27.424 1.00 88.88 496 ASP A CA 1
ATOM 3941 C C . ASP A 1 496 ? -19.268 -24.796 26.860 1.00 88.88 496 ASP A C 1
ATOM 3943 O O . ASP A 1 496 ? -20.349 -24.367 26.462 1.00 88.88 496 ASP A O 1
ATOM 3947 N N . ASP A 1 497 ? -18.145 -24.069 26.737 1.00 89.75 497 ASP A N 1
ATOM 3948 C CA . ASP A 1 497 ? -18.115 -22.767 26.056 1.00 89.75 497 ASP A CA 1
ATOM 3949 C C . ASP A 1 497 ? -18.616 -22.890 24.614 1.00 89.75 497 ASP A C 1
ATOM 3951 O O . ASP A 1 497 ? -19.376 -22.047 24.136 1.00 89.75 497 ASP A O 1
ATOM 3955 N N . ALA A 1 498 ? -18.162 -23.930 23.910 1.00 88.06 498 ALA A N 1
ATOM 3956 C CA . ALA A 1 498 ? -18.520 -24.166 22.520 1.00 88.06 498 ALA A CA 1
ATOM 3957 C C . ALA A 1 498 ? -20.005 -24.511 22.355 1.00 88.06 498 ALA A C 1
ATOM 3959 O O . ALA A 1 498 ? -20.618 -24.047 21.397 1.00 88.06 498 ALA A O 1
ATOM 3960 N N . GLU A 1 499 ? -20.589 -25.275 23.280 1.00 87.75 499 GLU A N 1
ATOM 3961 C CA . GLU A 1 499 ? -22.016 -25.616 23.270 1.00 87.75 499 GLU A CA 1
ATOM 3962 C C . GLU A 1 499 ? -22.886 -24.365 23.447 1.00 87.75 499 GLU A C 1
ATOM 3964 O O . GLU A 1 499 ? -23.692 -24.045 22.569 1.00 87.75 499 GLU A O 1
ATOM 3969 N N . VAL A 1 500 ? -22.639 -23.589 24.508 1.00 90.12 500 VAL A N 1
ATOM 3970 C CA . VAL A 1 500 ? -23.366 -22.341 24.797 1.00 90.12 500 VAL A CA 1
ATOM 3971 C C . VAL A 1 500 ? -23.231 -21.338 23.645 1.00 90.12 500 VAL A C 1
ATOM 3973 O O . VAL A 1 500 ? -24.206 -20.704 23.226 1.00 90.12 500 VAL A O 1
ATOM 3976 N N . LEU A 1 501 ? -22.026 -21.209 23.084 1.00 89.69 501 LEU A N 1
ATOM 3977 C CA . LEU A 1 501 ? -21.780 -20.341 21.937 1.00 89.69 501 LEU A CA 1
ATOM 3978 C C . LEU A 1 501 ? -22.536 -20.823 20.688 1.00 89.69 501 LEU A C 1
ATOM 3980 O O . LEU A 1 501 ? -23.150 -20.006 20.002 1.00 89.69 501 LEU A O 1
ATOM 3984 N N . SER A 1 502 ? -22.530 -22.129 20.404 1.00 86.56 502 SER A N 1
ATOM 3985 C CA . SER A 1 502 ? -23.234 -22.740 19.266 1.00 86.56 502 SER A CA 1
ATOM 3986 C C . SER A 1 502 ? -24.737 -22.471 19.320 1.00 86.56 502 SER A C 1
ATOM 3988 O O . SER A 1 502 ? -25.329 -22.016 18.336 1.00 86.56 502 SER A O 1
ATOM 3990 N N . GLU A 1 503 ? -25.359 -22.673 20.486 1.00 86.44 503 GLU A N 1
ATOM 3991 C CA . GLU A 1 503 ? -26.784 -22.408 20.690 1.00 86.44 503 GLU A CA 1
ATOM 3992 C C . GLU A 1 503 ? -27.156 -20.946 20.442 1.00 86.44 503 GLU A C 1
ATOM 3994 O O . GLU A 1 503 ? -28.211 -20.660 19.865 1.00 86.44 503 GLU A O 1
ATOM 3999 N N . HIS A 1 504 ? -26.294 -20.016 20.859 1.00 87.81 504 HIS A N 1
ATOM 4000 C CA . HIS A 1 504 ? -26.511 -18.592 20.631 1.00 87.81 504 HIS A CA 1
ATOM 4001 C C . HIS A 1 504 ? -26.325 -18.220 19.157 1.00 87.81 504 HIS A C 1
ATOM 4003 O O . HIS A 1 504 ? -27.192 -17.568 18.575 1.00 87.81 504 HIS A O 1
ATOM 4009 N N . LEU A 1 505 ? -25.243 -18.676 18.517 1.00 88.19 505 LEU A N 1
ATOM 4010 C CA . LEU A 1 505 ? -24.944 -18.372 17.112 1.00 88.19 505 LEU A CA 1
ATOM 4011 C C . LEU A 1 505 ? -26.032 -18.879 16.151 1.00 88.19 505 LEU A C 1
ATOM 4013 O O . LEU A 1 505 ? -26.357 -18.184 15.190 1.00 88.19 505 LEU A O 1
ATOM 4017 N N . ARG A 1 506 ? -26.665 -20.031 16.430 1.00 85.38 506 ARG A N 1
ATOM 4018 C CA . ARG A 1 506 ? -27.795 -20.562 15.633 1.00 85.38 506 ARG A CA 1
ATOM 4019 C C . ARG A 1 506 ? -29.008 -19.630 15.585 1.00 85.38 506 ARG A C 1
ATOM 4021 O O . ARG A 1 506 ? -29.785 -19.694 14.635 1.00 85.38 506 ARG A O 1
ATOM 4028 N N . LYS A 1 507 ? -29.193 -18.786 16.604 1.00 86.31 507 LYS A N 1
ATOM 4029 C CA . LYS A 1 507 ? -30.323 -17.847 16.699 1.00 86.31 507 LYS A CA 1
ATOM 4030 C C . LYS A 1 507 ? -30.069 -16.549 15.926 1.00 86.31 507 LYS A C 1
ATOM 4032 O O . LYS A 1 507 ? -30.991 -15.751 15.767 1.00 86.31 507 LYS A O 1
ATOM 4037 N N . LEU A 1 508 ? -28.840 -16.313 15.459 1.00 87.00 508 LEU A N 1
ATOM 4038 C CA . LEU A 1 508 ? -28.451 -15.049 14.840 1.00 87.00 508 LEU A CA 1
ATOM 4039 C C . LEU A 1 508 ? -28.790 -15.049 13.342 1.00 87.00 508 LEU A C 1
ATOM 4041 O O . LEU A 1 508 ? -28.246 -15.849 12.582 1.00 87.00 508 LEU A O 1
ATOM 4045 N N . PRO A 1 509 ? -29.657 -14.130 12.878 1.00 85.94 509 PRO A N 1
ATOM 4046 C CA . PRO A 1 509 ? -30.228 -14.194 11.532 1.00 85.94 509 PRO A CA 1
ATOM 4047 C C . PRO A 1 509 ? -29.227 -13.869 10.415 1.00 85.94 509 PRO A C 1
ATOM 4049 O O . PRO A 1 509 ? -29.488 -14.172 9.253 1.00 85.94 509 PRO A O 1
ATOM 4052 N N . ARG A 1 510 ? -28.112 -13.206 10.745 1.00 86.06 510 ARG A N 1
ATOM 4053 C CA . ARG A 1 510 ? -27.107 -12.716 9.789 1.00 86.06 510 ARG A CA 1
ATOM 4054 C C . ARG A 1 510 ? -25.756 -13.412 9.915 1.00 86.06 510 ARG A C 1
ATOM 4056 O O . ARG A 1 510 ? -24.814 -12.981 9.260 1.00 86.06 510 ARG A O 1
ATOM 4063 N N . PHE A 1 511 ? -25.652 -14.465 10.723 1.00 86.69 511 PHE A N 1
ATOM 4064 C CA . PHE A 1 511 ? -24.384 -15.150 10.948 1.00 86.69 511 PHE A CA 1
ATOM 4065 C C . PHE A 1 511 ? -23.975 -15.986 9.724 1.00 86.69 511 PHE A C 1
ATOM 4067 O O . PHE A 1 511 ? -24.758 -16.791 9.219 1.00 86.69 511 PHE A O 1
ATOM 4074 N N . LEU A 1 512 ? -22.758 -15.761 9.222 1.00 85.06 512 LEU A N 1
ATOM 4075 C CA . LEU A 1 512 ? -22.271 -16.241 7.923 1.00 85.06 512 LEU A CA 1
ATOM 4076 C C . LEU A 1 512 ? -20.909 -16.935 7.969 1.00 85.06 512 LEU A C 1
ATOM 4078 O O . LEU A 1 512 ? -20.568 -17.597 6.998 1.00 85.06 512 LEU A O 1
ATOM 4082 N N . ASP A 1 513 ? -20.079 -16.744 8.989 1.00 83.38 513 ASP A N 1
ATOM 4083 C CA . ASP A 1 513 ? -18.768 -17.399 9.025 1.00 83.38 513 ASP A CA 1
ATOM 4084 C C . ASP A 1 513 ? -18.273 -17.561 10.463 1.00 83.38 513 ASP A C 1
ATOM 4086 O O . ASP A 1 513 ? -18.325 -16.620 11.263 1.00 83.38 513 ASP A O 1
ATOM 4090 N N . LEU A 1 514 ? -17.777 -18.760 10.769 1.00 86.50 514 LEU A N 1
ATOM 4091 C CA . LEU A 1 514 ? -17.134 -19.093 12.035 1.00 86.50 514 LEU A CA 1
ATOM 4092 C C . LEU A 1 514 ? -15.779 -19.737 11.757 1.00 86.50 514 LEU A C 1
ATOM 4094 O O . LEU A 1 514 ? -15.704 -20.879 11.293 1.00 86.50 514 LEU A O 1
ATOM 4098 N N . ASP A 1 515 ? -14.721 -19.019 12.117 1.00 83.12 515 ASP A N 1
ATOM 4099 C CA . ASP A 1 515 ? -13.361 -19.538 12.146 1.00 83.12 515 ASP A CA 1
ATOM 4100 C C . ASP A 1 515 ? -13.051 -20.045 13.565 1.00 83.12 515 ASP A C 1
ATOM 4102 O O . ASP A 1 515 ? -12.938 -19.264 14.508 1.00 83.12 515 ASP A O 1
ATOM 4106 N N . ALA A 1 516 ? -12.902 -21.362 13.735 1.00 82.44 516 ALA A N 1
ATOM 4107 C CA . ALA A 1 516 ? -12.595 -21.978 15.029 1.00 82.44 516 ALA A CA 1
ATOM 4108 C C . ALA A 1 516 ? -11.475 -23.027 14.935 1.00 82.44 516 ALA A C 1
ATOM 4110 O O . ALA A 1 516 ? -11.150 -23.545 13.860 1.00 82.44 516 ALA A O 1
ATOM 4111 N N . GLY A 1 517 ? -10.842 -23.304 16.079 1.00 71.06 517 GLY A N 1
ATOM 4112 C CA . GLY A 1 517 ? -9.785 -24.307 16.205 1.00 71.06 517 GLY A CA 1
ATOM 4113 C C . GLY A 1 517 ? -10.315 -25.742 16.152 1.00 71.06 517 GLY A C 1
ATOM 4114 O O . GLY A 1 517 ? -11.495 -26.002 16.379 1.00 71.06 517 GLY A O 1
ATOM 4115 N N . SER A 1 518 ? -9.429 -26.697 15.850 1.00 66.12 518 SER A N 1
ATOM 4116 C CA . SER A 1 518 ? -9.793 -28.119 15.790 1.00 66.12 518 SER A CA 1
ATOM 4117 C C . SER A 1 518 ? -10.123 -28.739 17.156 1.00 66.12 518 SER A C 1
ATOM 4119 O O . SER A 1 518 ? -10.658 -29.835 17.239 1.00 66.12 518 SER A O 1
ATOM 4121 N N . ASP A 1 519 ? -9.755 -28.057 18.230 1.00 61.69 519 ASP A N 1
ATOM 4122 C CA . ASP A 1 519 ? -9.954 -28.441 19.625 1.00 61.69 519 ASP A CA 1
ATOM 4123 C C . ASP A 1 519 ? -11.416 -28.337 20.093 1.00 61.69 519 ASP A C 1
ATOM 4125 O O . ASP A 1 519 ? -11.795 -29.035 21.026 1.00 61.69 519 ASP A O 1
ATOM 4129 N N . VAL A 1 520 ? -12.246 -27.546 19.408 1.00 66.50 520 VAL A N 1
ATOM 4130 C CA . VAL A 1 520 ? -13.681 -27.343 19.708 1.00 66.50 520 VAL A CA 1
ATOM 4131 C C . VAL A 1 520 ? -14.614 -27.869 18.604 1.00 66.50 520 VAL A C 1
ATOM 4133 O O . VAL A 1 520 ? -15.812 -27.591 18.600 1.00 66.50 520 VAL A O 1
ATOM 4136 N N . LEU A 1 521 ? -14.064 -28.668 17.680 1.00 58.44 521 LEU A N 1
ATOM 4137 C CA . LEU A 1 521 ? -14.747 -29.223 16.503 1.00 58.44 521 LEU A CA 1
ATOM 4138 C C . LEU A 1 521 ? -16.089 -29.927 16.790 1.00 58.44 521 LEU A C 1
ATOM 4140 O O . LEU A 1 521 ? -17.072 -29.541 16.161 1.00 58.44 521 LEU A O 1
ATOM 4144 N N . PRO A 1 522 ? -16.202 -30.881 17.739 1.00 59.72 522 PRO A N 1
ATOM 4145 C CA . PRO A 1 522 ? -17.412 -31.703 17.852 1.00 59.72 522 PRO A CA 1
ATOM 4146 C C . PRO A 1 522 ? -18.687 -30.903 18.156 1.00 59.72 522 PRO A C 1
ATOM 4148 O O . PRO A 1 522 ? -19.772 -31.305 17.757 1.00 59.72 522 PRO A O 1
ATOM 4151 N N . ASN A 1 523 ? -18.559 -29.756 18.833 1.00 62.00 523 ASN A N 1
ATOM 4152 C CA . ASN A 1 523 ? -19.697 -28.974 19.330 1.00 62.00 523 ASN A CA 1
ATOM 4153 C C . ASN A 1 523 ? -20.109 -27.831 18.378 1.00 62.00 523 ASN A C 1
ATOM 4155 O O . ASN A 1 523 ? -21.173 -27.228 18.539 1.00 62.00 523 ASN A O 1
ATOM 4159 N N . LEU A 1 524 ? -19.270 -27.523 17.380 1.00 64.88 524 LEU A N 1
ATOM 4160 C CA . LEU A 1 524 ? -19.466 -26.425 16.423 1.00 64.88 524 LEU A CA 1
ATOM 4161 C C . LEU A 1 524 ? -19.664 -26.910 14.975 1.00 64.88 524 LEU A C 1
ATOM 4163 O O . LEU A 1 524 ? -20.031 -26.107 14.118 1.00 64.88 524 LEU A O 1
ATOM 4167 N N . GLU A 1 525 ? -19.461 -28.203 14.702 1.00 59.59 525 GLU A N 1
ATOM 4168 C CA . GLU A 1 525 ? -19.586 -28.821 13.370 1.00 59.59 525 GLU A CA 1
ATOM 4169 C C . GLU A 1 525 ? -21.000 -28.734 12.769 1.00 59.59 525 GLU A C 1
ATOM 4171 O O . GLU A 1 525 ? -21.139 -28.627 11.551 1.00 59.59 525 GLU A O 1
ATOM 4176 N N . ASP A 1 526 ? -22.042 -28.705 13.604 1.00 59.09 526 ASP A N 1
ATOM 4177 C CA . ASP A 1 526 ? -23.443 -28.616 13.166 1.00 59.09 526 ASP A CA 1
ATOM 4178 C C . ASP A 1 526 ? -23.866 -27.205 12.709 1.00 59.09 526 ASP A C 1
ATOM 4180 O O . ASP A 1 526 ? -25.010 -26.994 12.294 1.00 59.09 526 ASP A O 1
ATOM 4184 N N . LEU A 1 527 ? -22.984 -26.203 12.809 1.00 60.56 527 LEU A N 1
ATOM 4185 C CA . LEU A 1 527 ? -23.260 -24.874 12.272 1.00 60.56 527 LEU A CA 1
ATOM 4186 C C . LEU A 1 527 ? -23.103 -24.905 10.740 1.00 60.56 527 LEU A C 1
ATOM 4188 O O . LEU A 1 527 ? -22.016 -25.209 10.245 1.00 60.56 527 LEU A O 1
ATOM 4192 N N . PRO A 1 528 ? -24.130 -24.515 9.955 1.00 49.53 528 PRO A N 1
ATOM 4193 C CA . PRO A 1 528 ? -24.128 -24.641 8.490 1.00 49.53 528 PRO A CA 1
ATOM 4194 C C . PRO A 1 528 ? -23.050 -23.806 7.774 1.00 49.53 528 PRO A C 1
ATOM 4196 O O . PRO A 1 528 ? -22.897 -23.909 6.558 1.00 49.53 528 PRO A O 1
ATOM 4199 N N . VAL A 1 529 ? -22.307 -22.978 8.512 1.00 57.47 529 VAL A N 1
ATOM 4200 C CA . VAL A 1 529 ? -21.294 -22.049 7.997 1.00 57.47 529 VAL A CA 1
ATOM 4201 C C . VAL A 1 529 ? -19.916 -22.216 8.648 1.00 57.47 529 VAL A C 1
ATOM 4203 O O . VAL A 1 529 ? -19.045 -21.364 8.510 1.00 57.47 529 VAL A O 1
ATOM 4206 N N . PHE A 1 530 ? -19.699 -23.346 9.322 1.00 50.88 530 PHE A N 1
ATOM 4207 C CA . PHE A 1 530 ? -18.441 -23.690 9.974 1.00 50.88 530 PHE A CA 1
ATOM 4208 C C . PHE A 1 530 ? -17.301 -23.954 8.971 1.00 50.88 530 PHE A C 1
ATOM 4210 O O . PHE A 1 530 ? -17.430 -24.780 8.060 1.00 50.88 530 PHE A O 1
ATOM 4217 N N . ARG A 1 531 ? -16.148 -23.289 9.150 1.00 55.59 531 ARG A N 1
ATOM 4218 C CA . ARG A 1 531 ? -14.929 -23.521 8.355 1.00 55.59 531 ARG A CA 1
ATOM 4219 C C . ARG A 1 531 ? -13.761 -23.961 9.245 1.00 55.59 531 ARG A C 1
ATOM 4221 O O . ARG A 1 531 ? -13.104 -23.128 9.866 1.00 55.59 531 ARG A O 1
ATOM 4228 N N . PRO A 1 532 ? -13.406 -25.258 9.273 1.00 48.56 532 PRO A N 1
ATOM 4229 C CA . PRO A 1 532 ? -12.274 -25.717 10.068 1.00 48.56 532 PRO A CA 1
ATOM 4230 C C . PRO A 1 532 ? -10.941 -25.271 9.452 1.00 48.56 532 PRO A C 1
ATOM 4232 O O . PRO A 1 532 ? -10.521 -25.769 8.399 1.00 48.56 532 PRO A O 1
ATOM 4235 N N . LYS A 1 533 ? -10.206 -24.383 10.132 1.00 47.34 533 LYS A N 1
ATOM 4236 C CA . LYS A 1 533 ? -8.800 -24.113 9.796 1.00 47.34 533 LYS A CA 1
ATOM 4237 C C . LYS A 1 533 ? -7.932 -25.255 10.328 1.00 47.34 533 LYS A C 1
ATOM 4239 O O . LYS A 1 533 ? -7.687 -25.376 11.524 1.00 47.34 533 LYS A O 1
ATOM 4244 N N . LYS A 1 534 ? -7.398 -26.091 9.426 1.00 39.75 534 LYS A N 1
ATOM 4245 C CA . LYS A 1 534 ? -6.264 -26.972 9.767 1.00 39.75 534 LYS A CA 1
ATOM 4246 C C . LYS A 1 534 ? -5.092 -26.097 10.203 1.00 39.75 534 LYS A C 1
ATOM 4248 O O . LYS A 1 534 ? -4.826 -25.093 9.543 1.00 39.75 534 LYS A O 1
ATOM 4253 N N . ALA A 1 535 ? -4.355 -26.526 11.229 1.00 33.56 535 ALA A N 1
ATOM 4254 C CA . ALA A 1 535 ? -3.087 -25.936 11.653 1.00 33.56 535 ALA A CA 1
ATOM 4255 C C . ALA A 1 535 ? -2.031 -26.017 10.530 1.00 33.56 535 ALA A C 1
ATOM 4257 O O . ALA A 1 535 ? -1.101 -26.816 10.556 1.00 33.56 535 ALA A O 1
ATOM 4258 N N . LYS A 1 536 ? -2.178 -25.204 9.485 1.00 32.12 536 LYS A N 1
ATOM 4259 C CA . LYS A 1 536 ? -1.081 -24.827 8.605 1.00 32.12 536 LYS A CA 1
ATOM 4260 C C . LYS A 1 536 ? -0.410 -23.664 9.296 1.00 32.12 536 LYS A C 1
ATOM 4262 O O . LYS A 1 536 ? -1.100 -22.712 9.642 1.00 32.12 536 LYS A O 1
ATOM 4267 N N . THR A 1 537 ? 0.904 -23.773 9.501 1.00 32.50 537 THR A N 1
ATOM 4268 C CA . THR A 1 537 ? 1.806 -22.696 9.931 1.00 32.50 537 THR A CA 1
ATOM 4269 C C . THR A 1 537 ? 1.305 -21.370 9.396 1.00 32.50 537 THR A C 1
ATOM 4271 O O . THR A 1 537 ? 1.495 -21.049 8.220 1.00 32.50 537 THR A O 1
ATOM 4274 N N . ALA A 1 538 ? 0.576 -20.658 10.244 1.00 29.03 538 ALA A N 1
ATOM 4275 C CA . ALA A 1 538 ? -0.066 -19.449 9.832 1.00 29.03 538 ALA A CA 1
ATOM 4276 C C . ALA A 1 538 ? 1.058 -18.447 9.632 1.00 29.03 538 ALA A C 1
ATOM 4278 O O . ALA A 1 538 ? 1.744 -18.045 10.572 1.00 29.03 538 ALA A O 1
ATOM 4279 N N . THR A 1 539 ? 1.294 -18.075 8.381 1.00 29.66 539 THR A N 1
ATOM 4280 C CA . THR A 1 539 ? 2.064 -16.887 8.047 1.00 29.66 539 THR A CA 1
ATOM 4281 C C . THR A 1 539 ? 1.241 -15.659 8.438 1.00 29.66 539 THR A C 1
ATOM 4283 O O . THR A 1 539 ? 0.886 -14.852 7.585 1.00 29.66 539 THR A O 1
ATOM 4286 N N . TYR A 1 540 ? 0.920 -15.512 9.727 1.00 34.16 540 TYR A N 1
ATOM 4287 C CA . TYR A 1 540 ? 0.661 -14.206 10.312 1.00 34.16 540 TYR A CA 1
ATOM 4288 C C . TYR A 1 540 ? 2.018 -13.515 10.289 1.00 34.16 540 TYR A C 1
ATOM 4290 O O . TYR A 1 540 ? 2.949 -13.912 10.993 1.00 34.16 540 TYR A O 1
ATOM 4298 N N . ARG A 1 541 ? 2.192 -12.609 9.322 1.00 29.83 541 ARG A N 1
ATOM 4299 C CA . ARG A 1 541 ? 3.463 -11.922 9.085 1.00 29.83 541 ARG A CA 1
ATOM 4300 C C . ARG A 1 541 ? 3.945 -11.308 10.401 1.00 29.83 541 ARG A C 1
ATOM 4302 O O . ARG A 1 541 ? 3.262 -10.467 10.983 1.00 29.83 541 ARG A O 1
ATOM 4309 N N . ARG A 1 542 ? 5.101 -11.819 10.830 1.00 27.97 542 ARG A N 1
ATOM 4310 C CA . ARG A 1 542 ? 5.902 -11.385 11.976 1.00 27.97 542 ARG A CA 1
ATOM 4311 C C . ARG A 1 542 ? 6.083 -9.887 12.033 1.00 27.97 542 ARG A C 1
ATOM 4313 O O . ARG A 1 542 ? 6.181 -9.248 10.965 1.00 27.97 542 ARG A O 1
#

Secondary structure (DSSP, 8-state):
-----SEEEGGG--S--S-TTHHHH-TT--EEEEEEEE-GGGGGGS-TT-SEEEEEEEEE-S-EE----TT-SEEEEEEEE-SSS--EEE-TT-TT--EEEEEESSTT---EEE--TT-SEEEEEEGGGG-SS-HHHH-TT--EEEEEE--S-HHHHHHHT----TT--EEEEETTTTEE-TT--HHHHHHHHHHHTT-TT--EEEEE--TT--PEEEEE--TTSSTT--EEEEES-SSEEEESPPPTT--EEEEES--SPPPP-TT-TT--EEEEES----SEEEEE--TT--EEEEESS--SEEEEE-TT--EEE-TTS---EESTTTEE--TT-TT--EEE--SS---EE----TT-SEEE--SS-GGG--PPP---TT-SEEE--SS---HHHHHHH-GGG-TT--EEE--SS--SEEEGGGS-TT-SEEE--SS---EEES-GGG-TT--EEE-TT---TTHHHHHHHHHS--S-TT--EEE-TT----HHHHHHHHHHHTT-TT--EEEE-GGGHHHHTTSTTEEE----------